Protein 2P8P (pdb70)

Nearest PDB structures (foldseek):
  3idi-assembly1_A  TM=1.000E+00  e=3.023E-41  Homo sapiens
  8cbd-assembly1_L  TM=9.917E-01  e=1.137E-38  Homo sapiens
  3hc4-assembly1_L  TM=9.472E-01  e=3.110E-38  Homo sapiens
  7u0a-assembly1_L  TM=9.717E-01  e=2.727E-37  Homo sapiens
  6b3s-assembly2_D  TM=9.433E-01  e=2.206E-37  Homo sapiens

Sequence (445 aa):
ALQLTQSPSSLSASVGDRITITCRASQGVTSALAWYRQKPGSPPQLLIYDASSLESGVPSRFSGSGSGTEFTLTISTLRPEDFATYYCQQLHFYPHTFGGGTRVDVRRTVAAPSVFIFPPSDEQLKSGTASVVCLLNNFYPREAKVQWKVDNALQSGNSQESVTEQDSKDSTYSLSSTLTLSKADYEKHKVYECEVTHQGLSSPVTKSFNRGECRITLKESGPPLVKPTQTLTLTCSFSGFSLSDFGVGVGWIRQPPGKALEWLAIIYSDDDKRYSPSLNTRLTITKDTSKNQVVLVMTRVSPVDTATYFCAHRRGPTTLFGVPIARGPVNAMDVWGQGITVTISSTSTKGPSVFPLAPTAALGCLVKDYFPEPVTVSWNSGALTSGVHTFPAVLQSSGLYSLSSVVTVPSSSQTYTCNVNHKPSNTKVDKRVEPLELDKWASLW

CATH classification: 2.60.40.10 (+1 more: 2.60.40.10)

Structure (mmCIF, N/CA/C/O backbone):
data_2P8P
#
_entry.id   2P8P
#
_cell.length_a   58.500
_cell.length_b   64.300
_cell.length_c   178.200
_cell.angle_alpha   90.00
_cell.angle_beta   90.00
_cell.angle_gamma   90.00
#
_symmetry.space_group_name_H-M   'P 21 21 21'
#
loop_
_entity.id
_entity.type
_entity.pdbx_description
1 polymer 'nmAb 2F5, light chain'
2 polymer 'nmAb 2F5, heavy chain'
3 polymer 'gp41 peptide'
4 water water
#
loop_
_atom_site.group_PDB
_atom_site.id
_atom_site.type_symbol
_atom_site.label_atom_id
_atom_site.label_alt_id
_atom_site.label_comp_id
_atom_site.label_asym_id
_atom_site.label_entity_id
_atom_site.label_seq_id
_atom_site.pdbx_PDB_ins_code
_atom_site.Cartn_x
_atom_site.Cartn_y
_atom_site.Cartn_z
_atom_site.occupancy
_atom_site.B_iso_or_equiv
_atom_site.auth_seq_id
_atom_site.auth_comp_id
_atom_site.auth_asym_id
_atom_site.auth_atom_id
_atom_site.pdbx_PDB_model_num
ATOM 1 N N . ALA A 1 1 ? 3.070 56.455 65.491 1.00 68.54 1 ALA A N 1
ATOM 2 C CA . ALA A 1 1 ? 3.365 56.643 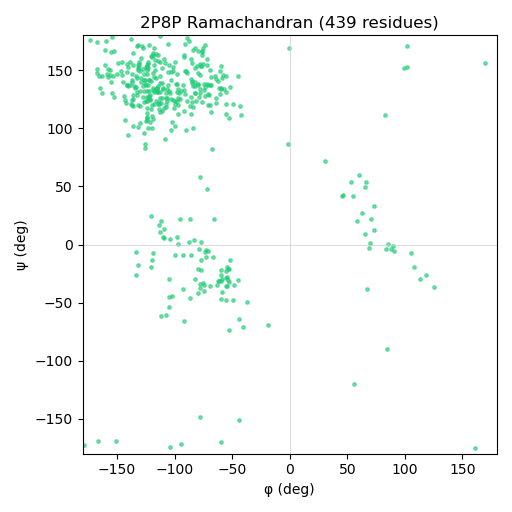66.947 1.00 69.14 1 ALA A CA 1
ATOM 3 C C . ALA A 1 1 ? 4.869 56.582 67.271 1.00 68.68 1 ALA A C 1
ATOM 4 O O . ALA A 1 1 ? 5.687 57.122 66.512 1.00 69.34 1 ALA A O 1
ATOM 6 N N . LEU A 1 2 ? 5.217 55.889 68.364 1.00 67.07 2 LEU A N 1
ATOM 7 C CA . LEU A 1 2 ? 6.597 55.763 68.851 1.00 65.71 2 LEU A CA 1
ATOM 8 C C . LEU A 1 2 ? 7.689 55.283 67.894 1.00 65.45 2 LEU A C 1
ATOM 9 O O . LEU A 1 2 ? 8.476 56.096 67.444 1.00 66.85 2 LEU A O 1
ATOM 14 N N . GLN A 1 3 ? 7.697 53.989 67.564 1.00 64.21 3 GLN A N 1
ATOM 15 C CA . GLN A 1 3 ? 8.704 53.327 66.705 1.00 63.45 3 GLN A CA 1
ATOM 16 C C . GLN A 1 3 ? 9.912 52.990 67.568 1.00 60.99 3 GLN A C 1
ATOM 17 O O . GLN A 1 3 ? 10.598 53.884 68.068 1.00 61.92 3 GLN A O 1
ATOM 23 N N . LEU A 1 4 ? 10.115 51.696 67.772 1.00 58.27 4 LEU A N 1
ATOM 24 C CA . LEU A 1 4 ? 11.202 51.176 68.568 1.00 55.13 4 LEU A CA 1
ATOM 25 C C . LEU A 1 4 ? 11.871 50.099 67.703 1.00 54.67 4 LEU A C 1
ATOM 26 O O . LEU A 1 4 ? 11.364 48.989 67.554 1.00 55.37 4 LEU A O 1
ATOM 31 N N . THR A 1 5 ? 13.027 50.466 67.158 1.00 54.03 5 THR A N 1
ATOM 32 C CA . THR A 1 5 ? 13.794 49.657 66.220 1.00 53.53 5 THR A CA 1
ATOM 33 C C . THR A 1 5 ? 14.961 48.804 66.720 1.00 52.49 5 THR A C 1
ATOM 34 O O . THR A 1 5 ? 15.920 49.322 67.294 1.00 52.14 5 THR A O 1
ATOM 38 N N . GLN A 1 6 ? 14.919 47.510 66.387 1.00 52.22 6 GLN A N 1
ATOM 39 C CA . GLN A 1 6 ? 15.984 46.574 66.734 1.00 52.43 6 GLN A CA 1
ATOM 40 C C . GLN A 1 6 ? 16.950 46.328 65.598 1.00 53.67 6 GLN A C 1
ATOM 41 O O . GLN A 1 6 ? 16.561 46.232 64.429 1.00 55.06 6 GLN A O 1
ATOM 47 N N . SER A 1 7 ? 18.228 46.291 65.955 1.00 54.03 7 SER A N 1
ATOM 48 C CA . SER A 1 7 ? 19.323 46.016 65.014 1.00 54.12 7 SER A CA 1
ATOM 49 C C . SER A 1 7 ? 20.297 45.158 65.805 1.00 54.88 7 SER A C 1
ATOM 50 O O . SER A 1 7 ? 20.630 45.514 66.945 1.00 54.73 7 SER A O 1
ATOM 53 N N . PRO A 1 8 ? 20.866 44.083 65.205 1.00 55.64 8 PRO A N 1
ATOM 54 C CA . PRO A 1 8 ? 20.751 43.449 63.885 1.00 55.75 8 PRO A CA 1
ATOM 55 C C . PRO A 1 8 ? 19.421 43.270 63.158 1.00 57.19 8 PRO A C 1
ATOM 56 O O . PRO A 1 8 ? 19.144 44.052 62.259 1.00 60.56 8 PRO A O 1
ATOM 60 N N . SER A 1 9 ? 18.571 42.366 63.664 1.00 56.56 9 SER A N 1
ATOM 61 C CA . SER A 1 9 ? 17.243 41.949 63.127 1.00 56.57 9 SER A CA 1
ATOM 62 C C . SER A 1 9 ? 17.439 40.433 63.027 1.00 57.47 9 SER A C 1
ATOM 63 O O . SER A 1 9 ? 16.523 39.639 63.261 1.00 57.06 9 SER A O 1
ATOM 66 N N . SER A 1 10 ? 18.669 40.067 62.669 1.00 58.37 10 SER A N 1
ATOM 67 C CA . SER A 1 10 ? 19.139 38.683 62.600 1.00 58.73 10 SER A CA 1
ATOM 68 C C . SER A 1 10 ? 20.650 38.706 62.738 1.00 58.01 10 SER A C 1
ATOM 69 O O . SER A 1 10 ? 21.324 39.624 62.262 1.00 58.00 10 SER A O 1
ATOM 72 N N . LEU A 1 11 ? 21.168 37.668 63.376 1.00 56.86 11 LEU A N 1
ATOM 73 C CA . LEU A 1 11 ? 22.588 37.554 63.623 1.00 56.70 11 LEU A CA 1
ATOM 74 C C . LEU A 1 11 ? 22.992 36.094 63.749 1.00 56.96 11 LEU A C 1
ATOM 75 O O . LEU A 1 11 ? 22.245 35.264 64.284 1.00 57.21 11 LEU A O 1
ATOM 80 N N . SER A 1 12 ? 24.191 35.806 63.255 1.00 56.49 12 SER A N 1
ATOM 81 C CA . SER A 1 12 ? 24.762 34.472 63.288 1.00 55.75 12 SER A CA 1
ATOM 82 C C . SER A 1 12 ? 25.840 34.466 64.358 1.00 55.80 12 SER A C 1
ATOM 83 O O . SER A 1 12 ? 26.587 35.445 64.487 1.00 57.17 12 SER A O 1
ATOM 86 N N . ALA A 1 13 ? 25.884 33.406 65.166 1.00 54.56 13 ALA A N 1
ATOM 87 C CA . ALA A 1 13 ? 26.880 33.303 66.232 1.00 54.03 13 ALA A CA 1
ATOM 88 C C . ALA A 1 13 ? 27.065 31.885 66.715 1.00 53.88 13 ALA A C 1
ATOM 89 O O . ALA A 1 13 ? 26.167 31.055 66.588 1.00 53.31 13 ALA A O 1
ATOM 91 N N . SER A 1 14 ? 28.252 31.621 67.257 1.00 54.44 14 SER A N 1
ATOM 92 C CA . SER A 1 14 ? 28.613 30.302 67.774 1.00 55.18 14 SER A CA 1
ATOM 93 C C . SER A 1 14 ? 28.682 30.327 69.291 1.00 54.43 14 SER A C 1
ATOM 94 O O . SER A 1 14 ? 28.827 31.400 69.889 1.00 53.15 14 SER A O 1
ATOM 97 N N . VAL A 1 15 ? 28.584 29.140 69.891 1.00 53.66 15 VAL A N 1
ATOM 98 C CA . VAL A 1 15 ? 28.643 28.970 71.335 1.00 53.36 15 VAL A CA 1
ATOM 99 C C . VAL A 1 15 ? 29.914 29.584 71.910 1.00 54.13 15 VAL A C 1
ATOM 100 O O . VAL A 1 15 ? 31.026 29.329 71.440 1.00 53.67 15 VAL A O 1
ATOM 104 N N . GLY A 1 16 ? 29.708 30.537 72.805 1.00 55.56 16 GLY A N 1
ATOM 105 C CA . GLY A 1 16 ? 30.808 31.236 73.421 1.00 55.53 16 GLY A CA 1
ATOM 106 C C . GLY A 1 16 ? 30.944 32.676 73.090 1.00 55.75 16 GLY A C 1
ATOM 107 O O . GLY A 1 16 ? 31.438 33.413 73.858 1.00 56.24 16 GLY A O 1
ATOM 108 N N . ASP A 1 17 ? 30.527 33.072 71.912 1.00 57.49 17 ASP A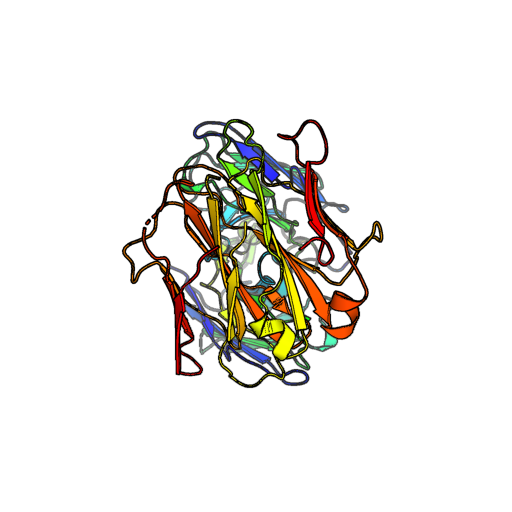 N 1
ATOM 109 C CA . ASP A 1 17 ? 30.725 34.432 71.451 1.00 58.92 17 ASP A CA 1
ATOM 110 C C . ASP A 1 17 ? 30.060 35.419 72.371 1.00 58.85 17 ASP A C 1
ATOM 111 O O . ASP A 1 17 ? 29.573 35.127 73.422 1.00 59.49 17 ASP A O 1
ATOM 116 N N . ARG A 1 18 ? 30.027 36.622 71.907 1.00 59.61 18 ARG A N 1
ATOM 117 C CA . ARG A 1 18 ? 29.557 37.686 72.679 1.00 61.04 18 ARG A CA 1
ATOM 118 C C . ARG A 1 18 ? 28.807 38.451 71.680 1.00 60.73 18 ARG A C 1
ATOM 119 O O . ARG A 1 18 ? 29.246 38.629 70.575 1.00 60.85 18 ARG A O 1
ATOM 127 N N . ILE A 1 19 ? 27.634 38.904 72.062 1.00 59.64 19 ILE A N 1
ATOM 128 C CA . ILE A 1 19 ? 26.836 39.625 71.123 1.00 57.67 19 ILE A CA 1
ATOM 129 C C . ILE A 1 19 ? 26.125 40.764 71.772 1.00 56.02 19 ILE A C 1
ATOM 130 O O . ILE A 1 19 ? 25.850 40.756 72.930 1.00 55.53 19 ILE A O 1
ATOM 135 N N . THR A 1 20 ? 25.813 41.741 70.957 1.00 53.97 20 THR A N 1
ATOM 136 C CA . THR A 1 20 ? 25.095 42.870 71.399 1.00 53.04 20 THR A CA 1
ATOM 137 C C . THR A 1 20 ? 24.019 43.302 70.449 1.00 52.92 20 THR A C 1
ATOM 138 O O . THR A 1 20 ? 24.282 43.647 69.314 1.00 53.36 20 THR A O 1
ATOM 142 N N . ILE A 1 21 ? 22.798 43.284 70.968 1.00 51.67 21 ILE A N 1
ATOM 143 C CA . ILE A 1 21 ? 21.606 43.680 70.239 1.00 49.75 21 ILE A CA 1
ATOM 144 C C . ILE A 1 21 ? 21.279 45.126 70.627 1.00 50.29 21 ILE A C 1
ATOM 145 O O . ILE A 1 21 ? 21.502 45.539 71.759 1.00 51.42 21 ILE A O 1
ATOM 150 N N . THR A 1 22 ? 20.739 45.876 69.676 1.00 50.49 22 THR A N 1
ATOM 151 C CA . THR A 1 22 ? 20.403 47.276 69.871 1.00 51.02 22 THR A CA 1
ATOM 152 C C . THR A 1 22 ? 18.929 47.587 69.635 1.00 52.22 22 THR A C 1
ATOM 153 O O . THR A 1 22 ? 18.370 47.248 68.600 1.00 52.96 22 THR A O 1
ATOM 157 N N . CYS A 1 23 ? 18.325 48.262 70.605 1.00 52.93 23 CYS A N 1
ATOM 158 C CA . CYS A 1 23 ? 16.936 48.700 70.526 1.00 53.17 23 CYS A CA 1
ATOM 159 C C . CYS A 1 23 ? 17.046 50.229 70.518 1.00 53.67 23 CYS A C 1
ATOM 160 O O . CYS A 1 23 ? 17.766 50.802 71.329 1.00 54.68 23 CYS A O 1
ATOM 163 N N . ARG A 1 24 ? 16.366 50.882 69.582 1.00 55.41 24 ARG A N 1
ATOM 164 C CA . ARG A 1 24 ? 16.426 52.340 69.452 1.00 57.49 24 ARG A CA 1
ATOM 165 C C . ARG A 1 24 ? 15.047 52.987 69.366 1.00 57.25 24 ARG A C 1
ATOM 166 O O . ARG A 1 24 ? 14.224 52.593 68.541 1.00 58.34 24 ARG A O 1
ATOM 174 N N . ALA A 1 25 ? 14.841 54.038 70.155 1.00 56.16 25 ALA A N 1
ATOM 175 C CA . ALA A 1 25 ? 13.564 54.746 70.178 1.00 56.42 25 ALA A CA 1
ATOM 176 C C . ALA A 1 25 ? 13.600 56.086 69.459 1.00 56.35 25 ALA A C 1
ATOM 177 O O . ALA A 1 25 ? 14.662 56.699 69.343 1.00 57.19 25 ALA A O 1
ATOM 179 N N . SER A 1 26 ? 12.437 56.533 68.977 1.00 56.38 26 SER A N 1
ATOM 180 C CA . SER A 1 26 ? 12.328 57.819 68.281 1.00 57.48 26 SER A CA 1
ATOM 181 C C . SER A 1 26 ? 12.203 58.968 69.298 1.00 57.63 26 SER A C 1
ATOM 182 O O . SER A 1 26 ? 12.586 60.107 69.019 1.00 58.32 26 SER A O 1
ATOM 185 N N . GLN A 1 27 ? 11.616 58.651 70.452 1.00 57.21 27 GLN A N 1
ATOM 186 C CA . GLN A 1 27 ? 11.457 59.583 71.567 1.00 56.74 27 GLN A CA 1
ATOM 187 C C . GLN A 1 27 ? 12.267 58.998 72.706 1.00 56.19 27 GLN A C 1
ATOM 188 O O . GLN A 1 27 ? 12.613 57.813 72.687 1.00 56.88 27 GLN A O 1
ATOM 194 N N . GLY A 1 28 ? 12.542 59.830 73.709 1.00 55.37 28 GLY A N 1
ATOM 195 C CA . GLY A 1 28 ? 13.285 59.396 74.881 1.00 53.34 28 GLY A CA 1
ATOM 196 C C . GLY A 1 28 ? 12.348 58.642 75.799 1.00 50.95 28 GLY A C 1
ATOM 197 O O . GLY A 1 28 ? 11.255 59.126 76.092 1.00 51.54 28 GLY A O 1
ATOM 198 N N . VAL A 1 29 ? 12.727 57.426 76.178 1.00 48.06 29 VAL A N 1
ATOM 199 C CA . VAL A 1 29 ? 11.885 56.625 77.048 1.00 45.74 29 VAL A CA 1
ATOM 200 C C . VAL A 1 29 ? 12.473 56.425 78.427 1.00 45.18 29 VAL A C 1
ATOM 201 O O . VAL A 1 29 ? 12.037 55.541 79.174 1.00 46.52 29 VAL A O 1
ATOM 205 N N . THR A 1 30 ? 13.403 57.313 78.779 1.00 43.49 30 THR A N 1
ATOM 206 C CA . THR A 1 30 ? 14.129 57.293 80.046 1.00 42.10 30 THR A CA 1
ATOM 207 C C . THR A 1 30 ? 14.812 55.935 80.228 1.00 41.15 30 THR A C 1
ATOM 208 O O . THR A 1 30 ? 15.555 55.513 79.349 1.00 42.48 30 THR A O 1
ATOM 212 N N . SER A 1 31 ? 14.469 55.214 81.288 1.00 39.38 31 SER A N 1
ATOM 213 C CA . SER A 1 31 ? 15.057 53.914 81.578 1.00 38.14 31 SER A CA 1
ATOM 214 C C . SER A 1 31 ? 14.039 52.795 81.384 1.00 37.40 31 SER A C 1
ATOM 215 O O . SER A 1 31 ? 14.327 51.632 81.637 1.00 36.71 31 SER A O 1
ATOM 218 N N . ALA A 1 32 ? 12.871 53.151 80.870 1.00 36.53 32 ALA A N 1
ATOM 219 C CA . ALA A 1 32 ? 11.778 52.210 80.682 1.00 36.40 32 ALA A CA 1
ATOM 220 C C . ALA A 1 32 ? 11.849 51.138 79.582 1.00 36.48 32 ALA A C 1
ATOM 221 O O . ALA A 1 32 ? 10.867 50.893 78.876 1.00 37.18 32 ALA A O 1
ATOM 223 N N . LEU A 1 33 ? 12.977 50.436 79.502 1.00 36.06 33 LEU A N 1
ATOM 224 C CA . LEU A 1 33 ? 13.139 49.392 78.503 1.00 34.85 33 LEU A CA 1
ATOM 225 C C . LEU A 1 33 ? 13.310 48.005 79.112 1.00 34.78 33 LEU A C 1
ATOM 226 O O . LEU A 1 33 ? 13.947 47.852 80.156 1.00 35.72 33 LEU A O 1
ATOM 231 N N . ALA A 1 34 ? 12.735 47.003 78.445 1.00 33.42 34 ALA A N 1
ATOM 232 C CA . ALA A 1 34 ? 12.793 45.622 78.898 1.00 31.95 34 ALA A CA 1
ATOM 233 C C . ALA A 1 34 ? 13.353 44.726 77.827 1.00 33.33 34 ALA A C 1
ATOM 234 O O . ALA A 1 34 ? 13.234 45.041 76.657 1.00 35.88 34 ALA A O 1
ATOM 236 N N . TRP A 1 35 ? 13.968 43.612 78.225 1.00 33.64 35 TRP A N 1
ATOM 237 C CA . TRP A 1 35 ? 14.540 42.660 77.270 1.00 33.13 35 TRP A CA 1
ATOM 238 C C . TRP A 1 35 ? 14.040 41.261 77.506 1.00 32.70 35 TRP A C 1
ATOM 239 O O . TRP A 1 35 ? 14.068 40.757 78.634 1.00 29.93 35 TRP A O 1
ATOM 250 N N . TYR A 1 36 ? 13.620 40.629 76.413 1.00 33.23 36 TYR A N 1
ATOM 251 C CA . TYR A 1 36 ? 13.072 39.285 76.455 1.00 33.37 36 TYR A CA 1
ATOM 252 C C . TYR A 1 36 ? 13.774 38.312 75.558 1.00 35.13 36 TYR A C 1
ATOM 253 O O . TYR A 1 36 ? 14.331 38.699 74.543 1.00 36.14 36 TYR A O 1
ATOM 262 N N . ARG A 1 37 ? 13.719 37.039 75.940 1.00 38.14 37 ARG A N 1
ATOM 263 C CA . ARG A 1 37 ? 14.295 35.950 75.155 1.00 40.63 37 ARG A CA 1
ATOM 264 C C . ARG A 1 37 ? 13.149 35.019 74.859 1.00 41.20 37 ARG A C 1
ATOM 265 O O . ARG A 1 37 ? 12.500 34.531 75.786 1.00 42.10 37 ARG A O 1
ATOM 273 N N . GLN A 1 38 ? 12.925 34.744 73.577 1.00 42.60 38 GLN A N 1
ATOM 274 C CA . GLN A 1 38 ? 11.841 33.855 73.178 1.00 43.56 38 GLN A CA 1
ATOM 275 C C . GLN A 1 38 ? 12.232 32.595 72.415 1.00 44.77 38 GLN A C 1
ATOM 276 O O . GLN A 1 38 ? 12.657 32.648 71.256 1.00 45.20 38 GLN A O 1
ATOM 282 N N . LYS A 1 39 ? 12.066 31.462 73.089 1.00 47.15 39 LYS A N 1
ATOM 283 C CA . LYS A 1 39 ? 12.328 30.136 72.523 1.00 50.35 39 LYS A CA 1
ATOM 284 C C . LYS A 1 39 ? 11.038 29.778 71.784 1.00 51.57 39 LYS A C 1
ATOM 285 O O . LYS A 1 39 ? 9.953 30.056 72.299 1.00 51.76 39 LYS A O 1
ATOM 291 N N . PRO A 1 40 ? 11.128 29.175 70.573 1.00 53.03 40 PRO A N 1
ATOM 292 C CA . PRO A 1 40 ? 9.934 28.802 69.794 1.00 52.39 40 PRO A CA 1
ATOM 293 C C . PRO A 1 40 ? 8.914 27.979 70.584 1.00 52.06 40 PRO A C 1
ATOM 294 O O . PRO A 1 40 ? 9.294 27.128 71.395 1.00 51.78 40 PRO A O 1
ATOM 298 N N . GLY A 1 41 ? 7.638 28.342 70.432 1.00 52.15 41 GLY A N 1
ATOM 299 C CA . GLY A 1 41 ? 6.549 27.653 71.114 1.00 51.88 41 GLY A CA 1
ATOM 300 C C . GLY A 1 41 ? 6.450 27.925 72.605 1.00 51.66 41 GLY A C 1
ATOM 301 O O . GLY A 1 41 ? 5.742 27.221 73.325 1.00 53.03 41 GLY A O 1
ATOM 302 N N . SER A 1 42 ? 7.187 28.936 73.060 1.00 50.70 42 SER A N 1
ATOM 303 C CA . SER A 1 42 ? 7.229 29.343 74.461 1.00 48.38 42 SER A CA 1
ATOM 304 C C . SER A 1 42 ? 7.041 30.861 74.540 1.00 46.40 42 SER A C 1
ATOM 305 O O . SER A 1 42 ? 7.297 31.573 73.557 1.00 45.24 42 SER A O 1
ATOM 308 N N . PRO A 1 43 ? 6.526 31.371 75.683 1.00 44.93 43 PRO A N 1
ATOM 309 C CA . PRO A 1 43 ? 6.321 32.814 75.850 1.00 43.65 43 PRO A CA 1
ATOM 310 C C . PRO A 1 43 ? 7.631 33.558 76.118 1.00 43.13 43 PRO A C 1
ATOM 311 O O . PRO A 1 43 ? 8.647 32.927 76.424 1.00 44.38 43 PRO A O 1
ATOM 315 N N . PRO A 1 44 ? 7.643 34.895 75.949 1.00 41.70 44 PRO A N 1
ATOM 316 C CA . PRO A 1 44 ? 8.856 35.677 76.207 1.00 41.87 44 PRO A CA 1
ATOM 317 C C . PRO A 1 44 ? 9.254 35.603 77.686 1.00 43.17 44 PRO A C 1
ATOM 318 O O . PRO A 1 44 ? 8.386 35.505 78.568 1.00 43.15 44 PRO A O 1
ATOM 322 N N . GLN A 1 45 ? 10.559 35.552 77.937 1.00 44.08 45 GLN A N 1
ATOM 323 C CA . GLN A 1 45 ? 11.093 35.494 79.297 1.00 44.72 45 GLN A CA 1
ATOM 324 C C . GLN A 1 45 ? 11.790 36.793 79.607 1.00 43.35 45 GLN A C 1
ATOM 325 O O . GLN A 1 45 ? 12.507 37.320 78.756 1.00 43.50 45 GLN A O 1
ATOM 331 N N . LEU A 1 46 ? 11.609 37.302 80.823 1.00 41.15 46 LEU A N 1
ATOM 332 C CA . LEU A 1 46 ? 12.263 38.550 81.193 1.00 38.28 46 LEU A CA 1
ATOM 333 C C . LEU A 1 46 ? 13.744 38.366 81.529 1.00 38.17 46 LEU A C 1
ATOM 334 O O . LEU A 1 46 ? 14.115 37.444 82.259 1.00 38.31 46 LEU A O 1
ATOM 339 N N . LEU A 1 47 ? 14.572 39.210 80.915 1.00 37.09 47 LEU A N 1
ATOM 340 C CA . LEU A 1 47 ? 16.009 39.210 81.136 1.00 36.08 47 LEU A CA 1
ATOM 341 C C . LEU A 1 47 ? 16.412 40.475 81.860 1.00 36.09 47 LEU A C 1
ATOM 342 O O . LEU A 1 47 ? 16.949 40.429 82.959 1.00 37.04 47 LEU A O 1
ATOM 347 N N . ILE A 1 48 ? 16.156 41.609 81.222 1.00 36.71 48 ILE A N 1
ATOM 348 C CA . ILE A 1 48 ? 16.507 42.905 81.768 1.00 37.99 48 ILE A CA 1
ATOM 349 C C . ILE A 1 48 ? 15.286 43.820 81.856 1.00 38.88 48 ILE A C 1
ATOM 350 O O . ILE A 1 48 ? 14.515 43.915 80.905 1.00 39.95 48 ILE A O 1
ATOM 355 N N . TYR A 1 49 ? 15.109 44.454 83.014 1.00 38.79 49 TYR A N 1
ATOM 356 C CA . TYR A 1 49 ? 14.045 45.431 83.218 1.00 38.98 49 TYR A CA 1
ATOM 357 C C . TYR A 1 49 ? 14.740 46.741 83.546 1.00 40.02 49 TYR A C 1
ATOM 358 O O . TYR A 1 49 ? 15.919 46.739 83.899 1.00 40.48 49 TYR A O 1
ATOM 367 N N . ASP A 1 50 ? 14.006 47.847 83.462 1.00 41.12 50 ASP A N 1
ATOM 368 C CA . ASP A 1 50 ? 14.533 49.195 83.714 1.00 42.31 50 ASP A CA 1
ATOM 369 C C . ASP A 1 50 ? 15.881 49.487 83.032 1.00 42.59 50 ASP A C 1
ATOM 370 O O . ASP A 1 50 ? 16.791 50.082 83.621 1.00 44.57 50 ASP A O 1
ATOM 375 N N . ALA A 1 51 ? 15.976 49.041 81.778 1.00 42.77 51 ALA A N 1
ATOM 376 C CA . ALA A 1 51 ? 17.143 49.194 80.895 1.00 42.99 51 ALA A CA 1
ATOM 377 C C . ALA A 1 51 ? 18.422 48.452 81.258 1.00 43.56 51 ALA A C 1
ATOM 378 O O . ALA A 1 51 ? 19.085 47.911 80.370 1.00 43.70 51 ALA A O 1
ATOM 380 N N . SER A 1 52 ? 18.740 48.377 82.550 1.00 44.57 52 SER A N 1
ATOM 381 C CA . SER A 1 52 ? 19.969 47.732 83.010 1.00 45.34 52 SER A CA 1
ATOM 382 C C . SER A 1 52 ? 19.874 46.768 84.173 1.00 43.28 52 SER A C 1
ATOM 383 O O . SER A 1 52 ? 20.843 46.068 84.474 1.00 44.42 52 SER A O 1
ATOM 386 N N . SER A 1 53 ? 18.702 46.669 84.780 1.00 41.58 53 SER A N 1
ATOM 387 C CA . SER A 1 53 ? 18.523 45.784 85.920 1.00 41.47 53 SER A CA 1
ATOM 388 C C . SER A 1 53 ? 18.297 44.334 85.546 1.00 40.57 53 SER A C 1
ATOM 389 O O . SER A 1 53 ? 17.393 44.024 84.782 1.00 40.96 53 SER A O 1
ATOM 392 N N . LEU A 1 54 ? 19.144 43.455 86.074 1.00 40.26 54 LEU A N 1
ATOM 393 C CA . LEU A 1 54 ? 19.042 42.019 85.813 1.00 41.17 54 LEU A CA 1
ATOM 394 C C . LEU A 1 54 ? 17.858 41.461 86.586 1.00 41.29 54 LEU A C 1
ATOM 395 O O . LEU A 1 54 ? 17.655 41.833 87.742 1.00 43.63 54 LEU A O 1
ATOM 400 N N . GLU A 1 55 ? 17.051 40.624 85.934 1.00 40.87 55 GLU A N 1
ATOM 401 C CA . GLU A 1 55 ? 15.891 40.003 86.580 1.00 41.03 55 GLU A CA 1
ATOM 402 C C . GLU A 1 55 ? 16.353 38.787 87.372 1.00 41.43 55 GLU A C 1
ATOM 403 O O . GLU A 1 55 ? 17.189 38.027 86.905 1.00 41.80 55 GLU A O 1
ATOM 409 N N . SER A 1 56 ? 15.829 38.646 88.587 1.00 43.30 56 SER A N 1
ATOM 410 C CA . SER A 1 56 ? 16.166 37.543 89.489 1.00 45.96 56 SER A CA 1
ATOM 411 C C . SER A 1 56 ? 15.936 36.165 88.842 1.00 46.26 56 SER A C 1
ATOM 412 O O . SER A 1 56 ? 14.805 35.807 88.501 1.00 47.05 56 SER A O 1
ATOM 415 N N . GLY A 1 57 ? 17.037 35.453 88.604 1.00 46.56 57 GLY A N 1
ATOM 416 C CA . GLY A 1 57 ? 16.980 34.135 87.993 1.00 47.41 57 GLY A CA 1
ATOM 417 C C . GLY A 1 57 ? 17.722 34.101 86.675 1.00 48.27 57 GLY A C 1
ATOM 418 O O . GLY A 1 57 ? 18.235 33.058 86.266 1.00 49.04 57 GLY A O 1
ATOM 419 N N . VAL A 1 58 ? 17.806 35.264 86.032 1.00 48.88 58 VAL A N 1
ATOM 420 C CA . VAL A 1 58 ? 18.479 35.418 84.744 1.00 50.35 58 VAL A CA 1
ATOM 421 C C . VAL A 1 58 ? 20.000 35.357 84.932 1.00 51.66 58 VAL A C 1
ATOM 422 O O . VAL A 1 58 ? 20.546 36.048 85.798 1.00 51.93 58 VAL A O 1
ATOM 426 N N . PRO A 1 59 ? 20.690 34.476 84.164 1.00 52.89 59 PRO A N 1
ATOM 427 C CA . PRO A 1 59 ? 22.147 34.312 84.240 1.00 51.77 59 PRO A CA 1
ATOM 428 C C . PRO A 1 59 ? 22.960 35.584 84.026 1.00 50.09 59 PRO A C 1
ATOM 429 O O . PRO A 1 59 ? 22.604 36.435 83.203 1.00 49.10 59 PRO A O 1
ATOM 433 N N . SER A 1 60 ? 24.077 35.659 84.753 1.00 49.34 60 SER A N 1
ATOM 434 C CA . SER A 1 60 ? 25.017 36.793 84.746 1.00 48.92 60 SER A CA 1
ATOM 435 C C . SER A 1 60 ? 25.544 37.185 83.377 1.00 47.36 60 SER A C 1
ATOM 436 O O . SER A 1 60 ? 25.857 38.357 83.156 1.00 47.96 60 SER A O 1
ATOM 439 N N . ARG A 1 61 ? 25.602 36.217 82.457 1.00 46.16 61 ARG A N 1
ATOM 440 C CA . ARG A 1 61 ? 26.088 36.441 81.090 1.00 45.29 61 ARG A CA 1
ATOM 441 C C . ARG A 1 61 ? 25.358 37.601 80.386 1.00 45.00 61 ARG A C 1
ATOM 442 O O . ARG A 1 61 ? 25.952 38.321 79.574 1.00 45.54 61 ARG A O 1
ATOM 450 N N . PHE A 1 62 ? 24.087 37.795 80.761 1.00 44.26 62 PHE A N 1
ATOM 451 C CA . PHE A 1 62 ? 23.233 38.858 80.225 1.00 42.89 62 PHE A CA 1
ATOM 452 C C . PHE A 1 62 ? 23.532 40.167 80.922 1.00 42.50 62 PHE A C 1
ATOM 453 O O . PHE A 1 62 ? 23.953 40.180 82.077 1.00 43.94 62 PHE A O 1
ATOM 461 N N . SER A 1 63 ? 23.272 41.261 80.220 1.00 42.07 63 SER A N 1
ATOM 462 C CA . SER A 1 63 ? 23.535 42.608 80.710 1.00 43.01 63 SER A CA 1
ATOM 463 C C . SER A 1 63 ? 22.750 43.587 79.843 1.00 44.58 63 SER A C 1
ATOM 464 O O . SER A 1 63 ? 22.583 43.362 78.646 1.00 46.96 63 SER A O 1
ATOM 467 N N . GLY A 1 64 ? 22.265 44.661 80.456 1.00 44.38 64 GLY A N 1
ATOM 468 C CA . GLY A 1 64 ? 21.528 45.670 79.724 1.00 44.50 64 GLY A CA 1
ATOM 469 C C . GLY A 1 64 ? 22.220 46.996 79.928 1.00 45.54 64 GLY A C 1
ATOM 470 O O . GLY A 1 64 ? 22.884 47.188 80.948 1.00 45.86 64 GLY A O 1
ATOM 471 N N . SER A 1 65 ? 22.039 47.921 78.987 1.00 46.79 65 SER A N 1
ATOM 472 C CA . SER A 1 65 ? 22.667 49.241 79.062 1.00 47.90 65 SER A CA 1
ATOM 473 C C . SER A 1 65 ? 21.903 50.300 78.284 1.00 47.81 65 SER A C 1
ATOM 474 O O . SER A 1 65 ? 21.041 49.985 77.463 1.00 49.31 65 SER A O 1
ATOM 477 N N . GLY A 1 66 ? 22.254 51.556 78.552 1.00 47.55 66 GLY A N 1
ATOM 478 C CA . GLY A 1 66 ? 21.644 52.680 77.875 1.00 48.26 66 GLY A CA 1
ATOM 479 C C . GLY A 1 66 ? 20.587 53.417 78.664 1.00 49.56 66 GLY A C 1
ATOM 480 O O . GLY A 1 66 ? 20.186 52.987 79.752 1.00 50.60 66 GLY A O 1
ATOM 481 N N . SER A 1 67 ? 20.177 54.559 78.115 1.00 49.99 67 SER A N 1
ATOM 482 C CA . SER A 1 67 ? 19.159 55.421 78.698 1.00 50.78 67 SER A CA 1
ATOM 483 C C . SER A 1 67 ? 18.693 56.418 77.654 1.00 51.85 67 SER A C 1
ATOM 484 O O . SER A 1 67 ? 19.470 56.864 76.801 1.00 51.80 67 SER A O 1
ATOM 487 N N . GLY A 1 68 ? 17.407 56.742 77.727 1.00 52.74 68 GLY A N 1
ATOM 488 C CA . GLY A 1 68 ? 16.810 57.694 76.815 1.00 55.32 68 GLY A CA 1
ATOM 489 C C . GLY A 1 68 ? 16.349 57.137 75.486 1.00 56.74 68 GLY A C 1
ATOM 490 O O . GLY A 1 68 ? 15.208 56.678 75.357 1.00 57.87 68 GLY A O 1
ATOM 491 N N . THR A 1 69 ? 17.251 57.144 74.505 1.00 57.06 69 THR A N 1
ATOM 492 C CA . THR A 1 69 ? 16.945 56.684 73.146 1.00 56.95 69 THR A CA 1
ATOM 493 C C . THR A 1 69 ? 17.787 55.514 72.630 1.00 56.54 69 THR A C 1
ATOM 494 O O . THR A 1 69 ? 17.386 54.830 71.688 1.00 57.39 69 THR A O 1
ATOM 498 N N . GLU A 1 70 ? 18.941 55.288 73.252 1.00 55.65 70 GLU A N 1
ATOM 499 C CA . GLU A 1 70 ? 19.877 54.246 72.825 1.00 55.28 70 GLU A CA 1
ATOM 500 C C . GLU A 1 70 ? 19.998 53.114 73.839 1.00 53.28 70 GLU A C 1
ATOM 501 O O . GLU A 1 70 ? 20.496 53.318 74.943 1.00 54.63 70 GLU A O 1
ATOM 507 N N . PHE A 1 71 ? 19.565 51.914 73.466 1.00 50.06 71 PHE A N 1
ATOM 508 C CA . PHE A 1 71 ? 19.611 50.770 74.384 1.00 47.20 71 PHE A CA 1
ATOM 509 C C . PHE A 1 71 ? 20.267 49.542 73.795 1.00 45.94 71 PHE A C 1
ATOM 510 O O . PHE A 1 71 ? 20.107 49.265 72.608 1.00 45.63 71 PHE A O 1
ATOM 518 N N . THR A 1 72 ? 21.010 48.809 74.627 1.00 44.88 72 THR A N 1
ATOM 519 C CA . THR A 1 72 ? 21.691 47.590 74.185 1.00 45.75 72 THR A CA 1
ATOM 520 C C . THR A 1 72 ? 21.574 46.444 75.188 1.00 44.90 72 THR A C 1
ATOM 521 O O . THR A 1 72 ? 21.525 46.683 76.395 1.00 44.58 72 THR A O 1
ATOM 525 N N . LEU A 1 73 ? 21.524 45.213 74.674 1.00 44.55 73 LEU A N 1
ATOM 526 C CA . LEU A 1 73 ? 21.509 43.996 75.499 1.00 45.28 73 LEU A CA 1
ATOM 527 C C . LEU A 1 73 ? 22.831 43.330 75.162 1.00 45.78 73 LEU A C 1
ATOM 528 O O . LEU A 1 73 ? 23.145 43.163 73.992 1.00 46.48 73 LEU A O 1
ATOM 533 N N . THR A 1 74 ? 23.586 42.922 76.175 1.00 46.48 74 THR A N 1
ATOM 534 C CA . THR A 1 74 ? 24.869 42.288 75.928 1.00 47.64 74 THR A CA 1
ATOM 535 C C . THR A 1 74 ? 25.013 40.920 76.562 1.00 47.72 74 THR A C 1
ATOM 536 O O . THR A 1 74 ? 25.125 40.793 77.784 1.00 48.72 74 THR A O 1
ATOM 540 N N . ILE A 1 75 ? 24.963 39.894 75.715 1.00 48.23 75 ILE A N 1
ATOM 541 C CA . ILE A 1 75 ? 25.185 38.524 76.164 1.00 49.85 75 ILE A CA 1
ATOM 542 C C . ILE A 1 75 ? 26.691 38.399 75.965 1.00 53.22 75 ILE A C 1
ATOM 543 O O . ILE A 1 75 ? 27.206 38.734 74.886 1.00 54.72 75 ILE A O 1
ATOM 548 N N . SER A 1 76 ? 27.380 37.943 77.009 1.00 54.55 76 SER A N 1
ATOM 549 C CA . SER A 1 76 ? 28.835 37.816 77.021 1.00 54.78 76 SER A CA 1
ATOM 550 C C . SER A 1 76 ? 29.423 36.523 76.477 1.00 56.15 76 SER A C 1
ATOM 551 O O . SER A 1 76 ? 30.439 36.527 75.773 1.00 55.97 76 SER A O 1
ATOM 554 N N . THR A 1 77 ? 28.822 35.421 76.908 1.00 57.26 77 THR A N 1
ATOM 555 C CA . THR A 1 77 ? 29.242 34.087 76.535 1.00 57.85 77 THR A CA 1
ATOM 556 C C . THR A 1 77 ? 27.988 33.358 76.106 1.00 58.49 77 THR A C 1
ATOM 557 O O . THR A 1 77 ? 27.195 32.934 76.951 1.00 58.86 77 THR A O 1
ATOM 561 N N . LEU A 1 78 ? 27.804 33.245 74.787 1.00 58.96 78 LEU A N 1
ATOM 562 C CA . LEU A 1 78 ? 26.644 32.557 74.214 1.00 58.77 78 LEU A CA 1
ATOM 563 C C . LEU A 1 78 ? 26.540 31.101 74.623 1.00 58.95 78 LEU A C 1
ATOM 564 O O . LEU A 1 78 ? 27.536 30.371 74.682 1.00 58.15 78 LEU A O 1
ATOM 569 N N . ARG A 1 79 ? 25.325 30.728 75.003 1.00 59.83 79 ARG A N 1
ATOM 570 C CA . ARG A 1 79 ? 25.017 29.383 75.453 1.00 61.22 79 ARG A CA 1
ATOM 571 C C . ARG A 1 79 ? 23.940 28.775 74.550 1.00 61.43 79 ARG A C 1
ATOM 572 O O . ARG A 1 79 ? 23.338 29.512 73.763 1.00 61.23 79 ARG A O 1
ATOM 580 N N . PRO A 1 80 ? 23.772 27.421 74.551 1.00 62.08 80 PRO A N 1
ATOM 581 C CA . PRO A 1 80 ? 22.762 26.730 73.725 1.00 62.81 80 PRO A CA 1
ATOM 582 C C . PRO A 1 80 ? 21.374 27.394 73.711 1.00 62.96 80 PRO A C 1
ATOM 583 O O . PRO A 1 80 ? 20.962 27.955 72.693 1.00 63.79 80 PRO A O 1
ATOM 587 N N . GLU A 1 81 ? 20.733 27.427 74.881 1.00 62.00 81 GLU A N 1
ATOM 588 C CA . GLU A 1 81 ? 19.403 28.017 75.089 1.00 61.28 81 GLU A CA 1
ATOM 589 C C . GLU A 1 81 ? 19.237 29.475 74.627 1.00 58.13 81 GLU A C 1
ATOM 590 O O . GLU A 1 81 ? 18.124 29.915 74.347 1.00 58.15 81 GLU A O 1
ATOM 596 N N . ASP A 1 82 ? 20.356 30.187 74.501 1.00 55.18 82 ASP A N 1
ATOM 597 C CA . ASP A 1 82 ? 20.370 31.584 74.072 1.00 53.81 82 ASP A CA 1
ATOM 598 C C . ASP A 1 82 ? 20.080 31.788 72.586 1.00 52.99 82 ASP A C 1
ATOM 599 O O . ASP A 1 82 ? 20.017 32.926 72.110 1.00 52.89 82 ASP A O 1
ATOM 604 N N . PHE A 1 83 ? 19.954 30.685 71.846 1.00 51.88 83 PHE A N 1
ATOM 605 C CA . PHE A 1 83 ? 19.631 30.738 70.417 1.00 49.90 83 PHE A CA 1
ATOM 606 C C . PHE A 1 83 ? 18.126 30.859 70.343 1.00 47.56 83 PHE A C 1
ATOM 607 O O . PHE A 1 83 ? 17.394 29.883 70.556 1.00 46.90 83 PHE A O 1
ATOM 615 N N . ALA A 1 84 ? 17.681 32.095 70.129 1.00 44.31 84 ALA A N 1
ATOM 616 C CA . ALA A 1 84 ? 16.265 32.406 70.112 1.00 41.29 84 ALA A CA 1
ATOM 617 C C . ALA A 1 84 ? 16.022 33.784 69.532 1.00 39.73 84 ALA A C 1
ATOM 618 O O . ALA A 1 84 ? 16.917 34.383 68.935 1.00 39.20 84 ALA A O 1
ATOM 620 N N . THR A 1 85 ? 14.789 34.265 69.676 1.00 38.41 85 THR A N 1
ATOM 621 C CA . THR A 1 85 ? 14.437 35.597 69.214 1.00 38.03 85 THR A CA 1
ATOM 622 C C . THR A 1 85 ? 14.386 36.477 70.462 1.00 38.05 85 THR A C 1
ATOM 623 O O . THR A 1 85 ? 14.044 36.015 71.555 1.00 36.65 85 THR A O 1
ATOM 627 N N . TYR A 1 86 ? 14.873 37.706 70.300 1.00 38.15 86 TYR A N 1
ATOM 628 C CA . TYR A 1 86 ? 14.944 38.692 71.371 1.00 35.94 86 TYR A CA 1
ATOM 629 C C . TYR A 1 86 ? 14.124 39.920 71.071 1.00 35.92 86 TYR A C 1
ATOM 630 O O . TYR A 1 86 ? 14.206 40.487 69.977 1.00 35.69 86 TYR A O 1
ATOM 639 N N . TYR A 1 87 ? 13.340 40.337 72.058 1.00 35.84 87 TYR A N 1
ATOM 640 C CA . TYR A 1 87 ? 12.510 41.518 71.911 1.00 36.12 87 TYR A CA 1
ATOM 641 C C . TYR A 1 87 ? 12.802 42.531 72.987 1.00 36.65 87 TYR A C 1
ATOM 642 O O . TYR A 1 87 ? 13.266 42.188 74.077 1.00 36.76 87 TYR A O 1
ATOM 651 N N . CYS A 1 88 ? 12.569 43.788 72.646 1.00 38.08 88 CYS A N 1
ATOM 652 C CA . CYS A 1 88 ? 12.730 44.873 73.588 1.00 40.20 88 CYS A CA 1
ATOM 653 C C . CYS A 1 88 ? 11.413 45.600 73.665 1.00 39.98 88 CYS A C 1
ATOM 654 O O . CYS A 1 88 ? 10.755 45.813 72.648 1.00 40.74 88 CYS A O 1
ATOM 657 N N . GLN A 1 89 ? 11.023 45.953 74.881 1.00 38.96 89 GLN A N 1
ATOM 658 C CA . GLN A 1 89 ? 9.768 46.641 75.101 1.00 37.28 89 GLN A CA 1
ATOM 659 C C . GLN A 1 89 ? 9.977 47.980 75.759 1.00 37.61 89 GLN A C 1
ATOM 660 O O . GLN A 1 89 ? 10.779 48.115 76.675 1.00 37.23 89 GLN A O 1
ATOM 666 N N . GLN A 1 90 ? 9.197 48.946 75.297 1.00 38.12 90 GLN A N 1
ATOM 667 C CA . GLN A 1 90 ? 9.214 50.306 75.796 1.00 39.08 90 GLN A CA 1
ATOM 668 C C . GLN A 1 90 ? 7.987 50.441 76.683 1.00 39.40 90 GLN A C 1
ATOM 669 O O . GLN A 1 90 ? 6.875 50.199 76.227 1.00 39.32 90 GLN A O 1
ATOM 675 N N . LEU A 1 91 ? 8.185 50.858 77.931 1.00 39.95 91 LEU A N 1
ATOM 676 C CA . LEU A 1 91 ? 7.079 51.011 78.870 1.00 39.64 91 LEU A CA 1
ATOM 677 C C . LEU A 1 91 ? 6.917 52.419 79.415 1.00 40.23 91 LEU A C 1
ATOM 678 O O . LEU A 1 91 ? 6.344 52.598 80.478 1.00 41.42 91 LEU A O 1
ATOM 683 N N . HIS A 1 92 ? 7.398 53.418 78.679 1.00 40.31 92 HIS A N 1
ATOM 684 C CA . HIS A 1 92 ? 7.315 54.814 79.113 1.00 40.72 92 HIS A CA 1
ATOM 685 C C . HIS A 1 92 ? 6.074 55.535 78.600 1.00 42.08 92 HIS A C 1
ATOM 686 O O . HIS A 1 92 ? 5.526 56.404 79.285 1.00 42.76 92 HIS A O 1
ATOM 693 N N . PHE A 1 93 ? 5.702 55.239 77.363 1.00 41.75 93 PHE A N 1
ATOM 694 C CA . PHE A 1 93 ? 4.537 55.835 76.736 1.00 41.12 93 PHE A CA 1
ATOM 695 C C . PHE A 1 93 ? 3.544 54.742 76.401 1.00 39.92 93 PHE A C 1
ATOM 696 O O . PHE A 1 93 ? 3.914 53.578 76.249 1.00 39.22 93 PHE A O 1
ATOM 704 N N . TYR A 1 94 ? 2.275 55.126 76.324 1.00 39.48 94 TYR A N 1
ATOM 705 C CA . TYR A 1 94 ? 1.215 54.207 75.921 1.00 38.11 94 TYR A CA 1
ATOM 706 C C . TYR A 1 94 ? 1.075 54.445 74.409 1.00 38.35 94 TYR A C 1
ATOM 707 O O . TYR A 1 94 ? 1.083 55.597 73.969 1.00 38.88 94 TYR A O 1
ATOM 716 N N . PRO A 1 95 ? 1.034 53.374 73.591 1.00 38.72 95 PRO A N 1
ATOM 717 C CA . PRO A 1 95 ? 1.105 51.942 73.891 1.00 39.27 95 PRO A CA 1
ATOM 718 C C . PRO A 1 95 ? 2.517 51.429 74.148 1.00 38.80 95 PRO A C 1
ATOM 719 O O . PRO A 1 95 ? 3.490 51.967 73.612 1.00 40.07 95 PRO A O 1
ATOM 723 N N . HIS A 1 96 ? 2.612 50.429 75.017 1.00 37.37 96 HIS A N 1
ATOM 724 C CA . HIS A 1 96 ? 3.882 49.828 75.381 1.00 36.54 96 HIS A CA 1
ATOM 725 C C . HIS A 1 96 ? 4.491 49.079 74.183 1.00 37.68 96 HIS A C 1
ATOM 726 O O . HIS A 1 96 ? 4.376 47.861 74.061 1.00 40.60 96 HIS A O 1
ATOM 733 N N . THR A 1 97 ? 5.160 49.835 73.315 1.00 38.27 97 THR A N 1
ATOM 734 C CA . THR A 1 97 ? 5.780 49.329 72.086 1.00 38.10 97 THR A CA 1
ATOM 735 C C . THR A 1 97 ? 6.829 48.236 72.239 1.00 37.99 97 THR A C 1
ATOM 736 O O . THR A 1 97 ? 7.591 48.220 73.198 1.00 38.81 97 THR A O 1
ATOM 740 N N . PHE A 1 98 ? 6.809 47.310 71.284 1.00 37.92 98 PHE A N 1
ATOM 741 C CA . PHE A 1 98 ? 7.757 46.209 71.213 1.00 38.51 98 PHE A CA 1
ATOM 742 C C . PHE A 1 98 ? 8.647 46.377 69.989 1.00 40.04 98 PHE A C 1
ATOM 743 O O . PHE A 1 98 ? 8.276 47.056 69.024 1.00 40.29 98 PHE A O 1
ATOM 751 N N . GLY A 1 99 ? 9.821 45.749 70.045 1.00 41.09 99 GLY A N 1
ATOM 752 C CA . GLY A 1 99 ? 10.758 45.774 68.934 1.00 41.10 99 GLY A CA 1
ATOM 753 C C . GLY A 1 99 ? 10.366 44.651 67.987 1.00 41.46 99 GLY A C 1
ATOM 754 O O . GLY A 1 99 ? 9.671 43.712 68.399 1.00 40.45 99 GLY A O 1
ATOM 755 N N . GLY A 1 100 ? 10.798 44.749 66.729 1.00 42.09 100 GLY A N 1
ATOM 756 C CA . GLY A 1 100 ? 10.474 43.746 65.719 1.00 41.66 100 GLY A CA 1
ATOM 757 C C . GLY A 1 100 ? 11.154 42.389 65.862 1.00 41.46 100 GLY A C 1
ATOM 758 O O . GLY A 1 100 ? 10.848 41.460 65.108 1.00 40.58 100 GLY A O 1
ATOM 759 N N . GLY A 1 101 ? 12.072 42.280 66.823 1.00 40.89 101 GLY A N 1
ATOM 760 C CA . GLY A 1 101 ? 12.774 41.033 67.058 1.00 41.85 101 GLY A CA 1
ATOM 761 C C . GLY A 1 101 ? 14.154 40.942 66.455 1.00 42.90 101 GLY A C 1
ATOM 762 O O . GLY A 1 101 ? 14.472 41.623 65.476 1.00 42.79 101 GLY A O 1
ATOM 763 N N . THR A 1 102 ? 14.994 40.135 67.095 1.00 43.37 102 THR A N 1
ATOM 764 C CA . THR A 1 102 ? 16.350 39.904 66.638 1.00 44.85 102 THR A CA 1
ATOM 765 C C . THR A 1 102 ? 16.662 38.440 66.847 1.00 46.80 102 THR A C 1
ATOM 766 O O . THR A 1 102 ? 17.051 38.017 67.937 1.00 47.46 102 THR A O 1
ATOM 770 N N . ARG A 1 103 ? 16.433 37.674 65.780 1.00 49.10 103 ARG A N 1
ATOM 771 C CA . ARG A 1 103 ? 16.662 36.233 65.747 1.00 50.09 103 ARG A CA 1
ATOM 772 C C . ARG A 1 103 ? 18.150 35.919 65.820 1.00 49.73 103 ARG A C 1
ATOM 773 O O . ARG A 1 103 ? 18.971 36.581 65.191 1.00 49.22 103 ARG A O 1
ATOM 781 N N . VAL A 1 104 ? 18.476 34.912 66.621 1.00 50.14 104 VAL A N 1
ATOM 782 C CA . VAL A 1 104 ? 19.848 34.476 66.834 1.00 51.30 104 VAL A CA 1
ATOM 783 C C . VAL A 1 104 ? 19.952 32.984 66.488 1.00 52.90 104 VAL A C 1
ATOM 784 O O . VAL A 1 104 ? 19.425 32.121 67.208 1.00 52.78 104 VAL A O 1
ATOM 788 N N . ASP A 1 105 ? 20.633 32.699 65.376 1.00 53.85 105 ASP A N 1
ATOM 789 C CA . ASP A 1 105 ? 20.829 31.331 64.899 1.00 54.87 105 ASP A CA 1
ATOM 790 C C . ASP A 1 105 ? 22.255 30.818 65.126 1.00 55.24 105 ASP A C 1
ATOM 791 O O . ASP A 1 105 ? 23.136 31.595 65.511 1.00 54.45 105 ASP A O 1
ATOM 796 N N . VAL A 1 106 ? 22.477 29.527 64.863 1.00 55.89 106 VAL A N 1
ATOM 797 C CA . VAL A 1 106 ? 23.807 28.910 64.985 1.00 56.40 106 VAL A CA 1
ATOM 798 C C . VAL A 1 106 ? 24.571 29.225 63.694 1.00 57.75 106 VAL A C 1
ATOM 799 O O . VAL A 1 106 ? 24.038 29.041 62.595 1.00 57.97 106 VAL A O 1
ATOM 803 N N . ARG A 1 107 ? 25.803 29.717 63.837 1.00 59.22 107 ARG A N 1
ATOM 804 C CA . ARG A 1 107 ? 26.642 30.040 62.684 1.00 59.48 107 ARG A CA 1
ATOM 805 C C . ARG A 1 107 ? 27.371 28.799 62.197 1.00 59.29 107 ARG A C 1
ATOM 806 O O . ARG A 1 107 ? 27.793 27.951 62.995 1.00 58.40 107 ARG A O 1
ATOM 814 N N . ARG A 1 108 ? 27.449 28.692 60.872 1.00 58.89 108 ARG A N 1
ATOM 815 C CA . ARG A 1 108 ? 28.153 27.620 60.180 1.00 58.84 108 ARG A CA 1
ATOM 816 C C . ARG A 1 108 ? 28.581 28.136 58.810 1.00 59.39 108 ARG A C 1
ATOM 817 O O . ARG A 1 108 ? 28.293 29.288 58.449 1.00 59.88 108 ARG A O 1
ATOM 825 N N . THR A 1 109 ? 29.275 27.278 58.064 1.00 59.93 109 THR A N 1
ATOM 826 C CA . THR A 1 109 ? 29.763 27.591 56.718 1.00 60.37 109 THR A CA 1
ATOM 827 C C . THR A 1 109 ? 28.586 27.810 55.759 1.00 58.93 109 THR A C 1
ATOM 828 O O . THR A 1 109 ? 27.530 27.183 55.915 1.00 58.63 109 THR A O 1
ATOM 832 N N . VAL A 1 110 ? 28.758 28.734 54.813 1.00 56.85 110 VAL A N 1
ATOM 833 C CA . VAL A 1 110 ? 27.733 29.046 53.813 1.00 55.12 110 VAL A CA 1
ATOM 834 C C . VAL A 1 110 ? 27.321 27.771 53.061 1.00 55.08 110 VAL A C 1
ATOM 835 O O . VAL A 1 110 ? 28.170 26.955 52.673 1.00 54.74 110 VAL A O 1
ATOM 839 N N . ALA A 1 111 ? 26.012 27.567 52.964 1.00 54.18 111 ALA A N 1
ATOM 840 C CA . ALA A 1 111 ? 25.465 26.415 52.276 1.00 51.87 111 ALA A CA 1
ATOM 841 C C . ALA A 1 111 ? 24.509 26.876 51.198 1.00 51.26 111 ALA A C 1
ATOM 842 O O . ALA A 1 111 ? 23.485 27.510 51.465 1.00 51.65 111 ALA A O 1
ATOM 844 N N . ALA A 1 112 ? 24.922 26.626 49.962 1.00 50.64 112 ALA A N 1
ATOM 845 C CA . ALA A 1 112 ? 24.151 26.952 48.774 1.00 48.56 112 ALA A CA 1
ATOM 846 C C . ALA A 1 112 ? 22.937 26.016 48.731 1.00 46.53 112 ALA A C 1
ATOM 847 O O . ALA A 1 112 ? 23.053 24.830 49.071 1.00 46.66 112 ALA A O 1
ATOM 849 N N . PRO A 1 113 ? 21.744 26.547 48.397 1.00 44.25 113 PRO A N 1
ATOM 850 C CA . PRO A 1 113 ? 20.560 25.688 48.341 1.00 43.82 113 PRO A CA 1
ATOM 851 C C . PRO A 1 113 ? 20.495 24.774 47.122 1.00 43.81 113 PRO A C 1
ATOM 852 O O . PRO A 1 113 ? 20.801 25.203 46.002 1.00 44.59 113 PRO A O 1
ATOM 856 N N . SER A 1 114 ? 20.182 23.499 47.354 1.00 42.63 114 SER A N 1
ATOM 857 C CA . SER A 1 114 ? 20.026 22.563 46.242 1.00 43.35 114 SER A CA 1
ATOM 858 C C . SER A 1 114 ? 18.568 22.767 45.836 1.00 41.81 114 SER A C 1
ATOM 859 O O . SER A 1 114 ? 17.654 22.536 46.627 1.00 40.93 114 SER A O 1
ATOM 862 N N . VAL A 1 115 ? 18.382 23.321 44.641 1.00 40.56 115 VAL A N 1
ATOM 863 C CA . VAL A 1 115 ? 17.057 23.661 44.126 1.00 40.73 115 VAL A CA 1
ATOM 864 C C . VAL A 1 115 ? 16.336 22.604 43.282 1.00 42.05 115 VAL A C 1
ATOM 865 O O . VAL A 1 115 ? 16.920 21.991 42.386 1.00 44.87 115 VAL A O 1
ATOM 869 N N . PHE A 1 116 ? 15.060 22.388 43.603 1.00 40.42 116 PHE A N 1
ATOM 870 C CA . PHE A 1 116 ? 14.221 21.422 42.905 1.00 40.04 116 PHE A CA 1
ATOM 871 C C . PHE A 1 116 ? 12.859 22.041 42.601 1.00 41.80 116 PHE A C 1
ATOM 872 O O . PHE A 1 116 ? 12.261 22.691 43.464 1.00 43.35 116 PHE A O 1
ATOM 880 N N . ILE A 1 117 ? 12.372 21.847 41.377 1.00 41.70 117 ILE A N 1
ATOM 881 C CA . ILE A 1 117 ? 11.049 22.339 40.997 1.00 40.56 117 ILE A CA 1
ATOM 882 C C . ILE A 1 117 ? 10.167 21.123 40.717 1.00 40.89 117 ILE A C 1
ATOM 883 O O . ILE A 1 117 ? 10.619 20.136 40.122 1.00 41.94 117 ILE A O 1
ATOM 888 N N . PHE A 1 118 ? 8.941 21.171 41.223 1.00 40.02 118 PHE A N 1
ATOM 889 C CA . PHE A 1 118 ? 7.990 20.090 41.041 1.00 39.33 118 PHE A CA 1
ATOM 890 C C . PHE A 1 118 ? 6.740 20.594 40.351 1.00 39.69 118 PHE A C 1
ATOM 891 O O . PHE A 1 118 ? 6.156 21.588 40.787 1.00 41.79 118 PHE A O 1
ATOM 899 N N . PRO A 1 119 ? 6.348 19.963 39.226 1.00 39.61 119 PRO A N 1
ATOM 900 C CA . PRO A 1 119 ? 5.138 20.352 38.494 1.00 39.92 119 PRO A CA 1
ATOM 901 C C . PRO A 1 119 ? 3.889 19.827 39.230 1.00 41.22 119 PRO A C 1
ATOM 902 O O . PRO A 1 119 ? 4.014 19.046 40.187 1.00 42.55 119 PRO A O 1
ATOM 906 N N . PRO A 1 120 ? 2.685 20.313 38.867 1.00 41.33 120 PRO A N 1
ATOM 907 C CA . PRO A 1 120 ? 1.504 19.800 39.565 1.00 42.29 120 PRO A CA 1
ATOM 908 C C . PRO A 1 120 ? 1.089 18.446 39.026 1.00 43.53 120 PRO A C 1
ATOM 909 O O . PRO A 1 120 ? 1.107 18.213 37.817 1.00 45.69 120 PRO A O 1
ATOM 913 N N . SER A 1 121 ? 0.738 17.555 39.942 1.00 45.51 121 SER A N 1
ATOM 914 C CA . SER A 1 121 ? 0.303 16.206 39.611 1.00 46.72 121 SER A CA 1
ATOM 915 C C . SER A 1 121 ? -0.914 16.235 38.692 1.00 48.63 121 SER A C 1
ATOM 916 O O . SER A 1 121 ? -1.762 17.129 38.808 1.00 47.81 121 SER A O 1
ATOM 919 N N . ASP A 1 122 ? -0.990 15.258 37.788 1.00 51.54 122 ASP A N 1
ATOM 920 C CA . ASP A 1 122 ? -2.091 15.161 36.829 1.00 54.51 122 ASP A CA 1
ATOM 921 C C . ASP A 1 122 ? -3.441 14.863 37.462 1.00 55.13 122 ASP A C 1
ATOM 922 O O . ASP A 1 122 ? -4.473 15.018 36.823 1.00 55.27 122 ASP A O 1
ATOM 927 N N . GLU A 1 123 ? -3.411 14.513 38.745 1.00 57.14 123 GLU A N 1
ATOM 928 C CA . GLU A 1 123 ? -4.601 14.174 39.523 1.00 59.97 123 GLU A CA 1
ATOM 929 C C . GLU A 1 123 ? -5.091 15.361 40.336 1.00 60.11 123 GLU A C 1
ATOM 930 O O . GLU A 1 123 ? -6.046 15.244 41.112 1.00 60.97 123 GLU A O 1
ATOM 936 N N . GLN A 1 124 ? -4.384 16.480 40.197 1.00 60.41 124 GLN A N 1
ATOM 937 C CA . GLN A 1 124 ? -4.740 17.716 40.871 1.00 59.30 124 GLN A CA 1
ATOM 938 C C . GLN A 1 124 ? -5.402 18.581 39.836 1.00 59.40 124 GLN A C 1
ATOM 939 O O . GLN A 1 124 ? -6.438 19.183 40.099 1.00 58.68 124 GLN A O 1
ATOM 945 N N . LEU A 1 125 ? -4.797 18.607 38.647 1.00 59.97 125 LEU A N 1
ATOM 946 C CA . LEU A 1 125 ? -5.293 19.370 37.501 1.00 61.58 125 LEU A CA 1
ATOM 947 C C . LEU A 1 125 ? -6.740 18.994 37.217 1.00 63.54 125 LEU A C 1
ATOM 948 O O . LEU A 1 125 ? -7.570 19.869 36.978 1.00 65.01 125 LEU A O 1
ATOM 953 N N . LYS A 1 126 ? -7.048 17.710 37.434 1.00 64.70 126 LYS A N 1
ATOM 954 C CA . LYS A 1 126 ? -8.395 17.155 37.260 1.00 66.39 126 LYS A CA 1
ATOM 955 C C . LYS A 1 126 ? -9.433 17.835 38.166 1.00 65.87 126 LYS A C 1
ATOM 956 O O . LYS A 1 126 ? -10.628 17.821 37.861 1.00 66.36 126 LYS A O 1
ATOM 962 N N . SER A 1 127 ? -8.954 18.449 39.253 1.00 64.36 127 SER A N 1
ATOM 963 C CA . SER A 1 127 ? -9.802 19.158 40.213 1.00 62.64 127 SER A CA 1
ATOM 964 C C . SER A 1 127 ? -9.842 20.680 39.969 1.00 61.55 127 SER A C 1
ATOM 965 O O . SER A 1 127 ? -10.396 21.425 40.787 1.00 61.86 127 SER A O 1
ATOM 968 N N . GLY A 1 128 ? -9.228 21.130 38.869 1.00 59.21 128 GLY A N 1
ATOM 969 C CA . GLY A 1 128 ? -9.229 22.544 38.506 1.00 56.53 128 GLY A CA 1
ATOM 970 C C . GLY A 1 128 ? -8.129 23.481 38.989 1.00 54.72 128 GLY A C 1
ATOM 971 O O . GLY A 1 128 ? -8.075 24.633 38.542 1.00 55.04 128 GLY A O 1
ATOM 972 N N . THR A 1 129 ? -7.234 22.998 39.848 1.00 52.42 129 THR A N 1
ATOM 973 C CA . THR A 1 129 ? -6.157 23.831 40.384 1.00 50.19 129 THR A CA 1
ATOM 974 C C . THR A 1 129 ? -4.771 23.237 40.132 1.00 48.71 129 THR A C 1
ATOM 975 O O . THR A 1 129 ? -4.616 22.023 40.047 1.00 50.19 129 THR A O 1
ATOM 979 N N . ALA A 1 130 ? -3.769 24.103 39.997 1.00 46.19 130 ALA A N 1
ATOM 980 C CA . ALA A 1 130 ? -2.398 23.667 39.758 1.00 44.05 130 ALA A CA 1
ATOM 981 C C . ALA A 1 130 ? -1.432 24.332 40.718 1.00 43.24 130 ALA A C 1
ATOM 982 O O . ALA A 1 130 ? -1.320 25.559 40.739 1.00 45.42 130 ALA A O 1
ATOM 984 N N . SER A 1 131 ? -0.750 23.518 41.521 1.00 41.07 131 SER A N 1
ATOM 985 C CA . SER A 1 131 ? 0.223 24.014 42.486 1.00 38.96 131 SER A CA 1
ATOM 986 C C . SER A 1 131 ? 1.600 23.594 42.022 1.00 37.35 131 SER A C 1
ATOM 987 O O . SER A 1 131 ? 1.881 22.401 41.917 1.00 39.10 131 SER A O 1
ATOM 990 N N . VAL A 1 132 ? 2.430 24.572 41.678 1.00 35.08 132 VAL A N 1
ATOM 991 C CA . VAL A 1 132 ? 3.801 24.320 41.233 1.00 32.97 132 VAL A CA 1
ATOM 992 C C . VAL A 1 132 ? 4.653 24.555 42.480 1.00 33.83 132 VAL A C 1
ATOM 993 O O . VAL A 1 132 ? 4.562 25.612 43.104 1.00 35.63 132 VAL A O 1
ATOM 997 N N . VAL A 1 133 ? 5.438 23.555 42.869 1.00 32.74 133 VAL A N 1
ATOM 998 C CA . VAL A 1 133 ? 6.255 23.647 44.079 1.00 32.01 133 VAL A CA 1
ATOM 999 C C . VAL A 1 133 ? 7.757 23.739 43.842 1.00 32.92 133 VAL A C 1
ATOM 1000 O O . VAL A 1 133 ? 8.320 22.989 43.053 1.00 33.66 133 VAL A O 1
ATOM 1004 N N . CYS A 1 134 ? 8.393 24.672 44.541 1.00 34.03 134 CYS A N 1
ATOM 1005 C CA . CYS A 1 134 ? 9.836 24.829 44.455 1.00 36.26 134 CYS A CA 1
ATOM 1006 C C . CYS A 1 134 ? 10.463 24.586 45.809 1.00 35.88 134 CYS A C 1
ATOM 1007 O O . CYS A 1 134 ? 10.049 25.176 46.805 1.00 35.01 134 CYS A O 1
ATOM 1010 N N . LEU A 1 135 ? 11.499 23.756 45.817 1.00 35.50 135 LEU A N 1
ATOM 1011 C CA . LEU A 1 135 ? 12.206 23.405 47.039 1.00 36.31 135 LEU A CA 1
ATOM 1012 C C . LEU A 1 135 ? 13.664 23.873 47.033 1.00 37.61 135 LEU A C 1
ATOM 1013 O O . LEU A 1 135 ? 14.436 23.544 46.132 1.00 36.89 135 LEU A O 1
ATOM 1018 N N . LEU A 1 136 ? 14.003 24.658 48.049 1.00 38.12 136 LEU A N 1
ATOM 1019 C CA . LEU A 1 136 ? 15.332 25.185 48.232 1.00 39.09 136 LEU A CA 1
ATOM 1020 C C . LEU A 1 136 ? 15.858 24.415 49.416 1.00 40.14 136 LEU A C 1
ATOM 1021 O O . LEU A 1 136 ? 15.658 24.814 50.565 1.00 42.30 136 LEU A O 1
ATOM 1026 N N . ASN A 1 137 ? 16.499 23.291 49.137 1.00 41.43 137 ASN A N 1
ATOM 1027 C CA . ASN A 1 137 ? 17.003 22.429 50.186 1.00 41.58 137 ASN A CA 1
ATOM 1028 C C . ASN A 1 137 ? 18.211 22.877 50.991 1.00 42.46 137 ASN A C 1
ATOM 1029 O O . ASN A 1 137 ? 18.974 23.736 50.554 1.00 43.38 137 ASN A O 1
ATOM 1034 N N . ASN A 1 138 ? 18.332 22.263 52.174 1.00 43.22 138 ASN A N 1
ATOM 1035 C CA . ASN A 1 138 ? 19.343 22.499 53.215 1.00 43.67 138 ASN A CA 1
ATOM 1036 C C . ASN A 1 138 ? 20.433 23.533 52.959 1.00 44.92 138 ASN A C 1
ATOM 1037 O O . ASN A 1 138 ? 21.535 23.215 52.504 1.00 44.72 138 ASN A O 1
ATOM 1042 N N . PHE A 1 139 ? 20.081 24.774 53.297 1.00 46.10 139 PHE A N 1
ATOM 1043 C CA . PHE A 1 139 ? 20.922 25.947 53.104 1.00 46.76 139 PHE A CA 1
ATOM 1044 C C . PHE A 1 139 ? 21.271 26.786 54.338 1.00 48.67 139 PHE A C 1
ATOM 1045 O O . PHE A 1 139 ? 20.632 26.665 55.379 1.00 48.53 139 PHE A O 1
ATOM 1053 N N . TYR A 1 140 ? 22.178 27.748 54.133 1.00 50.53 140 TYR A N 1
ATOM 1054 C CA . TYR A 1 140 ? 22.648 28.676 55.163 1.00 52.37 140 TYR A CA 1
ATOM 1055 C C . TYR A 1 140 ? 23.382 29.881 54.509 1.00 53.92 140 TYR A C 1
ATOM 1056 O O . TYR A 1 140 ? 24.152 29.674 53.572 1.00 55.43 140 TYR A O 1
ATOM 1065 N N . PRO A 1 141 ? 23.107 31.149 54.937 1.00 55.07 141 PRO A N 1
ATOM 1066 C CA . PRO A 1 141 ? 22.176 31.631 55.967 1.00 55.98 141 PRO A CA 1
ATOM 1067 C C . PRO A 1 141 ? 20.733 31.697 55.509 1.00 57.09 141 PRO A C 1
ATOM 1068 O O . PRO A 1 141 ? 20.449 31.564 54.318 1.00 58.4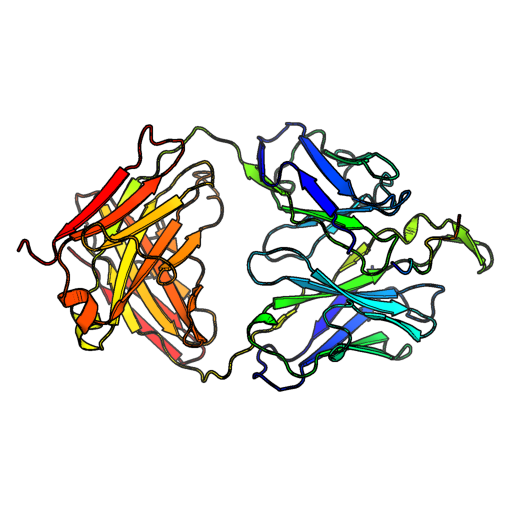8 141 PRO A O 1
ATOM 1072 N N . ARG A 1 142 ? 19.842 31.850 56.485 1.00 57.24 142 ARG A N 1
ATOM 1073 C CA . ARG A 1 142 ? 18.396 31.893 56.295 1.00 57.51 142 ARG A CA 1
ATOM 1074 C C . ARG A 1 142 ? 17.800 32.726 55.166 1.00 58.54 142 ARG A C 1
ATOM 1075 O O . ARG A 1 142 ? 16.745 32.378 54.625 1.00 58.46 142 ARG A O 1
ATOM 1083 N N . GLU A 1 143 ? 18.478 33.810 54.810 1.00 59.77 143 GLU A N 1
ATOM 1084 C CA . GLU A 1 143 ? 17.997 34.700 53.766 1.00 61.78 143 GLU A CA 1
ATOM 1085 C C . GLU A 1 143 ? 18.076 34.118 52.376 1.00 59.72 143 GLU A C 1
ATOM 1086 O O . GLU A 1 143 ? 19.154 33.769 51.899 1.00 61.01 143 GLU A O 1
ATOM 1092 N N . ALA A 1 144 ? 16.917 34.011 51.742 1.00 57.16 144 ALA A N 1
ATOM 1093 C CA . ALA A 1 144 ? 16.793 33.488 50.396 1.00 54.73 144 ALA A CA 1
ATOM 1094 C C . ALA A 1 144 ? 15.619 34.188 49.762 1.00 54.65 144 ALA A C 1
ATOM 1095 O O . ALA A 1 144 ? 14.716 34.663 50.454 1.00 56.19 144 ALA A O 1
ATOM 1097 N N . LYS A 1 145 ? 15.631 34.237 48.438 1.00 54.53 145 LYS A N 1
ATOM 1098 C CA . LYS A 1 145 ? 14.573 34.878 47.680 1.00 54.07 145 LYS A CA 1
ATOM 1099 C C . LYS A 1 145 ? 14.216 34.010 46.476 1.00 52.28 145 LYS A C 1
ATOM 1100 O O . LYS A 1 145 ? 15.083 33.656 45.674 1.00 52.62 145 LYS A O 1
ATOM 1106 N N . VAL A 1 146 ? 12.936 33.655 46.382 1.00 49.56 146 VAL A N 1
ATOM 1107 C CA . VAL A 1 146 ? 12.412 32.851 45.282 1.00 46.71 146 VAL A CA 1
ATOM 1108 C C . VAL A 1 146 ? 11.599 33.753 44.384 1.00 46.72 146 VAL A C 1
ATOM 1109 O O . VAL A 1 146 ? 10.758 34.515 44.852 1.00 47.12 146 VAL A O 1
ATOM 1113 N N . GLN A 1 147 ? 11.832 33.625 43.086 1.00 47.06 147 GLN A N 1
ATOM 1114 C CA . GLN A 1 147 ? 11.104 34.392 42.104 1.00 46.29 147 GLN A CA 1
ATOM 1115 C C . GLN A 1 147 ? 10.453 33.418 41.136 1.00 44.59 147 GLN A C 1
ATOM 1116 O O . GLN A 1 147 ? 11.101 32.504 40.626 1.00 44.46 147 GLN A O 1
ATOM 1122 N N . TRP A 1 148 ? 9.150 33.568 40.958 1.00 43.17 148 TRP A N 1
ATOM 1123 C CA . TRP A 1 148 ? 8.410 32.714 40.051 1.00 43.10 148 TRP A CA 1
ATOM 1124 C C . TRP A 1 148 ? 8.096 33.449 38.792 1.00 44.20 148 TRP A C 1
ATOM 1125 O O . TRP A 1 148 ? 7.672 34.599 38.843 1.00 45.91 148 TRP A O 1
ATOM 1136 N N . LYS A 1 149 ? 8.387 32.827 37.660 1.00 45.25 149 LYS A N 1
ATOM 1137 C CA . LYS A 1 149 ? 8.047 33.432 36.387 1.00 46.21 149 LYS A CA 1
ATOM 1138 C C . LYS A 1 149 ? 7.465 32.329 35.495 1.00 44.97 149 LYS A C 1
ATOM 1139 O O . LYS A 1 149 ? 7.814 31.157 35.636 1.00 43.68 149 LYS A O 1
ATOM 1145 N N . VAL A 1 150 ? 6.440 32.702 34.729 1.00 45.55 150 VAL A N 1
ATOM 1146 C CA . VAL A 1 150 ? 5.702 31.805 33.833 1.00 46.65 150 VAL A CA 1
ATOM 1147 C C . VAL A 1 150 ? 5.787 32.419 32.433 1.00 49.30 150 VAL A C 1
ATOM 1148 O O . VAL A 1 150 ? 5.025 33.337 32.096 1.00 49.85 150 VAL A O 1
ATOM 1152 N N . ASP A 1 151 ? 6.702 31.882 31.619 1.00 51.69 151 ASP A N 1
ATOM 1153 C CA . ASP A 1 151 ? 6.996 32.353 30.246 1.00 54.70 151 ASP A CA 1
ATOM 1154 C C . ASP A 1 151 ? 7.570 33.765 30.336 1.00 55.98 151 ASP A C 1
ATOM 1155 O O . ASP A 1 151 ? 7.083 34.701 29.690 1.00 56.80 151 ASP A O 1
ATOM 1160 N N . ASN A 1 152 ? 8.560 33.901 31.218 1.00 57.75 152 ASN A N 1
ATOM 1161 C CA . ASN A 1 152 ? 9.263 35.156 31.509 1.00 60.22 152 ASN A CA 1
ATOM 1162 C C . ASN A 1 152 ? 8.436 36.270 32.156 1.00 60.05 152 ASN A C 1
ATOM 1163 O O . ASN A 1 152 ? 8.919 37.401 32.314 1.00 61.18 152 ASN A O 1
ATOM 1168 N N . ALA A 1 153 ? 7.210 35.926 32.558 1.00 58.67 153 ALA A N 1
ATOM 1169 C CA . ALA A 1 153 ? 6.293 36.856 33.214 1.00 57.21 153 ALA A CA 1
ATOM 1170 C C . ALA A 1 153 ? 6.377 36.685 34.726 1.00 56.63 153 ALA A C 1
ATOM 1171 O O . ALA A 1 153 ? 6.095 35.605 35.237 1.00 56.82 153 ALA A O 1
ATOM 1173 N N . LEU A 1 154 ? 6.749 37.753 35.433 1.00 55.32 154 LEU A N 1
ATOM 1174 C CA . LEU A 1 154 ? 6.883 37.730 36.891 1.00 54.07 154 LEU A CA 1
ATOM 1175 C C . LEU A 1 154 ? 5.578 37.466 37.620 1.00 52.17 154 LEU A C 1
ATOM 1176 O O . LEU A 1 154 ? 4.603 38.202 37.451 1.00 52.33 154 LEU A O 1
ATOM 1181 N N . GLN A 1 155 ? 5.561 36.397 38.412 1.00 49.90 155 GLN A N 1
ATOM 1182 C CA . GLN A 1 155 ? 4.378 36.053 39.194 1.00 46.39 155 GLN A CA 1
ATOM 1183 C C . GLN A 1 155 ? 4.479 36.747 40.532 1.00 45.17 155 GLN A C 1
ATOM 1184 O O . GLN A 1 155 ? 5.483 36.619 41.240 1.00 44.85 155 GLN A O 1
ATOM 1190 N N . SER A 1 156 ? 3.448 37.529 40.834 1.00 43.46 156 SER A N 1
ATOM 1191 C CA . SER A 1 156 ? 3.393 38.293 42.066 1.00 41.17 156 SER A CA 1
ATOM 1192 C C . SER A 1 156 ? 2.019 38.204 42.717 1.00 39.81 156 SER A C 1
ATOM 1193 O O . SER A 1 156 ? 0.997 38.415 42.066 1.00 39.50 156 SER A O 1
ATOM 1196 N N . GLY A 1 157 ? 2.011 37.849 43.998 1.00 38.89 157 GLY A N 1
ATOM 1197 C CA . GLY A 1 157 ? 0.773 37.751 44.747 1.00 38.29 157 GLY A CA 1
ATOM 1198 C C . GLY A 1 157 ? 0.078 36.407 44.686 1.00 38.25 157 GLY A C 1
ATOM 1199 O O . GLY A 1 157 ? -0.943 36.219 45.358 1.00 39.34 157 GLY A O 1
ATOM 1200 N N . ASN A 1 158 ? 0.625 35.480 43.897 1.00 36.91 158 ASN A N 1
ATOM 1201 C CA . ASN A 1 158 ? 0.047 34.145 43.740 1.00 35.83 158 ASN A CA 1
ATOM 1202 C C . ASN A 1 158 ? 0.907 32.998 44.292 1.00 36.55 158 ASN A C 1
ATOM 1203 O O . ASN A 1 158 ? 0.673 31.827 43.974 1.00 37.87 158 ASN A O 1
ATOM 1208 N N . SER A 1 159 ? 1.876 33.337 45.140 1.00 36.43 159 SER A N 1
ATOM 1209 C CA . SER A 1 159 ? 2.746 32.334 45.737 1.00 36.70 159 SER A CA 1
ATOM 1210 C C . SER A 1 159 ? 2.856 32.467 47.251 1.00 36.70 159 SER A C 1
ATOM 1211 O O . SER A 1 159 ? 2.750 33.563 47.788 1.00 36.39 159 SER A O 1
ATOM 1214 N N . GLN A 1 160 ? 3.051 31.333 47.923 1.00 38.31 160 GLN A N 1
ATOM 1215 C CA . GLN A 1 160 ? 3.208 31.269 49.377 1.00 39.92 160 GLN A CA 1
ATOM 1216 C C . GLN A 1 160 ? 4.450 30.475 49.780 1.00 41.96 160 GLN A C 1
ATOM 1217 O O . GLN A 1 160 ? 4.762 29.429 49.190 1.00 43.37 160 GLN A O 1
ATOM 1223 N N . GLU A 1 161 ? 5.143 30.978 50.800 1.00 42.91 161 GLU A N 1
ATOM 1224 C CA . GLU A 1 161 ? 6.380 30.374 51.303 1.00 44.29 161 GLU A CA 1
ATOM 1225 C C . GLU A 1 161 ? 6.316 29.802 52.714 1.00 43.73 161 GLU A C 1
ATOM 1226 O O . GLU A 1 161 ? 5.470 30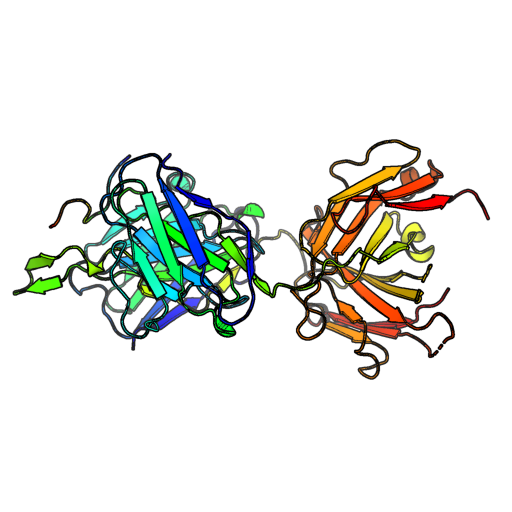.189 53.519 1.00 44.67 161 GLU A O 1
ATOM 1232 N N . SER A 1 162 ? 7.302 28.965 53.026 1.00 41.91 162 SER A N 1
ATOM 1233 C CA . SER A 1 162 ? 7.424 28.327 54.326 1.00 40.15 162 SER A CA 1
ATOM 1234 C C . SER A 1 162 ? 8.889 27.972 54.536 1.00 39.67 162 SER A C 1
ATOM 1235 O O . SER A 1 162 ? 9.565 27.588 53.584 1.00 41.05 162 SER A O 1
ATOM 1238 N N . VAL A 1 163 ? 9.392 28.157 55.760 1.00 37.68 163 VAL A N 1
ATOM 1239 C CA . VAL A 1 163 ? 10.783 27.826 56.093 1.00 35.88 163 VAL A CA 1
ATOM 1240 C C . VAL A 1 163 ? 10.787 26.895 57.295 1.00 36.58 163 VAL A C 1
ATOM 1241 O O . VAL A 1 163 ? 10.016 27.086 58.227 1.00 36.16 163 VAL A O 1
ATOM 1245 N N . THR A 1 164 ? 11.648 25.877 57.253 1.00 39.05 164 THR A N 1
ATOM 1246 C CA . THR A 1 164 ? 11.812 24.926 58.358 1.00 42.25 164 THR A CA 1
ATOM 1247 C C . THR A 1 164 ? 12.604 25.647 59.442 1.00 45.05 164 THR A C 1
ATOM 1248 O O . THR A 1 164 ? 13.131 26.742 59.213 1.00 45.72 164 THR A O 1
ATOM 1252 N N . GLU A 1 165 ? 12.687 25.049 60.623 1.00 47.82 165 GLU A N 1
ATOM 1253 C CA . GLU A 1 165 ? 13.484 25.658 61.676 1.00 51.41 165 GLU A CA 1
ATOM 1254 C C . GLU A 1 165 ? 14.894 25.099 61.544 1.00 51.96 165 GLU A C 1
ATOM 1255 O O . GLU A 1 165 ? 15.059 23.974 61.042 1.00 52.71 165 GLU A O 1
ATOM 1261 N N . GLN A 1 166 ? 15.895 25.906 61.922 1.00 51.91 166 GLN A N 1
ATOM 1262 C CA . GLN A 1 166 ? 17.316 25.536 61.850 1.00 51.84 166 GLN A CA 1
ATOM 1263 C C . GLN A 1 166 ? 17.538 24.118 62.330 1.00 53.47 166 GLN A C 1
ATOM 1264 O O . GLN A 1 166 ? 17.163 23.777 63.453 1.00 54.44 166 GLN A O 1
ATOM 1270 N N . ASP A 1 167 ? 18.059 23.283 61.434 1.00 55.18 167 ASP A N 1
ATOM 1271 C CA . ASP A 1 167 ? 18.284 21.875 61.728 1.00 56.93 167 ASP A CA 1
ATOM 1272 C C . ASP A 1 167 ? 19.251 21.607 62.874 1.00 57.87 167 ASP A C 1
ATOM 1273 O O . ASP A 1 167 ? 20.317 22.217 62.970 1.00 57.36 167 ASP A O 1
ATOM 1278 N N . SER A 1 168 ? 18.831 20.688 63.741 1.00 59.34 168 SER A N 1
ATOM 1279 C CA . SER A 1 168 ? 19.567 20.260 64.927 1.00 61.55 168 SER A CA 1
ATOM 1280 C C . SER A 1 168 ? 20.981 19.759 64.628 1.00 63.26 168 SER A C 1
ATOM 1281 O O . SER A 1 168 ? 21.916 20.011 65.394 1.00 63.93 168 SER A O 1
ATOM 1284 N N . LYS A 1 169 ? 21.130 19.095 63.484 1.00 64.84 169 LYS A N 1
ATOM 1285 C CA . LYS A 1 169 ? 22.409 18.528 63.066 1.00 66.84 169 LYS A CA 1
ATOM 1286 C C . LYS A 1 169 ? 23.132 19.284 61.956 1.00 66.71 169 LYS A C 1
ATOM 1287 O O . LYS A 1 169 ? 24.342 19.505 62.038 1.00 66.70 169 LYS A O 1
ATOM 1293 N N . ASP A 1 170 ? 22.386 19.669 60.922 1.00 66.64 170 ASP A N 1
ATOM 1294 C CA . ASP A 1 170 ? 22.922 20.385 59.761 1.00 65.37 170 ASP A CA 1
ATOM 1295 C C . ASP A 1 170 ? 23.245 21.850 60.029 1.00 63.70 170 ASP A C 1
ATOM 1296 O O . ASP A 1 170 ? 24.268 22.354 59.564 1.00 64.07 170 ASP A O 1
ATOM 1301 N N . SER A 1 171 ? 22.359 22.503 60.792 1.00 60.79 171 SER A N 1
ATOM 1302 C CA . SER A 1 171 ? 22.387 23.936 61.139 1.00 57.90 171 SER A CA 1
ATOM 1303 C C . SER A 1 171 ? 21.979 24.710 59.893 1.00 55.90 171 SER A C 1
ATOM 1304 O O . SER A 1 171 ? 22.404 25.841 59.649 1.00 55.72 171 SER A O 1
ATOM 1307 N N . THR A 1 172 ? 21.093 24.064 59.140 1.00 54.54 172 THR A N 1
ATOM 1308 C CA . THR A 1 172 ? 20.565 24.584 57.895 1.00 52.24 172 THR A CA 1
ATOM 1309 C C . THR A 1 172 ? 19.062 24.818 57.916 1.00 50.69 172 THR A C 1
ATOM 1310 O O . THR A 1 172 ? 18.351 24.364 58.817 1.00 48.56 172 THR A O 1
ATOM 1314 N N . TYR A 1 173 ? 18.603 25.500 56.870 1.00 49.82 173 TYR A N 1
ATOM 1315 C CA . TYR A 1 173 ? 17.201 25.833 56.662 1.00 49.37 173 TYR A CA 1
ATOM 1316 C C . TYR A 1 173 ? 16.780 25.301 55.300 1.00 48.44 173 TYR A C 1
ATOM 1317 O O . TYR A 1 173 ? 17.613 25.109 54.421 1.00 48.95 173 TYR A O 1
ATOM 1326 N N . SER A 1 174 ? 15.494 25.034 55.135 1.00 47.03 174 SER A N 1
ATOM 1327 C CA . SER A 1 174 ? 14.970 24.567 53.859 1.00 45.64 174 SER A CA 1
ATOM 1328 C C . SER A 1 174 ? 13.684 25.329 53.627 1.00 45.37 174 SER A C 1
ATOM 1329 O O . SER A 1 174 ? 12.934 25.575 54.570 1.00 45.83 174 SER A O 1
ATOM 1332 N N . LEU A 1 175 ? 13.456 25.746 52.386 1.00 44.36 175 LEU A N 1
ATOM 1333 C CA . LEU A 1 175 ? 12.262 26.505 52.037 1.00 43.65 175 LEU A CA 1
ATOM 1334 C C . LEU A 1 175 ? 11.477 25.886 50.882 1.00 44.44 175 LEU A C 1
ATOM 1335 O O . LEU A 1 175 ? 12.070 25.388 49.924 1.00 44.62 175 LEU A O 1
ATOM 1340 N N . SER A 1 176 ? 10.146 25.943 50.980 1.00 44.43 176 SER A N 1
ATOM 1341 C CA . SER A 1 176 ? 9.257 25.469 49.919 1.00 44.19 176 SER A CA 1
ATOM 1342 C C . SER A 1 176 ? 8.362 26.626 49.488 1.00 43.20 176 SER A C 1
ATOM 1343 O O . SER A 1 176 ? 7.741 27.282 50.331 1.00 43.93 176 SER A O 1
ATOM 1346 N N . SER A 1 177 ? 8.331 26.892 48.185 1.00 41.46 177 SER A N 1
ATOM 1347 C CA . SER A 1 177 ? 7.508 27.960 47.628 1.00 39.76 177 SER A CA 1
ATOM 1348 C C . SER A 1 177 ? 6.465 27.341 46.726 1.00 39.26 177 SER A C 1
ATOM 1349 O O . SER A 1 177 ? 6.793 26.533 45.857 1.00 40.05 177 SER A O 1
ATOM 1352 N N . THR A 1 178 ? 5.219 27.762 46.898 1.00 38.26 178 THR A N 1
ATOM 1353 C CA . THR A 1 178 ? 4.130 27.215 46.109 1.00 37.88 178 THR A CA 1
ATOM 1354 C C . THR A 1 178 ? 3.377 28.206 45.226 1.00 38.73 178 THR A C 1
ATOM 1355 O O . THR A 1 178 ? 2.578 29.012 45.727 1.00 40.16 178 THR A O 1
ATOM 1359 N N . LEU A 1 179 ? 3.597 28.103 43.912 1.00 37.83 179 LEU A N 1
ATOM 1360 C CA . LEU A 1 179 ? 2.896 28.935 42.931 1.00 37.81 179 LEU A CA 1
ATOM 1361 C C . LEU A 1 179 ? 1.565 28.247 42.640 1.00 38.57 179 LEU A C 1
ATOM 1362 O O . LEU A 1 179 ? 1.541 27.094 42.215 1.00 39.24 179 LEU A O 1
ATOM 1367 N N . THR A 1 180 ? 0.471 28.967 42.860 1.00 38.68 180 THR A N 1
ATOM 1368 C CA . THR A 1 180 ? -0.855 28.422 42.642 1.00 39.08 180 THR A CA 1
ATOM 1369 C C . THR A 1 180 ? -1.564 29.117 41.492 1.00 41.78 180 THR A C 1
ATOM 1370 O O . THR A 1 180 ? -1.747 30.339 41.501 1.00 44.01 180 THR A O 1
ATOM 1374 N N . LEU A 1 181 ? -1.921 28.320 40.487 1.00 42.17 181 LEU A N 1
ATOM 1375 C CA . LEU A 1 181 ? -2.623 28.786 39.302 1.00 43.21 181 LEU A CA 1
ATOM 1376 C C . LEU A 1 181 ? -3.860 27.929 39.074 1.00 44.42 181 LEU A C 1
ATOM 1377 O O . LEU A 1 181 ? -4.057 26.923 39.746 1.00 43.90 181 LEU A O 1
ATOM 1382 N N . SER A 1 182 ? -4.699 28.351 38.133 1.00 46.61 182 SER A N 1
ATOM 1383 C CA . SER A 1 182 ? -5.896 27.601 37.763 1.00 49.33 182 SER A CA 1
ATOM 1384 C C . SER A 1 182 ? -5.476 26.674 36.621 1.00 50.49 182 SER A C 1
ATOM 1385 O O . SER A 1 182 ? -4.581 27.026 35.851 1.00 50.89 182 SER A O 1
ATOM 1388 N N . LYS A 1 183 ? -6.118 25.507 36.516 1.00 51.49 183 LYS A N 1
ATOM 1389 C CA . LYS A 1 183 ? -5.846 24.505 35.465 1.00 52.66 183 LYS A CA 1
ATOM 1390 C C . LYS A 1 183 ? -5.839 25.179 34.105 1.00 52.46 183 LYS A C 1
ATOM 1391 O O . LYS A 1 183 ? -4.884 25.044 33.337 1.00 52.09 183 LYS A O 1
ATOM 1397 N N . ALA A 1 184 ? -6.883 25.980 33.889 1.00 52.69 184 ALA A N 1
ATOM 1398 C CA . ALA A 1 184 ? -7.097 26.738 32.663 1.00 53.55 184 ALA A CA 1
ATOM 1399 C C . ALA A 1 184 ? -5.896 27.632 32.334 1.00 53.72 184 ALA A C 1
ATOM 1400 O O . ALA A 1 184 ? -5.354 27.552 31.224 1.00 53.93 184 ALA A O 1
ATOM 1402 N N . ASP A 1 185 ? -5.414 28.371 33.339 1.00 53.82 185 ASP A N 1
ATOM 1403 C CA . ASP A 1 185 ? -4.262 29.261 33.178 1.00 53.16 185 ASP A CA 1
ATOM 1404 C C . ASP A 1 185 ? -2.955 28.517 33.129 1.00 52.73 185 ASP A C 1
ATOM 1405 O O . ASP A 1 185 ? -2.042 28.915 32.405 1.00 53.44 185 ASP A O 1
ATOM 1410 N N . TYR A 1 186 ? -2.884 27.414 33.872 1.00 51.71 186 TYR A N 1
ATOM 1411 C CA . TYR A 1 186 ? -1.688 26.590 33.914 1.00 51.29 186 TYR A CA 1
ATOM 1412 C C . TYR A 1 186 ? -1.385 26.085 32.510 1.00 53.00 186 TYR A C 1
ATOM 1413 O O . TYR A 1 186 ? -0.266 26.231 32.015 1.00 53.11 186 TYR A O 1
ATOM 1422 N N . GLU A 1 187 ? -2.431 25.587 31.858 1.00 55.17 187 GLU A N 1
ATOM 1423 C CA . GLU A 1 187 ? -2.333 25.046 30.511 1.00 56.59 187 GLU A CA 1
ATOM 1424 C C . GLU A 1 187 ? -2.253 26.063 29.372 1.00 56.88 187 GLU A C 1
ATOM 1425 O O . GLU A 1 187 ? -2.210 25.681 28.198 1.00 57.22 187 GLU A O 1
ATOM 1431 N N . LYS A 1 188 ? -2.234 27.350 29.713 1.00 56.83 188 LYS A N 1
ATOM 1432 C CA . LYS A 1 188 ? -2.115 28.407 28.710 1.00 57.55 188 LYS A CA 1
ATOM 1433 C C . LYS A 1 188 ? -0.646 28.766 28.525 1.00 57.42 188 LYS A C 1
ATOM 1434 O O . LYS A 1 188 ? -0.301 29.547 27.634 1.00 57.83 188 LYS A O 1
ATOM 1440 N N . HIS A 1 189 ? 0.213 28.230 29.395 1.00 56.81 189 HIS A N 1
ATOM 1441 C CA . HIS A 1 189 ? 1.643 28.537 29.352 1.00 56.73 189 HIS A CA 1
ATOM 1442 C C . HIS A 1 189 ? 2.569 27.328 29.355 1.00 55.59 189 HIS A C 1
ATOM 1443 O O . HIS A 1 189 ? 2.174 26.240 29.769 1.00 55.94 189 HIS A O 1
ATOM 1450 N N . LYS A 1 190 ? 3.815 27.539 28.923 1.00 54.87 190 LYS A N 1
ATOM 1451 C CA . LYS A 1 190 ? 4.798 26.462 28.820 1.00 54.64 190 LYS A CA 1
ATOM 1452 C C . LYS A 1 190 ? 5.938 26.401 29.832 1.00 52.95 190 LYS A C 1
ATOM 1453 O O . LYS A 1 190 ? 6.062 25.412 30.552 1.00 53.63 190 LYS A O 1
ATOM 1459 N N . VAL A 1 191 ? 6.772 27.438 29.881 1.00 50.60 191 VAL A N 1
ATOM 1460 C CA . VAL A 1 191 ? 7.927 27.476 30.794 1.00 47.86 191 VAL A CA 1
ATOM 1461 C C . VAL A 1 191 ? 7.604 28.011 32.196 1.00 46.10 191 VAL A C 1
ATOM 1462 O O . VAL A 1 191 ? 7.181 29.159 32.349 1.00 45.21 191 VAL A O 1
ATOM 1466 N N . TYR A 1 192 ? 7.817 27.168 33.206 1.00 43.81 192 TYR A N 1
ATOM 1467 C CA . TYR A 1 192 ? 7.594 27.531 34.604 1.00 42.50 192 TYR A CA 1
ATOM 1468 C C . TYR A 1 192 ? 8.930 27.507 35.270 1.00 44.01 192 TYR A C 1
ATOM 1469 O O . TYR A 1 192 ? 9.573 26.463 35.306 1.00 42.54 192 TYR A O 1
ATOM 1478 N N . GLU A 1 193 ? 9.326 28.644 35.830 1.00 47.34 193 GLU A N 1
ATOM 1479 C CA . GLU A 1 193 ? 10.625 28.755 36.469 1.00 51.38 193 GLU A CA 1
ATOM 1480 C C . GLU A 1 193 ? 10.650 29.199 37.909 1.00 49.64 193 GLU A C 1
ATOM 1481 O O . GLU A 1 193 ? 9.839 30.013 38.345 1.00 50.49 193 GLU A O 1
ATOM 1487 N N . CYS A 1 194 ? 11.618 28.663 38.632 1.00 47.91 194 CYS A N 1
ATOM 1488 C CA . CYS A 1 194 ? 11.818 28.997 40.020 1.00 47.43 194 CYS A CA 1
ATOM 1489 C C . CYS A 1 194 ? 13.218 29.581 40.093 1.00 48.16 194 CYS A C 1
ATOM 1490 O O . CYS A 1 194 ? 14.205 28.849 40.032 1.00 49.32 194 CYS A O 1
ATOM 1493 N N . GLU A 1 195 ? 13.297 30.908 40.137 1.00 49.61 195 GLU A N 1
ATOM 1494 C CA . GLU A 1 195 ? 14.578 31.604 40.220 1.00 50.26 195 GLU A CA 1
ATOM 1495 C C . GLU A 1 195 ? 14.948 31.852 41.680 1.00 49.15 195 GLU A C 1
ATOM 1496 O O . GLU A 1 195 ? 14.281 32.595 42.403 1.00 47.91 195 GLU A O 1
ATOM 1502 N N . VAL A 1 196 ? 16.033 31.211 42.093 1.00 48.83 196 VAL A N 1
ATOM 1503 C CA . VAL A 1 196 ? 16.527 31.274 43.462 1.00 49.71 196 VAL A CA 1
ATOM 1504 C C . VAL A 1 196 ? 17.793 32.098 43.637 1.00 51.50 196 VAL A C 1
ATOM 1505 O O . VAL A 1 196 ? 18.843 31.757 43.091 1.00 53.35 196 VAL A O 1
ATOM 1509 N N . THR A 1 197 ? 17.692 33.130 44.471 1.00 52.25 197 THR A N 1
ATOM 1510 C CA . THR A 1 197 ? 18.813 34.007 44.777 1.00 52.67 197 THR A CA 1
ATOM 1511 C C . THR A 1 197 ? 19.208 33.740 46.216 1.00 52.63 197 THR A C 1
ATOM 1512 O O . THR A 1 197 ? 18.355 33.636 47.094 1.00 53.94 197 THR A O 1
ATOM 1516 N N . HIS A 1 198 ? 20.511 33.616 46.434 1.00 52.52 198 HIS A N 1
ATOM 1517 C CA . HIS A 1 198 ? 21.085 33.352 47.747 1.00 52.49 198 HIS A CA 1
ATOM 1518 C C . HIS A 1 198 ? 22.560 33.757 47.672 1.00 54.78 198 HIS A C 1
ATOM 1519 O O . HIS A 1 198 ? 23.097 34.020 46.586 1.00 56.50 198 HIS A O 1
ATOM 1526 N N . GLN A 1 199 ? 23.186 33.826 48.843 1.00 56.40 199 GLN A N 1
ATOM 1527 C CA . GLN A 1 199 ? 24.587 34.200 49.026 1.00 57.80 199 GLN A CA 1
ATOM 1528 C C . GLN A 1 199 ? 25.579 33.091 48.622 1.00 57.43 199 GLN A C 1
ATOM 1529 O O . GLN A 1 199 ? 26.658 33.382 48.093 1.00 57.41 199 GLN A O 1
ATOM 1535 N N . GLY A 1 200 ? 25.190 31.833 48.856 1.00 57.21 200 GLY A N 1
ATOM 1536 C CA . GLY A 1 200 ? 26.010 30.677 48.510 1.00 56.66 200 GLY A CA 1
ATOM 1537 C C . GLY A 1 200 ? 26.040 30.397 47.028 1.00 56.87 200 GLY A C 1
ATOM 1538 O O . GLY A 1 200 ? 26.736 29.496 46.550 1.00 57.40 200 GLY A O 1
ATOM 1539 N N . LEU A 1 201 ? 25.216 31.160 46.319 1.00 56.65 201 LEU A N 1
ATOM 1540 C CA . LEU A 1 201 ? 25.100 31.094 44.880 1.00 57.00 201 LEU A CA 1
ATOM 1541 C C . LEU A 1 201 ? 25.673 32.398 44.378 1.00 57.87 201 LEU A C 1
ATOM 1542 O O . LEU A 1 201 ? 25.201 33.477 44.759 1.00 57.65 201 LEU A O 1
ATOM 1547 N N . SER A 1 202 ? 26.698 32.282 43.533 1.00 58.98 202 SER A N 1
ATOM 1548 C CA . SER A 1 202 ? 27.381 33.417 42.917 1.00 59.35 202 SER A CA 1
ATOM 1549 C C . SER A 1 202 ? 26.404 34.214 42.040 1.00 60.65 202 SER A C 1
ATOM 1550 O O . SER A 1 202 ? 26.511 35.441 41.928 1.00 61.03 202 SER A O 1
ATOM 1553 N N . SER A 1 203 ? 25.438 33.493 41.461 1.00 61.22 203 SER A N 1
ATOM 1554 C CA . SER A 1 203 ? 24.408 34.047 40.577 1.00 61.37 203 SER A CA 1
ATOM 1555 C C . SER A 1 203 ? 23.078 33.287 40.731 1.00 60.59 203 SER A C 1
ATOM 1556 O O . SER A 1 203 ? 23.091 32.079 41.012 1.00 60.33 203 SER A O 1
ATOM 1559 N N . PRO A 1 204 ? 21.918 33.973 40.530 1.00 59.64 204 PRO A N 1
ATOM 1560 C CA . PRO A 1 204 ? 20.594 33.344 40.650 1.00 58.62 204 PRO A CA 1
ATOM 1561 C C . PRO A 1 204 ? 20.357 32.059 39.831 1.00 57.52 204 PRO A C 1
ATOM 1562 O O . PRO A 1 204 ? 20.279 32.099 38.595 1.00 57.29 204 PRO A O 1
ATOM 1566 N N . VAL A 1 205 ? 20.277 30.926 40.537 1.00 56.23 205 VAL A N 1
ATOM 1567 C CA . VAL A 1 205 ? 20.028 29.609 39.934 1.00 55.30 205 VAL A CA 1
ATOM 1568 C C . VAL A 1 205 ? 18.558 29.525 39.524 1.00 55.14 205 VAL A C 1
ATOM 1569 O O . VAL A 1 205 ? 17.678 29.993 40.251 1.00 56.39 205 VAL A O 1
ATOM 1573 N N . THR A 1 206 ? 18.307 28.960 38.346 1.00 53.55 206 THR A N 1
ATOM 1574 C CA . THR A 1 206 ? 16.948 28.833 37.844 1.00 51.92 206 THR A CA 1
ATOM 1575 C C . THR A 1 206 ? 16.623 27.399 37.451 1.00 50.75 206 THR A C 1
ATOM 1576 O O . THR A 1 206 ? 17.342 26.782 36.664 1.00 51.78 206 THR A O 1
ATOM 1580 N N . LYS A 1 207 ? 15.576 26.862 38.077 1.00 48.86 207 LYS A N 1
ATOM 1581 C CA . LYS A 1 207 ? 15.083 25.519 37.791 1.00 47.63 207 LYS A CA 1
ATOM 1582 C C . LYS A 1 207 ? 13.735 25.686 37.120 1.00 48.20 207 LYS A C 1
ATOM 1583 O O . LYS A 1 207 ? 12.846 26.379 37.629 1.00 47.38 207 LYS A O 1
ATOM 1589 N N . SER A 1 208 ? 13.615 25.072 35.951 1.00 48.28 208 SER A N 1
ATOM 1590 C CA . SER A 1 208 ? 12.412 25.166 35.157 1.00 48.03 208 SER A CA 1
ATOM 1591 C C . SER A 1 208 ? 11.992 23.862 34.530 1.00 48.46 208 SER A C 1
ATOM 1592 O O . SER A 1 208 ? 12.644 22.832 34.713 1.00 49.63 208 SER A O 1
ATOM 1595 N N . PHE A 1 209 ? 10.849 23.914 33.854 1.00 48.15 209 PHE A N 1
ATOM 1596 C CA . PHE A 1 209 ? 10.304 22.789 33.113 1.00 47.83 209 PHE A CA 1
ATOM 1597 C C . PHE A 1 209 ? 9.343 23.317 32.070 1.00 49.76 209 PHE A C 1
ATOM 1598 O O . PHE A 1 209 ? 8.715 24.372 32.251 1.00 50.13 209 PHE A O 1
ATOM 1606 N N . ASN A 1 210 ? 9.232 22.567 30.986 1.00 51.70 210 ASN A N 1
ATOM 1607 C CA . ASN A 1 210 ? 8.311 22.912 29.937 1.00 53.94 210 ASN A CA 1
ATOM 1608 C C . ASN A 1 210 ? 7.169 21.945 30.014 1.00 55.60 210 ASN A C 1
ATOM 1609 O O . ASN A 1 210 ? 7.349 20.719 29.971 1.00 56.36 210 ASN A O 1
ATOM 1614 N N . ARG A 1 211 ? 5.983 22.521 30.143 1.00 56.92 211 ARG A N 1
ATOM 1615 C CA . ARG A 1 211 ? 4.734 21.790 30.177 1.00 58.77 211 ARG A CA 1
ATOM 1616 C C . ARG A 1 211 ? 4.517 21.333 28.725 1.00 61.22 211 ARG A C 1
ATOM 1617 O O . ARG A 1 211 ? 3.687 20.460 28.450 1.00 61.71 211 ARG A O 1
ATOM 1625 N N . GLY A 1 212 ? 5.350 21.906 27.840 1.00 63.91 212 GLY A N 1
ATOM 1626 C CA . GLY A 1 212 ? 5.342 21.657 26.408 1.00 66.69 212 GLY A CA 1
ATOM 1627 C C . GLY A 1 212 ? 6.473 20.864 25.757 1.00 68.61 212 GLY A C 1
ATOM 1628 O O . GLY A 1 212 ? 6.646 20.987 24.544 1.00 68.35 212 GLY A O 1
ATOM 1629 N N . GLU A 1 213 ? 7.311 20.182 26.549 1.00 70.65 213 GLU A N 1
ATOM 1630 C CA . GLU A 1 213 ? 8.378 19.293 26.039 1.00 72.30 213 GLU A CA 1
ATOM 1631 C C . GLU A 1 213 ? 7.952 17.966 26.655 1.00 72.81 213 GLU A C 1
ATOM 1632 O O . GLU A 1 213 ? 7.791 17.878 27.879 1.00 73.14 213 GLU A O 1
ATOM 1638 N N . CYS A 1 214 ? 7.684 16.962 25.821 1.00 73.34 214 CYS A N 1
ATOM 1639 C CA . CYS A 1 214 ? 7.204 15.672 26.333 1.00 74.43 214 CYS A CA 1
ATOM 1640 C C . CYS A 1 214 ? 7.846 14.433 25.686 1.00 74.08 214 CYS A C 1
ATOM 1641 O O . CYS A 1 214 ? 8.881 14.614 25.002 1.00 73.72 214 CYS A O 1
ATOM 1645 N N . ARG B 2 1 ? 5.514 31.618 93.632 1.00 55.08 1 ARG B N 1
ATOM 1646 C CA . ARG B 2 1 ? 5.763 31.521 92.164 1.00 55.00 1 ARG B CA 1
ATOM 1647 C C . ARG B 2 1 ? 4.522 32.026 91.428 1.00 52.57 1 ARG B C 1
ATOM 1648 O O . ARG B 2 1 ? 3.433 31.451 91.567 1.00 52.56 1 ARG B O 1
ATOM 1656 N N . ILE B 2 2 ? 4.687 33.115 90.673 1.00 49.11 2 ILE B N 1
ATOM 1657 C CA . ILE B 2 2 ? 3.588 33.687 89.890 1.00 46.17 2 ILE B CA 1
ATOM 1658 C C . ILE B 2 2 ? 3.358 32.867 88.618 1.00 45.04 2 ILE B C 1
ATOM 1659 O O . ILE B 2 2 ? 4.309 32.476 87.938 1.00 45.24 2 ILE B O 1
ATOM 1664 N N . THR B 2 3 ? 2.090 32.566 88.346 1.00 43.63 3 THR B N 1
ATOM 1665 C CA . THR B 2 3 ? 1.689 31.828 87.148 1.00 43.47 3 THR B CA 1
ATOM 1666 C C . THR B 2 3 ? 0.397 32.398 86.617 1.00 41.69 3 THR B C 1
ATOM 1667 O O . THR B 2 3 ? -0.484 32.767 87.389 1.00 40.96 3 THR B O 1
ATOM 1671 N N . LEU B 2 4 ? 0.338 32.541 85.294 1.00 39.89 4 LEU B N 1
ATOM 1672 C CA . LEU B 2 4 ? -0.841 33.036 84.589 1.00 37.43 4 LEU B CA 1
ATOM 1673 C C . LEU B 2 4 ? -1.186 32.007 83.516 1.00 36.24 4 LEU B C 1
ATOM 1674 O O . LEU B 2 4 ? -0.296 31.318 83.010 1.00 35.22 4 LEU B O 1
ATOM 1679 N N . LYS B 2 5 ? -2.476 31.847 83.229 1.00 35.32 5 LYS B N 1
ATOM 1680 C CA . LYS B 2 5 ? -2.918 30.912 82.200 1.00 35.19 5 LYS B CA 1
ATOM 1681 C C . LYS B 2 5 ? -4.114 31.451 81.428 1.00 34.47 5 LYS B C 1
ATOM 1682 O O . LYS B 2 5 ? -5.172 31.764 81.994 1.00 34.99 5 LYS B O 1
ATOM 1688 N N . GLU B 2 6 ? -3.940 31.506 80.115 1.00 33.56 6 GLU B N 1
ATOM 1689 C CA . GLU B 2 6 ? -4.962 32.000 79.212 1.00 33.05 6 GLU B CA 1
ATOM 1690 C C . GLU B 2 6 ? -5.919 30.883 78.839 1.00 33.51 6 GLU B C 1
ATOM 1691 O O . GLU B 2 6 ? -5.498 29.729 78.669 1.00 33.82 6 GLU B O 1
ATOM 1697 N N . SER B 2 7 ? -7.197 31.244 78.723 1.00 33.58 7 SER B N 1
ATOM 1698 C CA . SER B 2 7 ? -8.261 30.317 78.357 1.00 34.62 7 SER B CA 1
ATOM 1699 C C . SER B 2 7 ? -9.329 31.011 77.522 1.00 35.22 7 SER B C 1
ATOM 1700 O O . SER B 2 7 ? -9.589 32.200 77.686 1.00 36.73 7 SER B O 1
ATOM 1703 N N . GLY B 2 8 ? -9.908 30.256 76.596 1.00 36.88 8 GLY B N 1
ATOM 1704 C CA . GLY B 2 8 ? -10.940 30.768 75.712 1.00 36.42 8 GLY B CA 1
ATOM 1705 C C . GLY B 2 8 ? -11.100 29.898 74.468 1.00 38.16 8 GLY B C 1
ATOM 1706 O O . GLY B 2 8 ? -10.451 28.844 74.350 1.00 38.47 8 GLY B O 1
ATOM 1707 N N . PRO B 2 9 ? -11.947 30.312 73.509 1.00 37.70 9 PRO B N 1
ATOM 1708 C CA . PRO B 2 9 ? -12.177 29.557 72.279 1.00 37.45 9 PRO B CA 1
ATOM 1709 C C . PRO B 2 9 ? -10.997 29.543 71.308 1.00 38.63 9 PRO B C 1
ATOM 1710 O O . PRO B 2 9 ? -10.420 30.591 71.006 1.00 40.68 9 PRO B O 1
ATOM 1714 N N . PRO B 2 10 ? -10.581 28.344 70.857 1.00 39.59 10 PRO B N 1
ATOM 1715 C CA . PRO B 2 10 ? -9.459 28.239 69.912 1.00 39.98 10 PRO B CA 1
ATOM 1716 C C . PRO B 2 10 ? -9.882 28.605 68.490 1.00 39.47 10 PRO B C 1
ATOM 1717 O O . PRO B 2 10 ? -9.044 28.847 67.619 1.00 39.14 10 PRO B O 1
ATOM 1721 N N . LEU B 2 11 ? -11.197 28.669 68.292 1.00 39.83 11 LEU B N 1
ATOM 1722 C CA . LEU B 2 11 ? -11.785 28.990 67.004 1.00 40.22 11 LEU B CA 1
ATOM 1723 C C . LEU B 2 11 ? -12.974 29.956 67.130 1.00 39.22 11 LEU B C 1
ATOM 1724 O O . LEU B 2 11 ? -13.932 29.705 67.860 1.00 38.90 11 LEU B O 1
ATOM 1729 N N . VAL B 2 12 ? -12.843 31.104 66.474 1.00 37.82 12 VAL B N 1
ATOM 1730 C CA . VAL B 2 12 ? -13.869 32.136 66.453 1.00 38.25 12 VAL B CA 1
ATOM 1731 C C . VAL B 2 12 ? -14.102 32.454 64.982 1.00 39.46 12 VAL B C 1
ATOM 1732 O O . VAL B 2 12 ? -13.206 32.276 64.153 1.00 39.52 12 VAL B O 1
ATOM 1736 N N . LYS B 2 13 ? -15.320 32.882 64.662 1.00 39.24 13 LYS B N 1
ATOM 1737 C CA . LYS B 2 13 ? -15.686 33.250 63.296 1.00 39.98 13 LYS B CA 1
ATOM 1738 C C . LYS B 2 13 ? -15.632 34.762 63.144 1.00 40.11 13 LYS B C 1
ATOM 1739 O O . LYS B 2 13 ? -15.663 35.471 64.157 1.00 41.79 13 LYS B O 1
ATOM 1745 N N . PRO B 2 14 ? -15.461 35.285 61.902 1.00 39.39 14 PRO B N 1
ATOM 1746 C CA . PRO B 2 14 ? -15.422 36.742 61.725 1.00 39.88 14 PRO B CA 1
ATOM 1747 C C . PRO B 2 14 ? -16.712 37.423 62.197 1.00 41.40 14 PRO B C 1
ATOM 1748 O O . PRO B 2 14 ? -17.777 36.791 62.241 1.00 41.58 14 PRO B O 1
ATOM 1752 N N . THR B 2 15 ? -16.587 38.696 62.587 1.00 42.30 15 THR B N 1
ATOM 1753 C CA . THR B 2 15 ? -17.668 39.550 63.113 1.00 43.44 15 THR B CA 1
ATOM 1754 C C . THR B 2 15 ? -18.166 39.120 64.490 1.00 45.26 15 THR B C 1
ATOM 1755 O O . THR B 2 15 ? -19.018 39.792 65.091 1.00 47.51 15 THR B O 1
ATOM 1759 N N . GLN B 2 16 ? -17.614 38.020 65.000 1.00 45.27 16 GLN B N 1
ATOM 1760 C CA . GLN B 2 16 ? -17.991 37.527 66.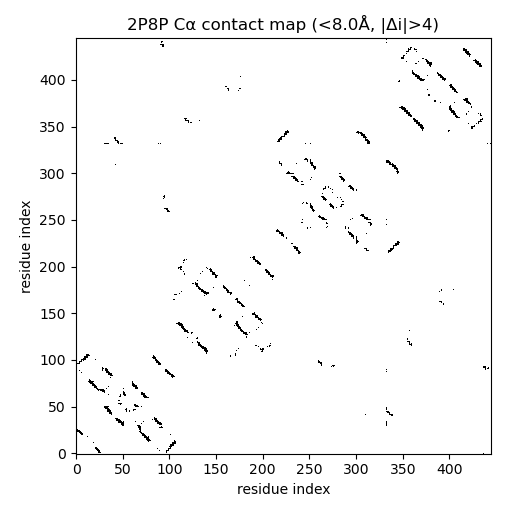315 1.00 46.36 16 GLN B CA 1
ATOM 1761 C C . GLN B 2 16 ? -17.149 38.167 67.404 1.00 45.93 16 GLN B C 1
ATOM 1762 O O . GLN B 2 16 ? -16.195 38.901 67.130 1.00 46.34 16 GLN B O 1
ATOM 1768 N N . THR B 2 17 ? -17.497 37.847 68.642 1.00 44.33 17 THR B N 1
ATOM 1769 C CA . THR B 2 17 ? -16.814 38.390 69.790 1.00 42.55 17 THR B CA 1
ATOM 1770 C C . THR B 2 17 ? -15.933 37.334 70.464 1.00 41.12 17 THR B C 1
ATOM 1771 O O . THR B 2 17 ? -16.381 36.222 70.763 1.00 41.18 17 THR B O 1
ATOM 1775 N N . LEU B 2 18 ? -14.662 37.690 70.631 1.00 38.47 18 LEU B N 1
ATOM 1776 C CA . LEU B 2 18 ? -13.669 36.838 71.264 1.00 36.27 18 LEU B CA 1
ATOM 1777 C C . LEU B 2 18 ? -13.492 37.285 72.712 1.00 36.18 18 LEU B C 1
ATOM 1778 O O . LEU B 2 18 ? -13.201 38.455 72.975 1.00 36.68 18 LEU B O 1
ATOM 1783 N N . THR B 2 19 ? -13.688 36.347 73.638 1.00 34.41 19 THR B N 1
ATOM 1784 C CA . THR B 2 19 ? -13.530 36.604 75.066 1.00 31.61 19 THR B CA 1
ATOM 1785 C C . THR B 2 19 ? -12.456 35.680 75.626 1.00 30.80 19 THR B C 1
ATOM 1786 O O . THR B 2 19 ? -12.596 34.457 75.610 1.00 30.84 19 THR B O 1
ATOM 1790 N N . LEU B 2 20 ? -11.379 36.290 76.108 1.00 28.88 20 LEU B N 1
ATOM 1791 C CA . LEU B 2 20 ? -10.267 35.562 76.686 1.00 28.16 20 LEU B CA 1
ATOM 1792 C C . LEU B 2 20 ? -10.187 35.851 78.174 1.00 29.62 20 LEU B C 1
ATOM 1793 O O . LEU B 2 20 ? -10.511 36.950 78.611 1.00 30.88 20 LEU B O 1
ATOM 1798 N N . THR B 2 21 ? -9.784 34.842 78.942 1.00 30.02 21 THR B N 1
ATOM 1799 C CA . THR B 2 21 ? -9.655 34.940 80.391 1.00 29.66 21 THR B CA 1
ATOM 1800 C C . THR B 2 21 ? -8.222 34.608 80.802 1.00 30.45 21 THR B C 1
ATOM 1801 O O . THR B 2 21 ? -7.595 33.722 80.226 1.00 29.60 21 THR B O 1
ATOM 1805 N N . CYS B 2 22 ? -7.727 35.339 81.798 1.00 31.77 22 CYS B N 1
ATOM 1806 C CA . CYS B 2 22 ? -6.384 35.164 82.332 1.00 32.67 22 CYS B CA 1
ATOM 1807 C C . CYS B 2 22 ? -6.533 34.850 83.792 1.00 32.96 22 CYS B C 1
ATOM 1808 O O . CYS B 2 22 ? -6.865 3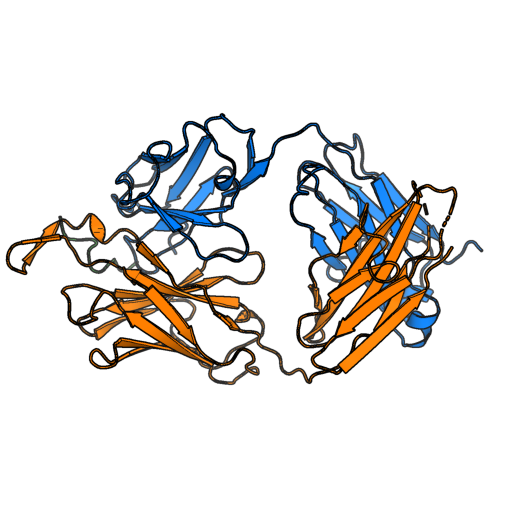5.730 84.573 1.00 34.84 22 CYS B O 1
ATOM 1811 N N . SER B 2 23 ? -6.328 33.586 84.149 1.00 33.77 23 SER B N 1
ATOM 1812 C CA . SER B 2 23 ? -6.407 33.150 85.539 1.00 33.48 23 SER B CA 1
ATOM 1813 C C . SER B 2 23 ? -4.993 33.112 86.104 1.00 35.33 23 SER B C 1
ATOM 1814 O O . SER B 2 23 ? -4.071 32.592 85.463 1.00 34.07 23 SER B O 1
ATOM 1817 N N . PHE B 2 24 ? -4.831 33.667 87.303 1.00 37.16 24 PHE B N 1
ATOM 1818 C CA . PHE B 2 24 ? -3.529 33.721 87.951 1.00 37.71 24 PHE B CA 1
ATOM 1819 C C . PHE B 2 24 ? -3.456 33.303 89.417 1.00 38.93 24 PHE B C 1
ATOM 1820 O O . PHE B 2 24 ? -4.483 33.128 90.079 1.00 39.46 24 PHE B O 1
ATOM 1828 N N . SER B 2 25 ? -2.217 33.186 89.903 1.00 40.01 25 SER B N 1
ATOM 1829 C CA . SER B 2 25 ? -1.884 32.835 91.289 1.00 41.00 25 SER B CA 1
ATOM 1830 C C . SER B 2 25 ? -0.483 33.378 91.585 1.00 41.84 25 SER B C 1
ATOM 1831 O O . SER B 2 25 ? 0.340 33.491 90.679 1.00 42.74 25 SER B O 1
ATOM 1834 N N . GLY B 2 26 ? -0.217 33.721 92.842 1.00 42.78 26 GLY B N 1
ATOM 1835 C CA . GLY B 2 26 ? 1.094 34.245 93.206 1.00 44.16 26 GLY B CA 1
ATOM 1836 C C . GLY B 2 26 ? 1.121 35.741 93.463 1.00 44.67 26 GLY B C 1
ATOM 1837 O O . GLY B 2 26 ? 2.156 36.300 93.839 1.00 45.08 26 GLY B O 1
ATOM 1838 N N . PHE B 2 27 ? 0.000 36.391 93.179 1.00 44.20 27 PHE B N 1
ATOM 1839 C CA . PHE B 2 27 ? -0.177 37.818 93.396 1.00 45.19 27 PHE B CA 1
ATOM 1840 C C . PHE B 2 27 ? -1.672 38.094 93.442 1.00 46.12 27 PHE B C 1
ATOM 1841 O O . PHE B 2 27 ? -2.490 37.204 93.185 1.00 45.87 27 PHE B O 1
ATOM 1849 N N . SER B 2 28 ? -2.015 39.338 93.742 1.00 47.14 28 SER B N 1
ATOM 1850 C CA . SER B 2 28 ? -3.403 39.747 93.789 1.00 49.01 28 SER B CA 1
ATOM 1851 C C . SER B 2 28 ? -3.525 41.019 92.998 1.00 49.06 28 SER B C 1
ATOM 1852 O O . SER B 2 28 ? -2.561 41.783 92.879 1.00 49.47 28 SER B O 1
ATOM 1855 N N . LEU B 2 29 ? -4.709 41.237 92.440 1.00 49.05 29 LEU B N 1
ATOM 1856 C CA . LEU B 2 29 ? -4.954 42.451 91.695 1.00 49.53 29 LEU B CA 1
ATOM 1857 C C . LEU B 2 29 ? -5.400 43.567 92.632 1.00 51.31 29 LEU B C 1
ATOM 1858 O O . LEU B 2 29 ? -6.085 44.494 92.216 1.00 54.02 29 LEU B O 1
ATOM 1863 N N . SER B 2 30 ? -5.067 43.433 93.911 1.00 52.48 30 SER B N 1
ATOM 1864 C CA . SER B 2 30 ? -5.383 44.451 94.901 1.00 53.15 30 SER B CA 1
ATOM 1865 C C . SER B 2 30 ? -4.075 44.975 95.489 1.00 52.76 30 SER B C 1
ATOM 1866 O O . SER B 2 30 ? -4.077 45.971 96.221 1.00 54.13 30 SER B O 1
ATOM 1869 N N . ASP B 2 31 ? -2.965 44.324 95.124 1.00 51.75 31 ASP B N 1
ATOM 1870 C CA . ASP B 2 31 ? -1.630 44.738 95.543 1.00 52.13 31 ASP B CA 1
ATOM 1871 C C . ASP B 2 31 ? -1.359 46.026 94.781 1.00 50.81 31 ASP B C 1
ATOM 1872 O O . ASP B 2 31 ? -1.673 46.130 93.595 1.00 51.16 31 ASP B O 1
ATOM 1877 N N . PHE B 2 32 ? -0.790 47.003 95.476 1.00 48.03 32 PHE B N 1
ATOM 1878 C CA . PHE B 2 32 ? -0.526 48.311 94.905 1.00 45.54 32 PHE B CA 1
ATOM 1879 C C . PHE B 2 32 ? 0.175 48.348 93.548 1.00 44.55 32 PHE B C 1
ATOM 1880 O O . PHE B 2 32 ? 1.305 47.880 93.396 1.00 46.52 32 PHE B O 1
ATOM 1888 N N . GLY B 2 33 ? -0.518 48.960 92.592 1.00 43.23 33 GLY B N 1
ATOM 1889 C CA . GLY B 2 33 ? 0.003 49.159 91.253 1.00 40.73 33 GLY B CA 1
ATOM 1890 C C . GLY B 2 33 ? 0.197 48.015 90.285 1.00 39.21 33 GLY B C 1
ATOM 1891 O O . GLY B 2 33 ? 0.673 48.239 89.165 1.00 39.78 33 GLY B O 1
ATOM 1892 N N . VAL B 2 34 ? -0.156 46.800 90.700 1.00 36.69 34 VAL B N 1
ATOM 1893 C CA . VAL B 2 34 ? -0.041 45.618 89.852 1.00 35.88 34 VAL B CA 1
ATOM 1894 C C . VAL B 2 34 ? -0.901 45.770 88.600 1.00 35.63 34 VAL B C 1
ATOM 1895 O O . VAL B 2 34 ? -1.910 46.471 88.621 1.00 37.91 34 VAL B O 1
ATOM 1899 N N . GLY B 2 35 ? -0.449 45.161 87.511 1.00 33.59 35 GLY B N 1
ATOM 1900 C CA . GLY B 2 35 ? -1.186 45.216 86.272 1.00 31.51 35 GLY B CA 1
ATOM 1901 C C . GLY B 2 35 ? -1.140 43.886 85.570 1.00 30.42 35 GLY B C 1
ATOM 1902 O O . GLY B 2 35 ? -0.261 43.074 85.840 1.00 30.53 35 GLY B O 1
ATOM 1903 N N . VAL B 2 36 A -2.170 43.612 84.776 1.00 29.52 35 VAL B N 1
ATOM 1904 C CA . VAL B 2 36 A -2.237 42.396 83.982 1.00 28.04 35 VAL B CA 1
ATOM 1905 C C . VAL B 2 36 A -2.436 42.922 82.569 1.00 27.82 35 VAL B C 1
ATOM 1906 O O . VAL B 2 36 A -3.391 43.648 82.303 1.00 28.66 35 VAL B O 1
ATOM 1910 N N . GLY B 2 37 B -1.465 42.634 81.707 1.00 26.90 35 GLY B N 1
ATOM 1911 C CA . GLY B 2 37 B -1.519 43.088 80.336 1.00 24.73 35 GLY B CA 1
ATOM 1912 C C . GLY B 2 37 B -1.651 41.974 79.327 1.00 25.50 35 GLY B C 1
ATOM 1913 O O . GLY B 2 37 B -1.342 40.818 79.613 1.00 24.79 35 GLY B O 1
ATOM 1914 N N . TRP B 2 38 ? -2.160 42.326 78.152 1.00 24.62 36 TRP B N 1
ATOM 1915 C CA . TRP B 2 38 ? -2.336 41.375 77.072 1.00 25.08 36 TRP B CA 1
ATOM 1916 C C . TRP B 2 38 ? -1.461 41.742 75.906 1.00 26.19 36 TRP B C 1
ATOM 1917 O O . TRP B 2 38 ? -1.299 42.919 75.565 1.00 26.12 36 TRP B O 1
ATOM 1928 N N . ILE B 2 39 ? -0.781 40.724 75.391 1.00 25.68 37 ILE B N 1
ATOM 1929 C CA . ILE B 2 39 ? 0.120 40.868 74.262 1.00 25.57 37 ILE B CA 1
ATOM 1930 C C . ILE B 2 39 ? -0.191 39.689 73.352 1.00 25.78 37 ILE B C 1
ATOM 1931 O O . ILE B 2 39 ? -0.387 38.580 73.844 1.00 27.46 37 ILE B O 1
ATOM 1936 N N . ARG B 2 40 ? -0.271 39.931 72.045 1.00 25.67 38 ARG B N 1
ATOM 1937 C CA . ARG B 2 40 ? -0.527 38.856 71.089 1.00 26.04 38 ARG B CA 1
ATOM 1938 C C . ARG B 2 40 ? 0.613 38.713 70.110 1.00 26.70 38 ARG B C 1
ATOM 1939 O O . ARG B 2 40 ? 1.397 39.648 69.911 1.00 26.22 38 ARG B O 1
ATOM 1947 N N . GLN B 2 41 ? 0.648 37.567 69.442 1.00 27.21 39 GLN B N 1
ATOM 1948 C CA . GLN B 2 41 ? 1.688 37.314 68.467 1.00 30.19 39 GLN B CA 1
ATOM 1949 C C . GLN B 2 41 ? 1.183 36.532 67.250 1.00 32.40 39 GLN B C 1
ATOM 1950 O O . GLN B 2 41 ? 0.864 35.343 67.368 1.00 30.88 39 GLN B O 1
ATOM 1956 N N . PRO B 2 42 ? 1.039 37.211 66.075 1.00 35.79 40 PRO B N 1
ATOM 1957 C CA . PRO B 2 42 ? 0.574 36.562 64.838 1.00 39.00 40 PRO B CA 1
ATOM 1958 C C . PRO B 2 42 ? 1.597 35.478 64.464 1.00 42.81 40 PRO B C 1
ATOM 1959 O O . PRO B 2 42 ? 2.793 35.689 64.672 1.00 45.13 40 PRO B O 1
ATOM 1963 N N . PRO B 2 43 ? 1.148 34.294 63.978 1.00 45.23 41 PRO B N 1
ATOM 1964 C CA . PRO B 2 43 ? 2.039 33.181 63.599 1.00 47.51 41 PRO B CA 1
ATOM 1965 C C . PRO B 2 43 ? 3.304 33.560 62.818 1.00 49.34 41 PRO B C 1
ATOM 1966 O O . PRO B 2 43 ? 3.222 34.075 61.691 1.00 48.73 41 PRO B O 1
ATOM 1970 N N . GLY B 2 44 ? 4.451 33.391 63.492 1.00 50.07 42 GLY B N 1
ATOM 1971 C CA . GLY B 2 44 ? 5.751 33.713 62.924 1.00 50.74 42 GLY B CA 1
ATOM 1972 C C . GLY B 2 44 ? 5.906 35.206 62.679 1.00 50.93 42 GLY B C 1
ATOM 1973 O O . GLY B 2 44 ? 6.148 35.640 61.550 1.00 51.50 42 GLY B O 1
ATOM 1974 N N . LYS B 2 45 ? 5.676 35.992 63.726 1.00 50.35 43 LYS B N 1
ATOM 1975 C CA . LYS B 2 45 ? 5.769 37.450 63.667 1.00 48.80 43 LYS B CA 1
ATOM 1976 C C . LYS B 2 45 ? 6.167 37.999 65.028 1.00 46.56 43 LYS B C 1
ATOM 1977 O O . LYS B 2 45 ? 6.488 37.234 65.947 1.00 46.45 43 LYS B O 1
ATOM 1983 N N . ALA B 2 46 ? 6.067 39.323 65.161 1.00 43.27 44 ALA B N 1
ATOM 1984 C CA . ALA B 2 46 ? 6.414 40.034 66.388 1.00 40.92 44 ALA B CA 1
ATOM 1985 C C . ALA B 2 46 ? 5.316 40.080 67.429 1.00 39.19 44 ALA B C 1
ATOM 1986 O O . ALA B 2 46 ? 4.146 39.770 67.162 1.00 39.21 44 ALA B O 1
ATOM 1988 N N . LEU B 2 47 ? 5.728 40.492 68.623 1.00 35.76 45 LEU B N 1
ATOM 1989 C CA . LEU B 2 47 ? 4.837 40.651 69.748 1.00 33.08 45 LEU B CA 1
ATOM 1990 C C . LEU B 2 47 ? 4.126 41.961 69.491 1.00 31.51 45 LEU B C 1
ATOM 1991 O O . LEU B 2 47 ? 4.675 42.852 68.841 1.00 30.08 45 LEU B O 1
ATOM 1996 N N . GLU B 2 48 ? 2.870 42.023 69.902 1.00 31.52 46 GLU B N 1
ATOM 1997 C CA . GLU B 2 48 ? 2.062 43.210 69.710 1.00 31.84 46 GLU B CA 1
ATOM 1998 C C . GLU B 2 48 ? 1.293 43.482 70.990 1.00 31.68 46 GLU B C 1
ATOM 1999 O O . GLU B 2 48 ? 0.497 42.644 71.432 1.00 30.90 46 GLU B O 1
ATOM 2005 N N . TRP B 2 49 ? 1.543 44.651 71.581 1.00 30.86 47 TRP B N 1
ATOM 2006 C CA . TRP B 2 49 ? 0.889 45.060 72.823 1.00 30.55 47 TRP B CA 1
ATOM 2007 C C . TRP B 2 49 ? -0.584 45.385 72.578 1.00 31.13 47 TRP B C 1
ATOM 2008 O O . TRP B 2 49 ? -0.912 46.189 71.703 1.00 31.03 47 TRP B O 1
ATOM 2019 N N . LEU B 2 50 ? -1.452 44.794 73.397 1.00 31.94 48 LEU B N 1
ATOM 2020 C CA . LEU B 2 50 ? -2.895 44.983 73.253 1.00 33.18 48 LEU B CA 1
ATOM 2021 C C . LEU B 2 50 ? -3.593 45.883 74.245 1.00 33.39 48 LEU B C 1
ATOM 2022 O O . LEU B 2 50 ? -4.353 46.771 73.844 1.00 34.10 48 LEU B O 1
ATOM 2027 N N . ALA B 2 51 ? -3.401 45.591 75.530 1.00 32.64 49 ALA B N 1
ATOM 2028 C CA . ALA B 2 51 ? -4.033 46.336 76.609 1.00 32.17 49 ALA B CA 1
ATOM 2029 C C . ALA B 2 51 ? -3.416 46.007 77.954 1.00 32.34 49 ALA B C 1
ATOM 2030 O O . ALA B 2 51 ? -2.569 45.125 78.052 1.00 33.47 49 ALA B O 1
ATOM 2032 N N . ILE B 2 52 ? -3.852 46.740 78.979 1.00 32.44 50 ILE B N 1
ATOM 2033 C CA . ILE B 2 52 ? -3.407 46.561 80.359 1.00 31.32 50 ILE B CA 1
ATOM 2034 C C . ILE B 2 52 ? -4.450 47.130 81.316 1.00 32.49 50 ILE B C 1
ATOM 2035 O O . ILE B 2 52 ? -5.118 48.124 80.997 1.00 33.18 50 ILE B O 1
ATOM 2040 N N . ILE B 2 53 ? -4.615 46.459 82.454 1.00 32.57 51 ILE B N 1
ATOM 2041 C CA . ILE B 2 53 ? -5.527 46.896 83.501 1.00 33.51 51 ILE B CA 1
ATOM 2042 C C . ILE B 2 53 ? -4.769 46.819 84.816 1.00 34.87 51 ILE B C 1
ATOM 2043 O O . ILE B 2 53 ? -3.945 45.925 85.003 1.00 36.20 51 ILE B O 1
ATOM 2048 N N . TYR B 2 54 ? -5.022 47.770 85.709 1.00 35.16 52 TYR B N 1
ATOM 2049 C CA . TYR B 2 54 ? -4.338 47.773 86.995 1.00 35.52 52 TYR B CA 1
ATOM 2050 C C . TYR B 2 54 ? -5.247 47.504 88.187 1.00 36.35 52 TYR B C 1
ATOM 2051 O O . TYR B 2 54 ? -6.463 47.332 88.035 1.00 37.22 52 TYR B O 1
ATOM 2060 N N . SER B 2 55 ? -4.637 47.482 89.372 1.00 36.48 53 SER B N 1
ATOM 2061 C CA . SER B 2 55 ? -5.325 47.256 90.636 1.00 37.69 53 SER B CA 1
ATOM 2062 C C . SER B 2 55 ? -6.412 48.262 90.915 1.00 37.59 53 SER B C 1
ATOM 2063 O O . SER B 2 55 ? -7.403 47.944 91.574 1.00 37.39 53 SER B O 1
ATOM 2066 N N . ASP B 2 56 ? -6.215 49.467 90.384 1.00 37.88 54 ASP B N 1
ATOM 2067 C CA . ASP B 2 56 ? -7.140 50.576 90.557 1.00 39.27 54 ASP B CA 1
ATOM 2068 C C . ASP B 2 56 ? -8.163 50.752 89.428 1.00 41.34 54 ASP B C 1
ATOM 2069 O O . ASP B 2 56 ? -8.723 51.842 89.263 1.00 43.27 54 ASP B O 1
ATOM 2074 N N . ASP B 2 57 ? -8.409 49.670 88.675 1.00 42.08 55 ASP B N 1
ATOM 2075 C CA . ASP B 2 57 ? -9.349 49.622 87.539 1.00 41.98 55 ASP B CA 1
ATOM 2076 C C . ASP B 2 57 ? -9.016 50.625 86.431 1.00 41.62 55 ASP B C 1
ATOM 2077 O O . ASP B 2 57 ? -9.879 51.006 85.637 1.00 42.24 55 ASP B O 1
ATOM 2082 N N . ASP B 2 58 ? -7.762 51.077 86.425 1.00 40.83 56 ASP B N 1
ATOM 2083 C CA . ASP B 2 58 ? -7.240 52.004 85.420 1.00 39.27 56 ASP B CA 1
ATOM 2084 C C . ASP B 2 58 ? -6.893 51.079 84.255 1.00 38.14 56 ASP B C 1
ATOM 2085 O O . ASP B 2 58 ? -6.317 50.007 84.463 1.00 38.00 56 ASP B O 1
ATOM 2090 N N . LYS B 2 59 ? -7.353 51.454 83.061 1.00 36.64 57 LYS B N 1
ATOM 2091 C CA . LYS B 2 59 ? -7.165 50.656 81.847 1.00 34.11 57 LYS B CA 1
ATOM 2092 C C . LYS B 2 59 ? -6.661 51.454 80.669 1.00 34.33 57 LYS B C 1
ATOM 2093 O O . LYS B 2 59 ? -6.992 52.632 80.515 1.00 33.22 57 LYS B O 1
ATOM 2099 N N . ARG B 2 60 ? -5.907 50.781 79.801 1.00 34.38 58 ARG B N 1
ATOM 2100 C CA . ARG B 2 60 ? -5.388 51.375 78.569 1.00 35.75 58 ARG B CA 1
ATOM 2101 C C . ARG B 2 60 ? -5.456 50.326 77.479 1.00 36.24 58 ARG B C 1
ATOM 2102 O O . ARG B 2 60 ? -5.378 49.132 77.760 1.00 36.71 58 ARG B O 1
ATOM 2110 N N . TYR B 2 61 ? -5.659 50.779 76.243 1.00 36.31 59 TYR B N 1
ATOM 2111 C CA . TYR B 2 61 ? -5.770 49.901 75.078 1.00 36.70 59 TYR B CA 1
ATOM 2112 C C . TYR B 2 61 ? -4.878 50.379 73.949 1.00 37.67 59 TYR B C 1
ATOM 2113 O O . TYR B 2 61 ? -4.549 51.569 73.875 1.00 39.10 59 TYR B O 1
ATOM 2122 N N . SER B 2 62 ? -4.518 49.455 73.054 1.00 37.86 60 SER B N 1
ATOM 2123 C CA . SER B 2 62 ? -3.725 49.778 71.864 1.00 39.79 60 SER B CA 1
ATOM 2124 C C . SER B 2 62 ? -4.640 50.724 71.057 1.00 40.44 60 SER B C 1
ATOM 2125 O O . SER B 2 62 ? -5.800 50.393 70.827 1.00 41.68 60 SER B O 1
ATOM 2128 N N . PRO B 2 63 ? -4.153 51.929 70.681 1.00 41.29 61 PRO B N 1
ATOM 2129 C CA . PRO B 2 63 ? -4.902 52.944 69.925 1.00 42.39 61 PRO B CA 1
ATOM 2130 C C . PRO B 2 63 ? -5.496 52.502 68.600 1.00 43.41 61 PRO B C 1
ATOM 2131 O O . PRO B 2 63 ? -6.458 53.104 68.123 1.00 45.10 61 PRO B O 1
ATOM 2135 N N . SER B 2 64 ? -4.922 51.449 68.023 1.00 43.50 62 SER B N 1
ATOM 2136 C CA . SER B 2 64 ? -5.397 50.895 66.764 1.00 44.56 62 SER B CA 1
ATOM 2137 C C . SER B 2 64 ? -6.645 50.038 67.002 1.00 45.90 62 SER B C 1
ATOM 2138 O O . SER B 2 64 ? -7.566 50.009 66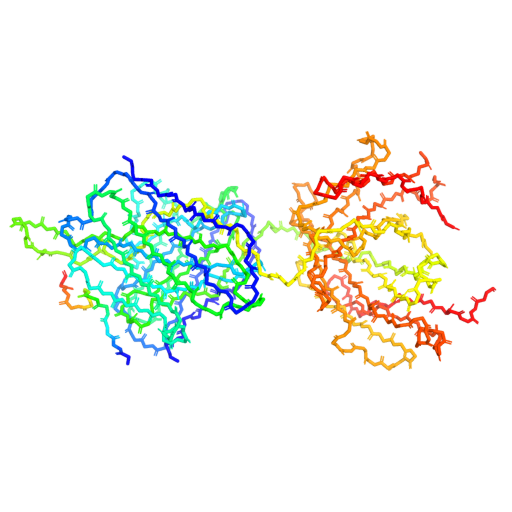.184 1.00 47.25 62 SER B O 1
ATOM 2141 N N . LEU B 2 65 ? -6.638 49.330 68.130 1.00 47.23 63 LEU B N 1
ATOM 2142 C CA . LEU B 2 65 ? -7.692 48.394 68.498 1.00 47.74 63 LEU B CA 1
ATOM 2143 C C . LEU B 2 65 ? -8.688 48.853 69.560 1.00 49.21 63 LEU B C 1
ATOM 2144 O O . LEU B 2 65 ? -9.586 48.116 69.966 1.00 49.05 63 LEU B O 1
ATOM 2149 N N . ASN B 2 66 ? -8.513 50.113 69.950 1.00 51.48 64 ASN B N 1
ATOM 2150 C CA . ASN B 2 66 ? -9.290 50.894 70.911 1.00 52.82 64 ASN B CA 1
ATOM 2151 C C . ASN B 2 66 ? -10.815 50.623 70.875 1.00 52.49 64 ASN B C 1
ATOM 2152 O O . ASN B 2 66 ? -11.460 50.356 71.900 1.00 52.40 64 ASN B O 1
ATOM 2157 N N . THR B 2 67 ? -11.342 50.678 69.656 1.00 52.05 65 THR B N 1
ATOM 2158 C CA . THR B 2 67 ? -12.756 50.509 69.289 1.00 51.68 65 THR B CA 1
ATOM 2159 C C . THR B 2 67 ? -13.377 49.139 69.627 1.00 50.67 65 THR B C 1
ATOM 2160 O O . THR B 2 67 ? -14.574 49.035 69.926 1.00 51.10 65 THR B O 1
ATOM 2164 N N . ARG B 2 68 ? -12.539 48.103 69.580 1.00 47.97 66 ARG B N 1
ATOM 2165 C CA . ARG B 2 68 ? -12.953 46.720 69.794 1.00 45.12 66 ARG B CA 1
ATOM 2166 C C . ARG B 2 68 ? -12.590 46.089 71.136 1.00 44.55 66 ARG B C 1
ATOM 2167 O O . ARG B 2 68 ? -13.309 45.210 71.630 1.00 45.34 66 ARG B O 1
ATOM 2175 N N . LEU B 2 69 ? -11.484 46.537 71.726 1.00 42.67 67 LEU B N 1
ATOM 2176 C CA . LEU B 2 69 ? -11.014 45.988 72.994 1.00 40.92 67 LEU B CA 1
ATOM 2177 C C . LEU B 2 69 ? -11.673 46.531 74.245 1.00 40.60 67 LEU B C 1
ATOM 2178 O O . LEU B 2 69 ? -11.954 47.726 74.343 1.00 42.56 67 LEU B O 1
ATOM 2183 N N . THR B 2 70 ? -11.927 45.624 75.187 1.00 38.86 68 THR B N 1
ATOM 2184 C CA . THR B 2 70 ? -12.534 45.945 76.477 1.00 37.22 68 THR B CA 1
ATOM 2185 C C . THR B 2 70 ? -11.817 45.047 77.490 1.00 36.23 68 THR B C 1
ATOM 2186 O O . THR B 2 70 ? -11.770 43.838 77.305 1.00 35.73 68 THR B O 1
ATOM 2190 N N . ILE B 2 71 ? -11.185 45.641 78.501 1.00 36.41 69 ILE B N 1
ATOM 2191 C CA . ILE B 2 71 ? -10.479 44.857 79.518 1.00 37.82 69 ILE B CA 1
ATOM 2192 C C . ILE B 2 71 ? -11.126 45.047 80.885 1.00 38.88 69 ILE B C 1
ATOM 2193 O O . ILE B 2 71 ? -11.498 46.156 81.262 1.00 39.85 69 ILE B O 1
ATOM 2198 N N . THR B 2 72 ? -11.326 43.934 81.585 1.00 40.09 70 THR B N 1
ATOM 2199 C CA . THR B 2 72 ? -11.965 43.931 82.901 1.00 39.50 70 THR B CA 1
ATOM 2200 C C . THR B 2 72 ? -11.168 43.098 83.902 1.00 40.30 70 THR B C 1
ATOM 2201 O O . THR B 2 72 ? -10.234 42.391 83.524 1.00 40.74 70 THR B O 1
AT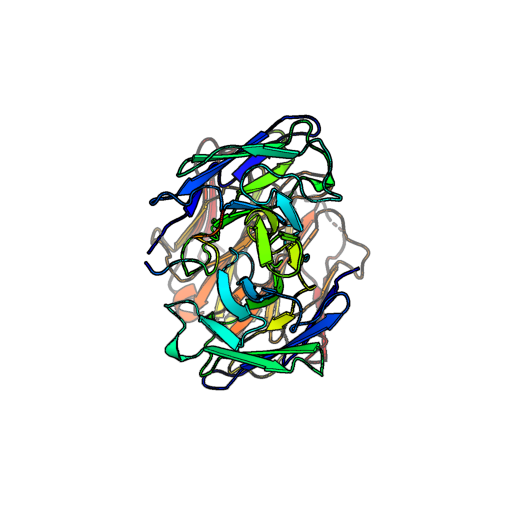OM 2205 N N . LYS B 2 73 ? -11.566 43.172 85.171 1.00 40.50 71 LYS B N 1
ATOM 2206 C CA . LYS B 2 73 ? -10.925 42.413 86.237 1.00 41.47 71 LYS B CA 1
ATOM 2207 C C . LYS B 2 73 ? -11.896 42.062 87.355 1.00 42.72 71 LYS B C 1
ATOM 2208 O O . LYS B 2 73 ? -12.850 42.800 87.607 1.00 43.65 71 LYS B O 1
ATOM 2214 N N . ASP B 2 74 ? -11.685 40.895 87.960 1.00 44.23 72 ASP B N 1
ATOM 2215 C CA . ASP B 2 74 ? -12.463 40.442 89.111 1.00 46.34 72 ASP B CA 1
ATOM 2216 C C . ASP B 2 74 ? -11.356 40.113 90.109 1.00 47.47 72 ASP B C 1
ATOM 2217 O O . ASP B 2 74 ? -10.784 39.015 90.082 1.00 46.95 72 ASP B O 1
ATOM 2222 N N . THR B 2 75 ? -11.076 41.084 90.981 1.00 48.71 73 THR B N 1
ATOM 2223 C CA . THR B 2 75 ? -10.034 41.016 92.016 1.00 49.63 73 THR B CA 1
ATOM 2224 C C . THR B 2 75 ? -10.160 39.817 92.960 1.00 48.84 73 THR B C 1
ATOM 2225 O O . THR B 2 75 ? -9.163 39.305 93.473 1.00 48.44 73 THR B O 1
ATOM 2229 N N . SER B 2 76 ? -11.396 39.373 93.145 1.00 49.04 74 SER B N 1
ATOM 2230 C CA . SER B 2 76 ? -11.726 38.258 94.018 1.00 48.75 74 SER B CA 1
ATOM 2231 C C . SER B 2 76 ? -11.459 36.894 93.392 1.00 48.01 74 SER B C 1
ATOM 2232 O O . SER B 2 76 ? -10.965 35.987 94.063 1.00 46.98 74 SER B O 1
ATOM 2235 N N . LYS B 2 77 ? -11.806 36.752 92.115 1.00 47.75 75 LYS B N 1
ATOM 2236 C CA . LYS B 2 77 ? -11.621 35.489 91.405 1.00 48.17 75 LYS B CA 1
ATOM 2237 C C . LYS B 2 77 ? -10.249 35.340 90.757 1.00 46.94 75 LYS B C 1
ATOM 2238 O O . LYS B 2 77 ? -9.961 34.313 90.132 1.00 48.10 75 LYS B O 1
ATOM 2244 N N . ASN B 2 78 ? -9.394 36.347 90.956 1.00 45.34 76 ASN B N 1
ATOM 2245 C CA . ASN B 2 78 ? -8.032 36.398 90.404 1.00 43.33 76 ASN B CA 1
ATOM 2246 C C . ASN B 2 78 ? -8.000 36.236 88.890 1.00 41.06 76 ASN B C 1
ATOM 2247 O O . ASN B 2 78 ? -7.159 35.517 88.345 1.00 40.76 76 ASN B O 1
ATOM 2252 N N . GLN B 2 79 ? -8.951 36.888 88.222 1.00 38.49 77 GLN B N 1
ATOM 2253 C CA . GLN B 2 79 ? -9.075 36.812 86.775 1.00 35.05 77 GLN B CA 1
ATOM 2254 C C . GLN B 2 79 ? -9.200 38.164 86.095 1.00 33.63 77 GLN B C 1
ATOM 2255 O O . GLN B 2 79 ? -9.653 39.142 86.690 1.00 33.58 77 GLN B O 1
ATOM 2261 N N . VAL B 2 80 ? -8.748 38.202 84.844 1.00 32.09 78 VAL B N 1
ATOM 2262 C CA . VAL B 2 80 ? -8.800 39.379 83.984 1.00 29.97 78 VAL B CA 1
ATOM 2263 C C . VAL B 2 80 ? -9.336 38.884 82.656 1.00 28.92 78 VAL B C 1
ATOM 2264 O O . VAL B 2 80 ? -8.935 37.827 82.183 1.00 29.57 78 VAL B O 1
ATOM 2268 N N . VAL B 2 81 ? -10.269 39.635 82.083 1.00 27.88 79 VAL B N 1
ATOM 2269 C CA . VAL B 2 81 ? -10.874 39.265 80.809 1.00 26.83 79 VAL B CA 1
ATOM 2270 C C . VAL B 2 81 ? -10.576 40.317 79.755 1.00 25.96 79 VAL B C 1
ATOM 2271 O O . VAL B 2 81 ? -10.475 41.503 80.060 1.00 26.59 79 VAL B O 1
ATOM 2275 N N . LEU B 2 82 ? -10.386 39.848 78.527 1.00 24.90 80 LEU B N 1
ATOM 2276 C CA . LEU B 2 82 ? -10.143 40.706 77.382 1.00 26.73 80 LEU B CA 1
ATOM 2277 C C . LEU B 2 82 ? -11.200 40.331 76.359 1.00 28.66 80 LEU B C 1
ATOM 2278 O O . LEU B 2 82 ? -11.337 39.165 75.986 1.00 31.21 80 LEU B O 1
ATOM 2283 N N . VAL B 2 83 ? -11.973 41.324 75.946 1.00 29.49 81 VAL B N 1
ATOM 2284 C CA . VAL B 2 83 ? -13.020 41.121 74.972 1.00 30.30 81 VAL B CA 1
ATOM 2285 C C . VAL B 2 83 ? -12.667 41.877 73.704 1.00 32.35 81 VAL B C 1
ATOM 2286 O O . VAL B 2 83 ? -12.519 43.104 73.711 1.00 32.92 81 VAL B O 1
ATOM 2290 N N . MET B 2 84 ? -12.486 41.115 72.632 1.00 33.80 82 MET B N 1
ATOM 2291 C CA . MET B 2 84 ? -12.190 41.662 71.324 1.00 34.77 82 MET B CA 1
ATOM 2292 C C . MET B 2 84 ? -13.455 41.435 70.520 1.00 36.48 82 MET B C 1
ATOM 2293 O O . MET B 2 84 ? -13.894 40.297 70.357 1.00 36.79 82 MET B O 1
ATOM 2298 N N . THR B 2 85 A -14.073 42.530 70.087 1.00 38.36 82 THR B N 1
ATOM 2299 C CA . THR B 2 85 A -15.298 42.467 69.294 1.00 38.84 82 THR B CA 1
ATOM 2300 C C . THR B 2 85 A -14.920 42.460 67.824 1.00 40.18 82 THR B C 1
ATOM 2301 O O . THR B 2 85 A -13.804 42.863 67.467 1.00 40.46 82 THR B O 1
ATOM 2305 N N . ARG B 2 86 B -15.880 42.054 66.987 1.00 40.39 82 ARG B N 1
ATOM 2306 C CA . ARG B 2 86 B -15.741 41.949 65.531 1.00 40.36 82 ARG B CA 1
ATOM 2307 C C . ARG B 2 86 B -14.350 41.627 64.956 1.00 39.51 82 ARG B C 1
ATOM 2308 O O . ARG B 2 86 B -13.640 42.466 64.396 1.00 38.39 82 ARG B O 1
ATOM 2316 N N . VAL B 2 87 C -13.974 40.377 65.180 1.00 39.39 82 VAL B N 1
ATOM 2317 C CA . VAL B 2 87 C -12.704 39.817 64.759 1.00 39.30 82 VAL B CA 1
ATOM 2318 C C . VAL B 2 87 C -12.672 39.477 63.270 1.00 39.78 82 VAL B C 1
ATOM 2319 O O . VAL B 2 87 C -13.710 39.252 62.664 1.00 41.27 82 VAL B O 1
ATOM 2323 N N . SER B 2 88 ? -11.480 39.480 62.689 1.00 40.04 83 SER B N 1
ATOM 2324 C CA . SER B 2 88 ? -11.293 39.172 61.276 1.00 40.85 83 SER B CA 1
ATOM 2325 C C . SER B 2 88 ? -10.072 38.246 61.222 1.00 41.17 83 SER B C 1
ATOM 2326 O O . SER B 2 88 ? -9.357 38.147 62.220 1.00 41.79 83 SER B O 1
ATOM 2329 N N . PRO B 2 89 ? -9.827 37.534 60.090 1.00 40.73 84 PRO B N 1
ATOM 2330 C CA . PRO B 2 89 ? -8.664 36.641 59.999 1.00 41.04 84 PRO B CA 1
ATOM 2331 C C . PRO B 2 89 ? -7.289 37.234 60.357 1.00 42.42 84 PRO B C 1
ATOM 2332 O O . PRO B 2 89 ? -6.326 36.488 60.575 1.00 43.32 84 PRO B O 1
ATOM 2336 N N . VAL B 2 90 ? -7.211 38.564 60.450 1.00 42.29 85 VAL B N 1
ATOM 2337 C CA . VAL B 2 90 ? -5.965 39.241 60.815 1.00 42.75 85 VAL B CA 1
ATOM 2338 C C . VAL B 2 90 ? -5.714 39.128 62.325 1.00 41.18 85 VAL B C 1
ATOM 2339 O O . VAL B 2 90 ? -4.573 39.233 62.780 1.00 42.11 85 VAL B O 1
ATOM 2343 N N . ASP B 2 91 ? -6.785 38.879 63.084 1.00 39.02 86 ASP B N 1
ATOM 2344 C CA . ASP B 2 91 ? -6.685 38.740 64.534 1.00 37.17 86 ASP B CA 1
ATOM 2345 C C . ASP B 2 91 ? -6.271 37.330 64.955 1.00 36.31 86 ASP B C 1
ATOM 2346 O O . ASP B 2 91 ? -6.224 37.032 66.149 1.00 37.53 86 ASP B O 1
ATOM 2351 N N . THR B 2 92 ? -5.979 36.463 63.978 1.00 34.46 87 THR B N 1
ATOM 2352 C CA . THR B 2 92 ? -5.524 35.089 64.246 1.00 32.98 87 THR B CA 1
ATOM 2353 C C . THR B 2 92 ? -4.129 35.249 64.838 1.00 31.71 87 THR B C 1
ATOM 2354 O O . THR B 2 92 ? -3.250 35.840 64.204 1.00 31.58 87 THR B O 1
ATOM 2358 N N . ALA B 2 93 ? -3.959 34.765 66.067 1.00 31.09 88 ALA B N 1
ATOM 2359 C CA . ALA B 2 93 ? -2.693 34.874 66.785 1.00 30.72 88 ALA B CA 1
ATOM 2360 C C . ALA B 2 93 ? -2.693 34.114 68.095 1.00 31.86 88 ALA B C 1
ATOM 2361 O O . ALA B 2 93 ? -3.713 33.562 68.515 1.00 33.03 88 ALA B O 1
ATOM 2363 N N . THR B 2 94 ? -1.531 34.116 68.744 1.00 31.87 89 THR B N 1
ATOM 2364 C CA . THR B 2 94 ? -1.367 33.517 70.056 1.00 31.67 89 THR B CA 1
ATOM 2365 C C . THR B 2 94 ? -1.441 34.689 71.033 1.00 32.71 89 THR B C 1
ATOM 2366 O O . THR B 2 94 ? -0.663 35.642 70.928 1.00 33.67 89 THR B O 1
ATOM 2370 N N . TYR B 2 95 ? -2.404 34.618 71.950 1.00 31.41 90 TYR B N 1
ATOM 2371 C CA . TYR B 2 95 ? -2.629 35.661 72.940 1.00 29.05 90 TYR B CA 1
ATOM 2372 C C . TYR B 2 95 ? -2.061 35.303 74.302 1.00 28.78 90 TYR B C 1
ATOM 2373 O O . TYR B 2 95 ? -2.372 34.245 74.853 1.00 28.43 90 TYR B O 1
ATOM 2382 N N . PHE B 2 96 ? -1.204 36.187 74.816 1.00 29.17 91 PHE B N 1
ATOM 2383 C CA . PHE B 2 96 ? -0.564 36.025 76.126 1.00 28.67 91 PHE B CA 1
ATOM 2384 C C . PHE B 2 96 ? -1.100 37.051 77.091 1.00 29.37 91 PHE B C 1
ATOM 2385 O O . PHE B 2 96 ? -1.493 38.143 76.687 1.00 30.98 91 PHE B O 1
ATOM 2393 N N . CYS B 2 97 ? -1.085 36.698 78.368 1.00 30.36 92 CYS B N 1
ATOM 2394 C CA . CYS B 2 97 ? -1.458 37.617 79.425 1.00 33.21 92 CYS B CA 1
ATOM 2395 C C . CYS B 2 97 ? -0.239 37.609 80.336 1.00 35.12 92 CYS B C 1
ATOM 2396 O O . CYS B 2 97 ? 0.396 36.560 80.529 1.00 36.22 92 CYS B O 1
ATOM 2399 N N . ALA B 2 98 ? 0.153 38.793 80.803 1.00 35.86 93 ALA B N 1
ATOM 2400 C CA . ALA B 2 98 ? 1.336 38.925 81.640 1.00 33.13 93 ALA B CA 1
ATOM 2401 C C . ALA B 2 98 ? 1.143 39.822 82.827 1.00 32.67 93 ALA B C 1
ATOM 2402 O O . ALA B 2 98 ? 0.342 40.750 82.791 1.00 32.41 93 ALA B O 1
ATOM 2404 N N . HIS B 2 99 ? 1.942 39.561 83.854 1.00 32.42 94 HIS B N 1
ATOM 2405 C CA . HIS B 2 99 ? 1.929 40.304 85.104 1.00 33.20 94 HIS B CA 1
ATOM 2406 C C . HIS B 2 99 ? 2.934 41.451 85.074 1.00 33.56 94 HIS B C 1
ATOM 2407 O O . HIS B 2 99 ? 4.056 41.293 84.608 1.00 34.21 94 HIS B O 1
ATOM 2414 N N . ARG B 2 100 ? 2.506 42.603 85.579 1.00 34.45 95 ARG B N 1
ATOM 2415 C CA . ARG B 2 100 ? 3.360 43.775 85.675 1.00 35.63 95 ARG B CA 1
ATOM 2416 C C . ARG B 2 100 ? 3.466 44.110 87.148 1.00 37.76 95 ARG B C 1
ATOM 2417 O O . ARG B 2 100 ? 2.459 44.131 87.874 1.00 37.91 95 ARG B O 1
ATOM 2425 N N . ARG B 2 101 ? 4.692 44.384 87.581 1.00 38.06 96 ARG B N 1
ATOM 2426 C CA . ARG B 2 101 ? 4.946 44.720 88.966 1.00 37.54 96 ARG B CA 1
ATOM 2427 C C . ARG B 2 101 ? 4.515 46.131 89.312 1.00 37.14 96 ARG B C 1
ATOM 2428 O O . ARG B 2 101 ? 4.383 46.987 88.439 1.00 36.65 96 ARG B O 1
ATOM 2436 N N . GLY B 2 102 ? 4.241 46.336 90.598 1.00 37.17 97 GLY B N 1
ATOM 2437 C CA . GLY B 2 102 ? 3.902 47.651 91.093 1.00 37.50 97 GLY B CA 1
ATOM 2438 C C . GLY B 2 102 ? 5.240 48.273 91.472 1.00 38.76 97 GLY B C 1
ATOM 2439 O O . GLY B 2 102 ? 6.283 47.626 91.295 1.00 39.37 97 GLY B O 1
ATOM 2440 N N . PRO B 2 103 ? 5.280 49.528 91.935 1.00 38.26 98 PRO B N 1
ATOM 2441 C CA . PRO B 2 103 ? 6.578 50.097 92.296 1.00 38.84 98 PRO B CA 1
ATOM 2442 C C . PRO B 2 103 ? 7.044 49.532 93.627 1.00 41.06 98 PRO B C 1
ATOM 2443 O O . PRO B 2 103 ? 6.259 48.900 94.349 1.00 41.10 98 PRO B O 1
ATOM 2447 N N . THR B 2 104 ? 8.327 49.722 93.930 1.00 42.99 99 THR B N 1
ATOM 2448 C CA . THR B 2 104 ? 8.885 49.278 95.205 1.00 45.55 99 THR B CA 1
ATOM 2449 C C . THR B 2 104 ? 8.212 50.207 96.210 1.00 46.93 99 THR B C 1
ATOM 2450 O O . THR B 2 104 ? 8.331 51.426 96.105 1.00 47.73 99 THR B O 1
ATOM 2454 N N . THR B 2 105 ? 7.377 49.637 97.066 1.00 49.12 100 THR B N 1
ATOM 2455 C CA . THR B 2 105 ? 6.680 50.438 98.052 1.00 50.90 100 THR B CA 1
ATOM 2456 C C . THR B 2 105 ? 7.210 50.235 99.455 1.00 53.53 100 THR B C 1
ATOM 2457 O O . THR B 2 105 ? 7.449 49.100 99.882 1.00 54.03 100 THR B O 1
ATOM 2461 N N . LEU B 2 106 A 7.481 51.349 100.125 1.00 55.76 100 LEU B N 1
ATOM 2462 C CA . LEU B 2 106 A 7.906 51.324 101.516 1.00 58.30 100 LEU B CA 1
ATOM 2463 C C . LEU B 2 106 A 6.771 52.086 102.181 1.00 59.59 100 LEU B C 1
ATOM 2464 O O . LEU B 2 106 A 6.477 53.234 101.813 1.00 59.89 100 LEU B O 1
ATOM 2469 N N . PHE B 2 107 B 6.107 51.407 103.118 1.00 60.75 100 PHE B N 1
ATOM 2470 C CA . PHE B 2 107 B 4.960 51.934 103.868 1.00 62.35 100 PHE B CA 1
ATOM 2471 C C . PHE B 2 107 B 3.709 52.080 103.001 1.00 62.54 100 PHE B C 1
ATOM 2472 O O . PHE B 2 107 B 2.806 52.848 103.325 1.00 63.07 100 PHE B O 1
ATOM 2480 N N . GLY B 2 108 C 3.664 51.332 101.901 1.00 62.55 100 GLY B N 1
ATOM 2481 C CA . GLY B 2 108 C 2.525 51.389 100.996 1.00 63.08 100 GLY B CA 1
ATOM 2482 C C . GLY B 2 108 C 2.582 52.526 99.985 1.00 62.95 100 GLY B C 1
ATOM 2483 O O . GLY B 2 108 C 1.669 52.670 99.157 1.00 62.94 100 GLY B O 1
ATOM 2484 N N . VAL B 2 109 D 3.610 53.372 100.106 1.00 61.76 100 VAL B N 1
ATOM 2485 C CA . VAL B 2 109 D 3.814 54.490 99.183 1.00 60.82 100 VAL B CA 1
ATOM 2486 C C . VAL B 2 109 D 5.085 54.195 98.373 1.00 59.32 100 VAL B C 1
ATOM 2487 O O . VAL B 2 109 D 6.114 53.791 98.936 1.00 59.62 100 VAL B O 1
ATOM 2491 N N . PRO B 2 110 E 5.010 54.328 97.034 1.00 57.08 100 PRO B N 1
ATOM 2492 C CA . PRO B 2 110 E 6.150 54.061 96.159 1.00 54.37 100 PRO B CA 1
ATOM 2493 C C . PRO B 2 110 E 7.382 54.889 96.399 1.00 52.97 100 PRO B C 1
ATOM 2494 O O . PRO B 2 110 E 7.304 56.104 96.589 1.00 52.49 100 PRO B O 1
ATOM 2498 N N . ILE B 2 111 F 8.514 54.198 96.405 1.00 52.06 100 ILE B N 1
ATOM 2499 C CA . ILE B 2 111 F 9.818 54.812 96.597 1.00 50.08 100 ILE B CA 1
ATOM 2500 C C . ILE B 2 111 F 10.722 54.574 95.390 1.00 48.03 100 ILE B C 1
ATOM 2501 O O . ILE B 2 111 F 11.764 55.220 95.263 1.00 49.17 100 ILE B O 1
ATOM 2506 N N . ALA B 2 112 G 10.312 53.650 94.515 1.00 45.30 100 ALA B N 1
ATOM 2507 C CA . ALA B 2 112 G 11.066 53.307 93.306 1.00 42.97 100 ALA B CA 1
ATOM 2508 C C . ALA B 2 112 G 10.227 52.767 92.148 1.00 41.39 100 ALA B C 1
ATOM 2509 O O . ALA B 2 112 G 9.506 51.783 92.284 1.00 41.49 100 ALA B O 1
ATOM 2511 N N . ARG B 2 113 H 10.399 53.393 90.990 1.00 39.63 100 ARG B N 1
ATOM 2512 C CA . ARG B 2 113 H 9.714 53.046 89.746 1.00 38.92 100 ARG B CA 1
ATOM 2513 C C . ARG B 2 113 H 10.333 51.832 89.089 1.00 40.00 100 ARG B C 1
ATOM 2514 O O . ARG B 2 113 H 9.629 51.044 88.473 1.00 41.66 100 ARG B O 1
ATOM 2522 N N . GLY B 2 114 I 11.652 51.703 89.230 1.00 40.42 100 GLY B N 1
ATOM 2523 C CA . GLY B 2 114 I 12.418 50.605 88.656 1.00 40.58 100 GLY B CA 1
ATOM 2524 C C . GLY B 2 114 I 11.734 49.307 88.221 1.00 40.01 100 GLY B C 1
ATOM 2525 O O . GLY B 2 114 I 11.570 49.107 87.014 1.00 40.04 100 GLY B O 1
ATOM 2526 N N . PRO B 2 115 J 11.224 48.477 89.166 1.00 39.56 100 PRO B N 1
ATOM 2527 C CA . PRO B 2 115 J 10.544 47.189 88.953 1.00 39.14 100 PRO B CA 1
ATOM 2528 C C . PRO B 2 115 J 9.359 47.066 87.993 1.00 39.54 100 PRO B C 1
ATOM 2529 O O . PRO B 2 115 J 9.053 45.956 87.535 1.00 40.67 100 PRO B O 1
ATOM 2533 N N . VAL B 2 116 K 8.700 48.187 87.693 1.00 38.73 100 VAL B N 1
ATOM 2534 C CA . VAL B 2 116 K 7.525 48.208 86.810 1.00 35.65 100 VAL B CA 1
ATOM 2535 C C . VAL B 2 116 K 7.867 48.155 85.334 1.00 35.69 100 VAL B C 1
ATOM 2536 O O . VAL B 2 116 K 7.016 47.836 84.494 1.00 34.40 100 VAL B O 1
ATOM 2540 N N . ASN B 2 117 L 9.107 48.528 85.035 1.00 35.01 100 ASN B N 1
ATOM 2541 C CA . ASN B 2 117 L 9.585 48.581 83.675 1.00 34.52 100 ASN B CA 1
ATOM 2542 C C . ASN B 2 117 L 9.964 47.265 82.991 1.00 34.96 100 ASN B C 1
ATOM 2543 O O . ASN B 2 117 L 11.077 47.097 82.480 1.00 36.63 100 ASN B O 1
ATOM 2548 N N . ALA B 2 118 M 8.956 46.382 82.939 1.00 33.94 100 ALA B N 1
ATOM 2549 C CA . ALA B 2 118 M 8.959 45.056 82.311 1.00 32.89 100 ALA B CA 1
ATOM 2550 C C . ALA B 2 118 M 7.716 44.296 82.708 1.00 33.59 100 ALA B C 1
ATOM 2551 O O . ALA B 2 118 M 7.095 44.601 83.736 1.00 35.91 100 ALA B O 1
ATOM 2553 N N . MET B 2 119 N 7.345 43.327 81.867 1.00 31.78 100 MET B N 1
ATOM 2554 C CA . MET B 2 119 N 6.224 42.431 82.131 1.00 30.86 100 MET B CA 1
ATOM 2555 C C . MET B 2 119 N 7.035 41.214 82.545 1.00 31.45 100 MET B C 1
ATOM 2556 O O . MET B 2 119 N 7.595 40.517 81.695 1.00 32.03 100 MET B O 1
ATOM 2561 N N . ASP B 2 120 ? 7.162 41.021 83.857 1.00 31.74 101 ASP B N 1
ATOM 2562 C CA . ASP B 2 120 ? 7.986 39.956 84.413 1.00 31.93 101 ASP B CA 1
ATOM 2563 C C . ASP B 2 120 ? 7.598 38.503 84.272 1.00 31.71 101 ASP B C 1
ATOM 2564 O O . ASP B 2 120 ? 8.486 37.652 84.209 1.00 32.77 101 ASP B O 1
ATOM 2569 N N . VAL B 2 121 ? 6.299 38.203 84.318 1.00 29.95 102 VAL B N 1
ATOM 2570 C CA . VAL B 2 121 ? 5.826 36.816 84.192 1.00 29.03 102 VAL B CA 1
ATOM 2571 C C . VAL B 2 121 ? 4.671 36.711 83.188 1.00 29.63 102 VAL B C 1
ATOM 2572 O O . VAL B 2 121 ? 3.708 37.474 83.255 1.00 31.34 102 VAL B O 1
ATOM 2576 N N . TRP B 2 122 ? 4.785 35.753 82.266 1.00 29.04 103 TRP B N 1
ATOM 2577 C CA . TRP B 2 122 ? 3.796 35.520 81.205 1.00 27.11 103 TRP B CA 1
ATOM 2578 C C . TRP B 2 122 ? 3.195 34.125 81.284 1.00 26.69 103 TRP B C 1
ATOM 2579 O O . TRP B 2 122 ? 3.758 33.233 81.909 1.00 25.94 103 TRP B O 1
ATOM 2590 N N . GLY B 2 123 ? 2.051 33.945 80.631 1.00 27.96 104 GLY B N 1
ATOM 2591 C CA . GLY B 2 123 ? 1.400 32.645 80.598 1.00 30.80 104 GLY B CA 1
ATOM 2592 C C . GLY B 2 123 ? 1.890 31.870 79.390 1.00 32.47 104 GLY B C 1
ATOM 2593 O O . GLY B 2 123 ? 2.579 32.441 78.555 1.00 32.58 104 GLY B O 1
ATOM 2594 N N . GLN B 2 124 ? 1.518 30.595 79.271 1.00 34.83 105 GLN B N 1
ATOM 2595 C CA . GLN B 2 124 ? 1.936 29.751 78.142 1.00 37.56 105 GLN B CA 1
ATOM 2596 C C . GLN B 2 124 ? 1.478 30.293 76.786 1.00 37.77 105 GLN B C 1
ATOM 2597 O O . GLN B 2 124 ? 2.185 30.164 75.783 1.00 39.92 105 GLN B O 1
ATOM 2603 N N . GLY B 2 125 ? 0.328 30.965 76.801 1.00 36.63 106 GLY B N 1
ATOM 2604 C CA . GLY B 2 125 ? -0.249 31.531 75.601 1.00 34.50 106 GLY B CA 1
ATOM 2605 C C . GLY B 2 125 ? -1.373 30.682 75.086 1.00 35.16 106 GLY B C 1
ATOM 2606 O O . GLY B 2 125 ? -1.412 29.480 75.356 1.00 36.52 106 GLY B O 1
ATOM 2607 N N . ILE B 2 126 ? -2.313 31.315 74.392 1.00 35.03 107 ILE B N 1
ATOM 2608 C CA . ILE B 2 126 ? -3.439 30.603 73.810 1.00 35.98 107 ILE B CA 1
ATOM 2609 C C . ILE B 2 126 ? -3.533 30.943 72.334 1.00 37.09 107 ILE B C 1
ATOM 2610 O O . ILE B 2 126 ? -3.546 32.114 71.972 1.00 38.65 107 ILE B O 1
ATOM 2615 N N . THR B 2 127 ? -3.568 29.916 71.488 1.00 38.04 108 THR B N 1
ATOM 2616 C CA . THR B 2 127 ? -3.675 30.126 70.051 1.00 38.60 108 THR B CA 1
ATOM 2617 C C . THR B 2 127 ? -5.142 30.272 69.710 1.00 38.25 108 THR B C 1
ATOM 2618 O O . THR B 2 127 ? -5.976 29.484 70.162 1.00 38.59 108 THR B O 1
ATOM 2622 N N . VAL B 2 128 ? -5.456 31.362 69.019 1.00 37.57 109 VAL B N 1
ATOM 2623 C CA . VAL B 2 128 ? -6.817 31.644 68.589 1.00 36.50 109 VAL B CA 1
ATOM 2624 C C . VAL B 2 128 ? -6.763 31.797 67.068 1.00 36.49 109 VAL B C 1
ATOM 2625 O O . VAL B 2 128 ? -5.940 32.544 66.531 1.00 36.98 109 VAL B O 1
ATOM 2629 N N . THR B 2 129 ? -7.607 31.027 66.390 1.00 37.10 110 THR B N 1
ATOM 2630 C CA . THR B 2 129 ? -7.708 31.044 64.936 1.00 36.77 110 THR B CA 1
ATOM 2631 C C . THR B 2 129 ? -9.086 31.558 64.540 1.00 37.78 110 THR B C 1
ATOM 2632 O O . THR B 2 129 ? -10.096 31.227 65.166 1.00 36.46 110 THR B O 1
ATOM 2636 N N . ILE B 2 130 ? -9.090 32.463 63.567 1.00 39.49 111 ILE B N 1
ATOM 2637 C CA . ILE B 2 130 ? -10.317 33.033 63.040 1.00 41.66 111 ILE B CA 1
ATOM 2638 C C . ILE B 2 130 ? -10.510 32.603 61.603 1.00 43.41 111 ILE B C 1
ATOM 2639 O O . ILE B 2 130 ? -9.669 32.870 60.726 1.00 42.12 111 ILE B O 1
ATOM 2644 N N . SER B 2 131 ? -11.661 31.972 61.382 1.00 46.29 112 SER B N 1
ATOM 2645 C CA . SER B 2 131 ? -12.039 31.445 60.082 1.00 48.34 112 SER B CA 1
ATOM 2646 C C . SER B 2 131 ? -13.540 31.264 60.002 1.00 49.94 112 SER B C 1
ATOM 2647 O O . SER B 2 131 ? -14.189 30.945 61.000 1.00 49.97 112 SER B O 1
ATOM 2650 N N . SER B 2 132 ? -14.075 31.463 58.797 1.00 53.07 113 SER B N 1
ATOM 2651 C CA . SER B 2 132 ? -15.504 31.292 58.484 1.00 56.15 113 SER B CA 1
ATOM 2652 C C . SER B 2 132 ? -15.690 29.812 58.152 1.00 57.91 113 SER B C 1
ATOM 2653 O O . SER B 2 132 ? -16.813 29.294 58.065 1.00 59.41 113 SER B O 1
ATOM 2656 N N . THR B 2 133 ? -14.540 29.153 58.042 1.00 58.44 114 THR B N 1
ATOM 2657 C CA . THR B 2 133 ? -14.379 27.777 57.628 1.00 58.64 114 THR B CA 1
ATOM 2658 C C . THR B 2 133 ? -14.757 26.567 58.467 1.00 58.06 114 THR B C 1
ATOM 2659 O O . THR B 2 133 ? -14.483 26.471 59.668 1.00 58.85 114 THR B O 1
ATOM 2663 N N . SER B 2 134 ? -15.348 25.620 57.740 1.00 57.65 115 SER B N 1
ATOM 2664 C CA . SER B 2 134 ? -15.806 24.338 58.247 1.00 56.12 115 SER B CA 1
ATOM 2665 C C . SER B 2 134 ? -14.692 23.306 58.150 1.00 53.01 115 SER B C 1
ATOM 2666 O O . SER B 2 134 ? -13.870 23.330 57.219 1.00 51.00 115 SER B O 1
ATOM 2669 N N . THR B 2 135 ? -14.709 22.389 59.116 1.00 50.18 116 THR B N 1
ATOM 2670 C CA . THR B 2 135 ? -13.760 21.286 59.230 1.00 48.46 116 THR B CA 1
ATOM 2671 C C . THR B 2 135 ? -13.789 20.440 57.964 1.00 47.92 116 THR B C 1
ATOM 2672 O O . THR B 2 135 ? -14.870 20.187 57.424 1.00 50.26 116 THR B O 1
ATOM 2676 N N . LYS B 2 136 ? -12.611 20.104 57.441 1.00 45.63 117 LYS B N 1
ATOM 2677 C CA . LYS B 2 136 ? -12.499 19.249 56.261 1.00 44.11 117 LYS B CA 1
ATOM 2678 C C . LYS B 2 136 ? -11.113 18.708 55.959 1.00 41.30 117 LYS B C 1
ATOM 2679 O O . LYS B 2 136 ? -10.100 19.372 56.175 1.00 40.35 117 LYS B O 1
ATOM 2685 N N . GLY B 2 137 ? -11.119 17.500 55.403 1.00 39.39 118 GLY B N 1
ATOM 2686 C CA . GLY B 2 137 ? -9.909 16.782 55.072 1.00 36.57 118 GLY B CA 1
ATOM 2687 C C . GLY B 2 137 ? -9.046 17.231 53.914 1.00 35.19 118 GLY B C 1
ATOM 2688 O O . GLY B 2 137 ? -9.517 17.868 52.964 1.00 36.71 118 GLY B O 1
ATOM 2689 N N . PRO B 2 138 ? -7.747 16.900 53.985 1.00 33.72 119 PRO B N 1
ATOM 2690 C CA . PRO B 2 138 ? -6.752 17.231 52.973 1.00 32.56 119 PRO B CA 1
ATOM 2691 C C . PRO B 2 138 ? -6.736 16.271 51.802 1.00 33.34 119 PRO B C 1
ATOM 2692 O O . PRO B 2 138 ? -7.106 15.098 51.920 1.00 34.76 119 PRO B O 1
ATOM 2696 N N . SER B 2 139 ? -6.333 16.798 50.662 1.00 33.00 120 SER B N 1
ATOM 2697 C CA . SER B 2 139 ? -6.186 16.007 49.459 1.00 33.23 120 SER B CA 1
ATOM 2698 C C . SER B 2 139 ? -4.660 15.872 49.381 1.00 33.18 120 SER B C 1
ATOM 2699 O O . SER B 2 139 ? -3.931 16.833 49.647 1.00 33.89 120 SER B O 1
ATOM 2702 N N . VAL B 2 140 ? -4.163 14.661 49.173 1.00 32.96 121 VAL B N 1
ATOM 2703 C CA . VAL B 2 140 ? -2.717 14.476 49.096 1.00 33.11 121 VAL B CA 1
ATOM 2704 C C . VAL B 2 140 ? -2.304 14.233 47.659 1.00 34.45 121 VAL B C 1
ATOM 2705 O O . VAL B 2 140 ? -2.870 13.381 46.971 1.00 36.95 121 VAL B O 1
ATOM 2709 N N . PHE B 2 141 ? -1.357 15.046 47.203 1.00 34.51 122 PHE B N 1
ATOM 2710 C CA . PHE B 2 141 ? -0.843 14.988 45.842 1.00 35.47 122 PHE B CA 1
ATOM 2711 C C . PHE B 2 141 ? 0.634 14.677 45.901 1.00 36.38 122 PHE B C 1
ATOM 2712 O O . PHE B 2 141 ? 1.296 15.073 46.854 1.00 38.59 122 PHE B O 1
ATOM 2720 N N . PRO B 2 142 ? 1.177 13.950 44.902 1.00 37.39 123 PRO B N 1
ATOM 2721 C CA . PRO B 2 142 ? 2.611 13.648 44.957 1.00 37.97 123 PRO B CA 1
ATOM 2722 C C . PRO B 2 142 ? 3.491 14.752 44.384 1.00 39.31 123 PRO B C 1
ATOM 2723 O O . PRO B 2 142 ? 3.025 15.603 43.618 1.00 40.15 123 PRO B O 1
ATOM 2727 N N . LEU B 2 143 ? 4.745 14.773 44.826 1.00 40.73 124 LEU B N 1
ATOM 2728 C CA . LEU B 2 143 ? 5.728 15.721 44.321 1.00 42.61 124 LEU B CA 1
ATOM 2729 C C . LEU B 2 143 ? 6.880 14.860 43.856 1.00 45.76 124 LEU B C 1
ATOM 2730 O O . LEU B 2 143 ? 7.794 14.569 44.611 1.00 46.44 124 LEU B O 1
ATOM 2735 N N . ALA B 2 144 ? 6.743 14.346 42.641 1.00 49.95 125 ALA B N 1
ATOM 2736 C CA . ALA B 2 144 ? 7.752 13.512 42.009 1.00 53.40 125 ALA B CA 1
ATOM 2737 C C . ALA B 2 144 ? 8.379 14.434 40.964 1.00 56.56 125 ALA B C 1
ATOM 2738 O O . ALA B 2 144 ? 7.683 15.322 40.453 1.00 57.34 125 ALA B O 1
ATOM 2740 N N . PRO B 2 145 ? 9.692 14.274 40.651 1.00 59.70 126 PRO B N 1
ATOM 2741 C CA . PRO B 2 145 ? 10.380 15.121 39.650 1.00 61.75 126 PRO B CA 1
ATOM 2742 C C . PRO B 2 145 ? 9.589 15.371 38.342 1.00 62.28 126 PRO B C 1
ATOM 2743 O O . PRO B 2 145 ? 9.959 16.201 37.504 1.00 62.71 126 PRO B O 1
ATOM 2747 N N . THR B 2 154 ? 21.704 14.144 44.549 1.00 51.91 136 THR B N 1
ATOM 2748 C CA . THR B 2 154 ? 20.590 13.548 45.281 1.00 52.75 136 THR B CA 1
ATOM 2749 C C . THR B 2 154 ? 19.254 13.738 44.540 1.00 52.17 136 THR B C 1
ATOM 2750 O O . THR B 2 154 ? 19.178 14.477 43.555 1.00 51.62 136 THR B O 1
ATOM 2752 N N . ALA B 2 155 ? 18.219 13.038 45.001 1.00 51.43 137 ALA B N 1
ATOM 2753 C CA . ALA B 2 155 ? 16.879 13.121 44.413 1.00 51.44 137 ALA B CA 1
ATOM 2754 C C . ALA B 2 155 ? 15.889 13.670 45.434 1.00 51.02 137 ALA B C 1
ATOM 2755 O O . ALA B 2 155 ? 16.053 13.458 46.635 1.00 52.08 137 ALA B O 1
ATOM 2757 N N . ALA B 2 156 ? 14.858 14.363 44.959 1.00 49.35 138 ALA B N 1
ATOM 2758 C CA . ALA B 2 156 ? 13.849 14.913 45.856 1.00 47.36 138 ALA B CA 1
ATOM 2759 C C . ALA B 2 156 ? 12.437 14.515 45.480 1.00 45.64 138 ALA B C 1
ATOM 2760 O O . ALA B 2 156 ? 12.081 14.434 44.304 1.00 45.76 138 ALA B O 1
ATOM 2762 N N . LEU B 2 157 ? 11.638 14.261 46.505 1.00 44.25 139 LEU B N 1
ATOM 2763 C CA . LEU B 2 157 ? 10.249 13.880 46.332 1.00 43.63 139 LEU B CA 1
ATOM 2764 C C . LEU B 2 157 ? 9.437 14.300 47.551 1.00 42.92 139 LEU B C 1
ATOM 2765 O O . LEU B 2 157 ? 10.007 14.603 48.603 1.00 42.40 139 LEU B O 1
ATOM 2770 N N . GLY B 2 158 ? 8.113 14.264 47.417 1.00 40.96 140 GLY B N 1
ATOM 2771 C CA . GLY B 2 158 ? 7.278 14.637 48.533 1.00 40.31 140 GLY B CA 1
ATOM 2772 C C . GLY B 2 158 ? 5.788 14.548 48.343 1.00 39.94 140 GLY B C 1
ATOM 2773 O O . GLY B 2 158 ? 5.299 14.044 47.335 1.00 39.26 140 GLY B O 1
ATOM 2774 N N . CYS B 2 159 ? 5.069 15.053 49.338 1.00 39.90 141 CYS B N 1
ATOM 2775 C CA . CYS B 2 159 ? 3.618 15.088 49.312 1.00 40.70 141 CYS B CA 1
ATOM 2776 C C . CYS B 2 159 ? 3.125 16.485 49.595 1.00 39.56 141 CYS B C 1
ATOM 2777 O O . CYS B 2 159 ? 3.664 17.173 50.463 1.00 39.90 141 CYS B O 1
ATOM 2780 N N . LEU B 2 160 ? 2.141 16.918 48.814 1.00 37.67 142 LEU B N 1
ATOM 2781 C CA . LEU B 2 160 ? 1.529 18.221 48.999 1.00 36.09 142 LEU B CA 1
ATOM 2782 C C . LEU B 2 160 ? 0.213 17.930 49.701 1.00 35.90 142 LEU B C 1
ATOM 2783 O O . LEU B 2 160 ? -0.702 17.356 49.110 1.00 37.70 142 LEU B O 1
ATOM 2788 N N . VAL B 2 161 ? 0.171 18.233 50.992 1.00 34.44 143 VAL B N 1
ATOM 2789 C CA . VAL B 2 161 ? -1.021 18.018 51.803 1.00 33.86 143 VAL B CA 1
ATOM 2790 C C . VAL B 2 161 ? -1.806 19.325 51.682 1.00 34.85 143 VAL B C 1
ATOM 2791 O O . VAL B 2 161 ? -1.537 20.299 52.386 1.00 36.42 143 VAL B O 1
ATOM 2795 N N . LYS B 2 162 ? -2.789 19.312 50.789 1.00 34.40 144 LYS B N 1
ATOM 2796 C CA . LYS B 2 162 ? -3.596 20.486 50.474 1.00 35.28 144 LYS B CA 1
ATOM 2797 C C . LYS B 2 162 ? -5.052 20.552 50.937 1.00 36.18 144 LYS B C 1
ATOM 2798 O O . LYS B 2 162 ? -5.714 19.535 51.096 1.00 38.31 144 LYS B O 1
ATOM 2804 N N . ASP B 2 163 ? -5.550 21.783 51.062 1.00 35.73 145 ASP B N 1
ATOM 2805 C CA . ASP B 2 163 ? -6.931 22.110 51.426 1.00 34.96 145 ASP B CA 1
ATOM 2806 C C . ASP B 2 163 ? -7.564 21.513 52.687 1.00 35.56 145 ASP B C 1
ATOM 2807 O O . ASP B 2 163 ? -8.644 20.919 52.622 1.00 34.55 145 ASP B O 1
ATOM 2812 N N . TYR B 2 164 ? -6.905 21.681 53.834 1.00 36.29 146 TYR B N 1
ATOM 2813 C CA . TYR B 2 164 ? -7.440 21.163 55.095 1.00 36.02 146 TYR B CA 1
ATOM 2814 C C . TYR B 2 164 ? -7.752 22.234 56.115 1.00 36.78 146 TYR B C 1
ATOM 2815 O O . TYR B 2 164 ? -7.158 23.312 56.103 1.00 35.93 146 TYR B O 1
ATOM 2824 N N . PHE B 2 165 ? -8.614 21.878 57.060 1.00 38.21 147 PHE B N 1
ATOM 2825 C CA . PHE B 2 165 ? -9.008 22.771 58.141 1.00 39.08 147 PHE B CA 1
ATOM 2826 C C . PHE B 2 165 ? -9.664 21.953 59.262 1.00 39.56 147 PHE B C 1
ATOM 2827 O O . PHE B 2 165 ? -10.508 21.109 58.982 1.00 41.82 147 PHE B O 1
ATOM 2835 N N . PRO B 2 166 ? -9.241 22.143 60.533 1.00 39.44 148 PRO B N 1
ATOM 2836 C CA . PRO B 2 166 ? -8.199 23.052 61.023 1.00 39.61 148 PRO B CA 1
ATOM 2837 C C . PRO B 2 166 ? -6.870 22.364 61.154 1.00 40.26 148 PRO B C 1
ATOM 2838 O O . PRO B 2 166 ? -6.693 21.252 60.663 1.00 40.45 148 PRO B O 1
ATOM 2842 N N . GLU B 2 167 ? -5.922 23.069 61.759 1.00 41.91 149 GLU B N 1
ATOM 2843 C CA . GLU B 2 167 ? -4.609 22.520 62.029 1.00 43.52 149 GLU B CA 1
ATOM 2844 C C . GLU B 2 167 ? -4.796 21.605 63.257 1.00 45.04 149 GLU B C 1
ATOM 2845 O O . GLU B 2 167 ? -5.753 21.795 64.030 1.00 45.50 149 GLU B O 1
ATOM 2851 N N . PRO B 2 168 ? -3.936 20.571 63.422 1.00 45.37 150 PRO B N 1
ATOM 2852 C CA . PRO B 2 168 ? -2.776 20.174 62.612 1.00 46.72 150 PRO B CA 1
ATOM 2853 C C . PRO B 2 168 ? -2.961 18.963 61.680 1.00 48.36 150 PRO B C 1
ATOM 2854 O O . PRO B 2 168 ? -4.078 18.466 61.487 1.00 49.02 150 PRO B O 1
ATOM 2858 N N . VAL B 2 169 ? -1.843 18.575 61.063 1.00 48.21 151 VAL B N 1
ATOM 2859 C CA . VAL B 2 169 ? -1.723 17.414 60.190 1.00 48.58 151 VAL B CA 1
ATOM 2860 C C . VAL B 2 169 ? -0.333 16.854 60.467 1.00 49.33 151 VAL B C 1
ATOM 2861 O O . VAL B 2 169 ? 0.656 17.593 60.434 1.00 50.58 151 VAL B O 1
ATOM 2865 N N . THR B 2 170 ? -0.277 15.556 60.764 1.00 49.52 152 THR B N 1
ATOM 2866 C CA . THR B 2 170 ? 0.981 14.850 61.012 1.00 49.35 152 THR B CA 1
ATOM 2867 C C . THR B 2 170 ? 1.351 14.144 59.709 1.00 48.55 152 THR B C 1
ATOM 2868 O O . THR B 2 170 ? 0.468 13.628 59.014 1.00 47.46 152 THR B O 1
ATOM 2872 N N . VAL B 2 171 ? 2.635 14.181 59.351 1.00 48.22 153 VAL B N 1
ATOM 2873 C CA . VAL B 2 171 ? 3.122 13.522 58.137 1.00 48.47 153 VAL B CA 1
ATOM 2874 C C . VAL B 2 171 ? 4.370 12.691 58.456 1.00 50.60 153 VAL B C 1
ATOM 2875 O O . VAL B 2 171 ? 5.384 13.229 58.924 1.00 50.75 153 VAL B O 1
ATOM 2879 N N . SER B 2 172 ? 4.284 11.385 58.205 1.00 52.14 154 SER B N 1
ATOM 2880 C CA . SER B 2 172 ? 5.408 10.469 58.418 1.00 53.89 154 SER B CA 1
ATOM 2881 C C . SER B 2 172 ? 5.706 9.761 57.096 1.00 54.30 154 SER B C 1
ATOM 2882 O O . SER B 2 172 ? 4.847 9.699 56.222 1.00 54.08 154 SER B O 1
ATOM 2885 N N . TRP B 2 173 ? 6.929 9.262 56.942 1.00 55.02 155 TRP B N 1
ATOM 2886 C CA . TRP B 2 173 ? 7.324 8.563 55.722 1.00 55.80 155 TRP B CA 1
ATOM 2887 C C . TRP B 2 173 ? 7.591 7.092 55.952 1.00 57.16 155 TRP B C 1
ATOM 2888 O O . TRP B 2 173 ? 8.172 6.722 56.974 1.00 58.72 155 TRP B O 1
ATOM 2899 N N . ASN B 2 174 ? 7.142 6.259 55.004 1.00 57.72 156 ASN B N 1
ATOM 2900 C CA . ASN B 2 174 ? 7.284 4.792 55.034 1.00 57.01 156 ASN B CA 1
ATOM 2901 C C . ASN B 2 174 ? 6.934 4.186 56.390 1.00 57.78 156 ASN B C 1
ATOM 2902 O O . ASN B 2 174 ? 7.653 3.338 56.923 1.00 58.35 156 ASN B O 1
ATOM 2907 N N . SER B 2 175 ? 5.854 4.724 56.963 1.00 58.06 157 SER B N 1
ATOM 2908 C CA . SER B 2 175 ? 5.295 4.342 58.266 1.00 57.72 157 SER B CA 1
ATOM 2909 C C . SER B 2 175 ? 6.220 4.585 59.464 1.00 57.06 157 SER B C 1
ATOM 2910 O O . SER B 2 175 ? 6.104 3.925 60.498 1.00 57.77 157 SER B O 1
ATOM 2913 N N . GLY B 2 176 ? 7.106 5.572 59.316 1.00 56.21 158 GLY B N 1
ATOM 2914 C CA . GLY B 2 176 ? 8.043 5.934 60.367 1.00 54.46 158 GLY B CA 1
ATOM 2915 C C . GLY B 2 176 ? 9.474 5.526 60.084 1.00 54.16 158 GLY B C 1
ATOM 2916 O O . GLY B 2 176 ? 10.402 6.082 60.677 1.00 53.50 158 GLY B O 1
ATOM 2917 N N . ALA B 2 177 ? 9.651 4.579 59.158 1.00 54.28 159 ALA B N 1
ATOM 2918 C CA . ALA B 2 177 ? 10.965 4.049 58.769 1.00 54.50 159 ALA B CA 1
ATOM 2919 C C . ALA B 2 177 ? 11.926 5.108 58.233 1.00 55.27 159 ALA B C 1
ATOM 2920 O O . ALA B 2 177 ? 13.112 5.118 58.583 1.00 55.57 159 ALA B O 1
ATOM 2922 N N . LEU B 2 178 ? 11.386 6.019 57.425 1.00 55.80 160 LEU B N 1
ATOM 2923 C CA . LEU B 2 178 ? 12.167 7.089 56.824 1.00 54.71 160 LEU B CA 1
ATOM 2924 C C . LEU B 2 178 ? 12.004 8.411 57.566 1.00 55.08 160 LEU B C 1
ATOM 2925 O O . LEU B 2 178 ? 10.887 8.934 57.702 1.00 55.26 160 LEU B O 1
ATOM 2930 N N . THR B 2 179 ? 13.130 8.894 58.103 1.00 54.91 161 THR B N 1
ATOM 2931 C CA . THR B 2 179 ? 13.201 10.148 58.860 1.00 54.73 161 THR B CA 1
ATOM 2932 C C . THR B 2 179 ? 14.389 11.012 58.427 1.00 54.23 161 THR B C 1
ATOM 2933 O O . THR B 2 179 ? 14.360 12.239 58.593 1.00 54.19 161 THR B O 1
ATOM 2937 N N . SER B 2 180 ? 15.436 10.368 57.910 1.00 53.24 162 SER B N 1
ATOM 2938 C CA . SER B 2 180 ? 16.644 11.069 57.472 1.00 53.88 162 SER B CA 1
ATOM 2939 C C . SER B 2 180 ? 16.451 11.771 56.131 1.00 52.30 162 SER B C 1
ATOM 2940 O O . SER B 2 180 ? 16.077 11.136 55.143 1.00 52.86 162 SER B O 1
ATOM 2943 N N . GLY B 2 181 ? 16.682 13.085 56.123 1.00 51.16 163 GLY B N 1
ATOM 2944 C CA . GLY B 2 181 ? 16.525 13.888 54.916 1.00 48.99 163 GLY B CA 1
ATOM 2945 C C . GLY B 2 181 ? 15.124 14.457 54.718 1.00 47.54 163 GLY B C 1
ATOM 2946 O O . GLY B 2 181 ? 14.882 15.184 53.751 1.00 46.84 163 GLY B O 1
ATOM 2947 N N . VAL B 2 182 ? 14.216 14.136 55.647 1.00 46.20 164 VAL B N 1
ATOM 2948 C CA . VAL B 2 182 ? 12.821 14.591 55.626 1.00 43.83 164 VAL B CA 1
ATOM 2949 C C . VAL B 2 182 ? 12.655 16.017 56.142 1.00 43.77 164 VAL B C 1
ATOM 2950 O O . VAL B 2 182 ? 13.276 16.414 57.130 1.00 44.56 164 VAL B O 1
ATOM 2954 N N . HIS B 2 183 ? 11.830 16.784 55.436 1.00 43.45 165 HIS B N 1
ATOM 2955 C CA . HIS B 2 183 ? 11.521 18.158 55.797 1.00 42.81 165 HIS B CA 1
ATOM 2956 C C . HIS B 2 183 ? 10.040 18.394 55.657 1.00 42.17 165 HIS B C 1
ATOM 2957 O O . HIS B 2 183 ? 9.517 18.486 54.545 1.00 42.58 165 HIS B O 1
ATOM 2964 N N . THR B 2 184 ? 9.356 18.398 56.797 1.00 42.20 166 THR B N 1
ATOM 2965 C CA . THR B 2 184 ? 7.927 18.662 56.837 1.00 41.81 166 THR B CA 1
ATOM 2966 C C . THR B 2 184 ? 7.809 20.144 57.180 1.00 41.78 166 THR B C 1
ATOM 2967 O O . THR B 2 184 ? 8.211 20.595 58.257 1.00 42.93 166 THR B O 1
ATOM 2971 N N . PHE B 2 185 ? 7.321 20.899 56.208 1.00 41.33 167 PHE B N 1
ATOM 2972 C CA . PHE B 2 185 ? 7.174 22.342 56.316 1.00 41.47 167 PHE B CA 1
ATOM 2973 C C . PHE B 2 185 ? 5.993 22.861 57.119 1.00 42.63 167 PHE B C 1
ATOM 2974 O O . PHE B 2 185 ? 5.060 22.108 57.407 1.00 44.21 167 PHE B O 1
ATOM 2982 N N . PRO B 2 186 ? 6.107 24.096 57.655 1.00 42.75 168 PRO B N 1
ATOM 2983 C CA . PRO B 2 186 ? 4.988 24.665 58.410 1.00 42.88 168 PRO B CA 1
ATOM 2984 C C . PRO B 2 186 ? 3.863 24.945 57.408 1.00 43.09 168 PRO B C 1
ATOM 2985 O O . PRO B 2 186 ? 4.130 25.301 56.249 1.00 42.66 168 PRO B O 1
ATOM 2989 N N . ALA B 2 187 ? 2.620 24.750 57.841 1.00 42.97 169 ALA B N 1
ATOM 2990 C CA . ALA B 2 187 ? 1.466 24.988 56.985 1.00 42.87 169 ALA B CA 1
ATOM 2991 C C . ALA B 2 187 ? 1.272 26.468 56.689 1.00 43.76 169 ALA B C 1
ATOM 2992 O O . ALA B 2 187 ? 1.725 27.326 57.453 1.00 44.23 169 ALA B O 1
ATOM 2994 N N . VAL B 2 188 ? 0.703 26.757 55.522 1.00 44.33 170 VAL B N 1
ATOM 2995 C CA . VAL B 2 188 ? 0.408 28.130 55.121 1.00 44.87 170 VAL B CA 1
ATOM 2996 C C . VAL B 2 188 ? -1.106 28.262 55.005 1.00 46.34 170 VAL B C 1
ATOM 2997 O O . VAL B 2 188 ? -1.774 27.340 54.516 1.00 46.20 170 VAL B O 1
ATOM 3001 N N . LEU B 2 189 ? -1.655 29.346 55.553 1.00 47.12 171 LEU B N 1
ATOM 3002 C CA . LEU B 2 189 ? -3.089 29.588 55.458 1.00 47.31 171 LEU B CA 1
ATOM 3003 C C . LEU B 2 189 ? -3.300 30.251 54.115 1.00 47.92 171 LEU B C 1
ATOM 3004 O O . LEU B 2 189 ? -2.735 31.312 53.847 1.00 49.27 171 LEU B O 1
ATOM 3009 N N . GLN B 2 190 ? -4.071 29.588 53.258 1.00 47.40 172 GLN B N 1
ATOM 3010 C CA . GLN B 2 190 ? -4.363 30.100 51.927 1.00 46.62 172 GLN B CA 1
ATOM 3011 C C . GLN B 2 190 ? -5.499 31.103 51.999 1.00 47.05 172 GLN B C 1
ATOM 3012 O O . GLN B 2 190 ? -6.203 31.209 53.010 1.00 46.44 172 GLN B O 1
ATOM 3018 N N . SER B 2 191 ? -5.687 31.801 50.885 1.00 48.01 173 SER B N 1
ATOM 3019 C CA . SER B 2 191 ? -6.724 32.815 50.704 1.00 48.90 173 SER B CA 1
ATOM 3020 C C . SER B 2 191 ? -8.143 32.271 50.891 1.00 48.40 173 SER B C 1
ATOM 3021 O O . SER B 2 191 ? -9.051 33.011 51.281 1.00 49.54 173 SER B O 1
ATOM 3024 N N . SER B 2 192 ? -8.299 30.968 50.649 1.00 46.59 174 SER B N 1
ATOM 3025 C CA . SER B 2 192 ? -9.576 30.267 50.789 1.00 45.93 174 SER B CA 1
ATOM 3026 C C . SER B 2 192 ? -9.930 29.915 52.245 1.00 44.23 174 SER B C 1
ATOM 3027 O O . SER B 2 192 ? -11.019 29.389 52.515 1.00 43.59 174 SER B O 1
ATOM 3030 N N . GLY B 2 193 ? -9.009 30.225 53.164 1.00 41.60 175 GLY B N 1
ATOM 3031 C CA . GLY B 2 193 ? -9.200 29.949 54.584 1.00 40.46 175 GLY B CA 1
ATOM 3032 C C . GLY B 2 193 ? -8.802 28.542 54.993 1.00 38.67 175 GLY B C 1
ATOM 3033 O O . GLY B 2 193 ? -8.913 28.165 56.167 1.00 38.54 175 GLY B O 1
ATOM 3034 N N . LEU B 2 194 ? -8.326 27.783 54.009 1.00 37.50 176 LEU B N 1
ATOM 3035 C CA . LEU B 2 194 ? -7.894 26.404 54.175 1.00 38.28 176 LEU B CA 1
ATOM 3036 C C . LEU B 2 194 ? -6.377 26.353 54.252 1.00 39.67 176 LEU B C 1
ATOM 3037 O O . LEU B 2 194 ? -5.707 27.218 53.707 1.00 41.10 176 LEU B O 1
ATOM 3042 N N . TYR B 2 195 ? -5.832 25.351 54.932 1.00 40.15 177 TYR B N 1
ATOM 3043 C CA . TYR B 2 195 ? -4.385 25.225 55.035 1.00 40.32 177 TYR B CA 1
ATOM 3044 C C . TYR B 2 195 ? -3.802 24.347 53.936 1.00 40.35 177 TYR B C 1
ATOM 3045 O O . TYR B 2 195 ? -4.512 23.584 53.283 1.00 39.27 177 TYR B O 1
ATOM 3054 N N . SER B 2 196 ? -2.500 24.504 53.728 1.00 40.44 178 SER B N 1
ATOM 3055 C CA . SER B 2 196 ? -1.747 23.752 52.741 1.00 41.12 178 SER B CA 1
ATOM 3056 C C . SER B 2 196 ? -0.384 23.531 53.369 1.00 41.74 178 SER B C 1
ATOM 3057 O O . SER B 2 196 ? 0.154 24.422 54.016 1.00 43.71 178 SER B O 1
ATOM 3060 N N . LEU B 2 197 ? 0.162 22.338 53.172 1.00 41.39 179 LEU B N 1
ATOM 3061 C CA . LEU B 2 197 ? 1.451 21.948 53.721 1.00 40.24 179 LEU B CA 1
ATOM 3062 C C . LEU B 2 197 ? 2.122 21.041 52.714 1.00 41.02 179 LEU B C 1
ATOM 3063 O O . LEU B 2 197 ? 1.457 20.429 51.883 1.00 42.08 179 LEU B O 1
ATOM 3068 N N . SER B 2 198 ? 3.444 20.968 52.790 1.00 41.68 180 SER B N 1
ATOM 3069 C CA . SER B 2 198 ? 4.216 20.103 51.915 1.00 42.29 180 SER B CA 1
ATOM 3070 C C . SER B 2 198 ? 5.311 19.433 52.735 1.00 42.68 180 SER B C 1
ATOM 3071 O O . SER B 2 198 ? 5.900 20.047 53.626 1.00 42.63 180 SER B O 1
ATOM 3074 N N . SER B 2 199 ? 5.502 18.144 52.490 1.00 42.78 181 SER B N 1
ATOM 3075 C CA . SER B 2 199 ? 6.528 17.373 53.171 1.00 43.22 181 SER B CA 1
ATOM 3076 C C . SER B 2 199 ? 7.416 16.812 52.080 1.00 43.79 181 SER B C 1
ATOM 3077 O O . SER B 2 199 ? 6.909 16.361 51.055 1.00 44.66 181 SER B O 1
ATOM 3080 N N . VAL B 2 200 ? 8.730 16.952 52.243 1.00 43.67 182 VAL B N 1
ATOM 3081 C CA . VAL B 2 200 ? 9.691 16.441 51.258 1.00 44.10 182 VAL B CA 1
ATOM 3082 C C . VAL B 2 200 ? 10.761 15.540 51.886 1.00 46.10 182 VAL B C 1
ATOM 3083 O O . VAL B 2 200 ? 10.857 15.451 53.111 1.00 48.48 182 VAL B O 1
ATOM 3087 N N . VAL B 2 201 ? 11.535 14.864 51.033 1.00 46.17 183 VAL B N 1
ATOM 3088 C CA . VAL B 2 201 ? 12.629 13.986 51.452 1.00 46.63 183 VAL B CA 1
ATOM 3089 C C . VAL B 2 201 ? 13.688 13.853 50.360 1.00 48.24 183 VAL B C 1
ATOM 3090 O O . VAL B 2 201 ? 13.359 13.662 49.189 1.00 48.62 183 VAL B O 1
ATOM 3094 N N . THR B 2 202 ? 14.949 14.043 50.753 1.00 50.62 184 THR B N 1
ATOM 3095 C CA . THR B 2 202 ? 16.090 13.918 49.851 1.00 52.55 184 THR B CA 1
ATOM 3096 C C . THR B 2 202 ? 16.668 12.532 49.985 1.00 55.58 184 THR B C 1
ATOM 3097 O O . THR B 2 202 ? 16.902 12.048 51.096 1.00 55.97 184 THR B O 1
ATOM 3101 N N . VAL B 2 203 ? 16.868 11.884 48.841 1.00 59.26 185 VAL B N 1
ATOM 3102 C CA . VAL B 2 203 ? 17.366 10.508 48.776 1.00 62.41 185 VAL B CA 1
ATOM 3103 C C . VAL B 2 203 ? 18.406 10.252 47.676 1.00 65.91 185 VAL B C 1
ATOM 3104 O O . VAL B 2 203 ? 18.536 11.064 46.757 1.00 66.05 185 VAL B O 1
ATOM 3108 N N . PRO B 2 204 ? 19.248 9.193 47.831 1.00 69.77 186 PRO B N 1
ATOM 3109 C CA . PRO B 2 204 ? 20.247 8.852 46.807 1.00 72.18 186 PRO B CA 1
ATOM 3110 C C . PRO B 2 204 ? 19.509 8.540 45.495 1.00 74.31 186 PRO B C 1
ATOM 3111 O O . PRO B 2 204 ? 18.535 7.761 45.489 1.00 74.08 186 PRO B O 1
ATOM 3115 N N . SER B 2 205 ? 19.960 9.175 44.407 1.00 76.00 187 SER B N 1
ATOM 3116 C CA . SER B 2 205 ? 19.376 9.017 43.065 1.00 77.81 187 SER B CA 1
ATOM 3117 C C . SER B 2 205 ? 19.541 7.609 42.479 1.00 79.46 187 SER B C 1
ATOM 3118 O O . SER B 2 205 ? 19.445 7.394 41.265 1.00 81.10 187 SER B O 1
ATOM 3121 N N . SER B 2 206 ? 19.750 6.654 43.384 1.00 80.35 188 SER B N 1
ATOM 3122 C CA . SER B 2 206 ? 19.924 5.245 43.078 1.00 80.24 188 SER B CA 1
ATOM 3123 C C . SER B 2 206 ? 18.542 4.591 43.155 1.00 80.62 188 SER B C 1
ATOM 3124 O O . SER B 2 206 ? 17.955 4.216 42.134 1.00 80.26 188 SER B O 1
ATOM 3127 N N . SER B 2 207 ? 18.003 4.586 44.374 1.00 80.62 189 SER B N 1
ATOM 3128 C CA . SER B 2 207 ? 16.725 3.976 44.713 1.00 80.36 189 SER B CA 1
ATOM 3129 C C . SER B 2 207 ? 15.444 4.741 44.348 1.00 80.05 189 SER B C 1
ATOM 3130 O O . SER B 2 207 ? 14.553 4.199 43.682 1.00 78.32 189 SER B O 1
ATOM 3133 N N . GLN B 2 211 ? 12.945 1.742 49.838 1.00 63.13 193 GLN B N 1
ATOM 3134 C CA . GLN B 2 211 ? 13.030 2.103 48.426 1.00 64.33 193 GLN B CA 1
ATOM 3135 C C . GLN B 2 211 ? 11.687 2.569 47.810 1.00 63.20 193 GLN B C 1
ATOM 3136 O O . GLN B 2 211 ? 11.665 3.114 46.698 1.00 63.72 193 GLN B O 1
ATOM 3142 N N . THR B 2 212 ? 10.566 2.270 48.468 1.00 60.42 194 THR B N 1
ATOM 3143 C CA . THR B 2 212 ? 9.272 2.784 48.006 1.00 57.04 194 THR B CA 1
ATOM 3144 C C . THR B 2 212 ? 9.070 3.935 48.973 1.00 56.02 194 THR B C 1
ATOM 3148 N N . TYR B 2 213 ? 8.384 4.985 48.536 1.00 54.15 195 TYR B N 1
ATOM 3149 C CA . TYR B 2 213 ? 8.182 6.138 49.400 1.00 50.60 195 TYR B CA 1
ATOM 3150 C C . TYR B 2 213 ? 6.719 6.431 49.541 1.00 48.62 195 TYR B C 1
ATOM 3151 O O . TYR B 2 213 ? 6.020 6.603 48.550 1.00 49.34 195 TYR B O 1
ATOM 3160 N N . THR B 2 214 ? 6.259 6.441 50.786 1.00 47.84 196 THR B N 1
ATOM 3161 C CA . THR B 2 214 ? 4.859 6.688 51.101 1.00 47.21 196 THR B CA 1
ATOM 3162 C C . THR B 2 214 ? 4.735 7.706 52.229 1.00 46.27 196 THR B C 1
ATOM 3163 O O . THR B 2 214 ? 5.415 7.584 53.242 1.00 46.11 196 THR B O 1
ATOM 3167 N N . CYS B 2 215 ? 3.933 8.748 52.017 1.00 45.38 197 CYS B N 1
ATOM 3168 C CA . CYS B 2 215 ? 3.706 9.738 53.060 1.00 44.56 197 CYS B CA 1
ATOM 3169 C C . CYS B 2 215 ? 2.422 9.333 53.772 1.00 44.01 197 CYS B C 1
ATOM 3170 O O . CYS B 2 215 ? 1.397 9.086 53.135 1.00 42.62 197 CYS B O 1
ATOM 3173 N N . ASN B 2 216 ? 2.521 9.178 55.088 1.00 43.65 198 ASN B N 1
ATOM 3174 C CA . ASN B 2 216 ? 1.392 8.785 55.916 1.00 44.27 198 ASN B CA 1
ATOM 3175 C C . ASN B 2 216 ? 0.850 10.050 56.544 1.00 44.54 198 ASN B C 1
ATOM 3176 O O . ASN B 2 216 ? 1.430 10.621 57.468 1.00 45.97 198 ASN B O 1
ATOM 3181 N N . VAL B 2 217 ? -0.244 10.509 55.954 1.00 44.26 199 VAL B N 1
ATOM 3182 C CA . VAL B 2 217 ? -0.922 11.737 56.331 1.00 43.87 199 VAL B CA 1
ATOM 3183 C C . VAL B 2 217 ? -2.120 11.497 57.249 1.00 45.38 199 VAL B C 1
ATOM 3184 O O . VAL B 2 217 ? -2.971 10.649 56.967 1.00 45.47 199 VAL B O 1
ATOM 3188 N N . ASN B 2 218 ? -2.173 12.255 58.345 1.00 46.87 200 ASN B N 1
ATOM 3189 C CA . ASN B 2 218 ? -3.278 12.161 59.287 1.00 48.01 200 ASN B CA 1
ATOM 3190 C C . ASN B 2 218 ? -3.753 13.546 59.713 1.00 48.51 200 ASN B C 1
ATOM 3191 O O . ASN B 2 218 ? -2.966 14.383 60.151 1.00 47.94 200 ASN B O 1
ATOM 3196 N N . HIS B 2 219 ? -5.049 13.772 59.519 1.00 48.69 201 HIS B N 1
ATOM 3197 C CA . HIS B 2 219 ? -5.720 15.003 59.891 1.00 48.75 201 HIS B CA 1
ATOM 3198 C C . HIS B 2 219 ? -6.870 14.529 60.767 1.00 50.53 201 HIS B C 1
ATOM 3199 O O . HIS B 2 219 ? -8.008 14.370 60.306 1.00 50.50 201 HIS B O 1
ATOM 3206 N N . LYS B 2 220 ? -6.558 14.368 62.055 1.00 52.61 202 LYS B N 1
ATOM 3207 C CA . LYS B 2 220 ? -7.507 13.913 63.080 1.00 54.29 202 LYS B CA 1
ATOM 3208 C C . LYS B 2 220 ? -8.845 14.669 63.211 1.00 53.51 202 LYS B C 1
ATOM 3209 O O . LYS B 2 220 ? -9.829 14.054 63.633 1.00 55.17 202 LYS B O 1
ATOM 3215 N N . PRO B 2 221 ? -8.893 16.005 62.940 1.00 52.73 203 PRO B N 1
ATOM 3216 C CA . PRO B 2 221 ? -10.186 16.697 63.057 1.00 52.77 203 PRO B CA 1
ATOM 3217 C C . PRO B 2 221 ? -11.302 16.234 62.101 1.00 52.70 203 PRO B C 1
ATOM 3218 O O . PRO B 2 221 ? -12.477 16.231 62.472 1.00 52.60 203 PRO B O 1
ATOM 3222 N N . SER B 2 222 ? -10.930 15.851 60.883 1.00 52.78 204 SER B N 1
ATOM 3223 C CA . SER B 2 222 ? -11.891 15.375 59.891 1.00 52.66 204 SER B CA 1
ATOM 3224 C C . SER B 2 222 ? -11.891 13.857 59.833 1.00 54.20 204 SER B C 1
ATOM 3225 O O . SER B 2 222 ? -12.749 13.253 59.173 1.00 55.11 204 SER B O 1
ATOM 3228 N N . ASN B 2 223 ? -10.915 13.261 60.527 1.00 55.26 205 ASN B N 1
ATOM 3229 C CA . ASN B 2 223 ? -10.683 11.816 60.586 1.00 57.47 205 ASN B CA 1
ATOM 3230 C C . ASN B 2 223 ? -10.413 11.318 59.165 1.00 57.99 205 ASN B C 1
ATOM 3231 O O . ASN B 2 223 ? -11.203 10.573 58.569 1.00 59.36 205 ASN B O 1
ATOM 3236 N N . THR B 2 224 ? -9.353 11.888 58.594 1.00 57.24 206 THR B N 1
ATOM 3237 C CA . THR B 2 224 ? -8.904 11.584 57.245 1.00 55.58 206 THR B CA 1
ATOM 3238 C C . THR B 2 224 ? -7.455 11.132 57.330 1.00 55.14 206 THR B C 1
ATOM 3239 O O . THR B 2 224 ? -6.549 11.916 57.623 1.00 56.04 206 THR B O 1
ATOM 3243 N N . LYS B 2 225 ? -7.270 9.838 57.110 1.00 53.91 207 LYS B N 1
ATOM 3244 C CA . LYS B 2 225 ? -5.967 9.202 57.138 1.00 51.31 207 LYS B CA 1
ATOM 3245 C C . LYS B 2 225 ? -5.665 8.765 55.706 1.00 49.18 207 LYS B C 1
ATOM 3246 O O . LYS B 2 225 ? -6.504 8.120 55.071 1.00 49.63 207 LYS B O 1
ATOM 3252 N N . VAL B 2 226 ? -4.511 9.178 55.174 1.00 45.93 208 VAL B N 1
ATOM 3253 C CA . VAL B 2 226 ? -4.117 8.859 53.793 1.00 42.91 208 VAL B CA 1
ATOM 3254 C C . VAL B 2 226 ? -2.671 8.371 53.688 1.00 43.05 208 VAL B C 1
ATOM 3255 O O . VAL B 2 226 ? -1.799 8.801 54.440 1.00 43.12 208 VAL B O 1
ATOM 3259 N N . ASP B 2 227 ? -2.449 7.442 52.761 1.00 43.60 209 ASP B N 1
ATOM 3260 C CA . ASP B 2 227 ? -1.128 6.900 52.470 1.00 45.32 209 ASP B CA 1
ATOM 3261 C C . ASP B 2 227 ? -0.918 7.111 50.979 1.00 46.13 209 ASP B C 1
ATOM 3262 O O . ASP B 2 227 ? -1.584 6.484 50.153 1.00 45.76 209 ASP B O 1
ATOM 3267 N N . LYS B 2 228 ? -0.060 8.072 50.647 1.00 47.95 210 LYS B N 1
ATOM 3268 C CA . LYS B 2 228 ? 0.232 8.393 49.259 1.00 49.40 210 LYS B CA 1
ATOM 3269 C C . LYS B 2 228 ? 1.611 7.929 48.864 1.00 51.41 210 LYS B C 1
ATOM 3270 O O . LYS B 2 228 ? 2.612 8.376 49.419 1.00 50.84 210 LYS B O 1
ATOM 3276 N N . ARG B 2 229 ? 1.640 7.029 47.890 1.00 54.41 211 ARG B N 1
ATOM 3277 C CA . ARG B 2 229 ? 2.878 6.507 47.346 1.00 57.63 211 ARG B CA 1
ATOM 3278 C C . ARG B 2 229 ? 3.375 7.492 46.271 1.00 58.98 211 ARG B C 1
ATOM 3279 O O . ARG B 2 229 ? 2.587 7.994 45.465 1.00 59.57 211 ARG B O 1
ATOM 3287 N N . VAL B 2 230 ? 4.678 7.777 46.295 1.00 60.25 212 VAL B N 1
ATOM 3288 C CA . VAL B 2 230 ? 5.311 8.738 45.385 1.00 62.71 212 VAL B CA 1
ATOM 3289 C C . VAL B 2 230 ? 6.456 8.111 44.554 1.00 65.16 212 VAL B C 1
ATOM 3290 O O . VAL B 2 230 ? 7.227 7.300 45.074 1.00 65.17 212 VAL B O 1
ATOM 3294 N N . GLU B 2 231 ? 6.564 8.509 43.274 1.00 68.65 213 GLU B N 1
ATOM 3295 C CA . GLU B 2 231 ? 7.601 8.017 42.338 1.00 73.14 213 GLU B CA 1
ATOM 3296 C C . GLU B 2 231 ? 7.750 8.816 41.008 1.00 76.40 213 GLU B C 1
ATOM 3297 O O . GLU B 2 231 ? 6.757 9.359 40.522 1.00 77.48 213 GLU B O 1
ATOM 3303 N N . PRO B 2 232 ? 8.975 8.861 40.387 1.00 79.40 214 PRO B N 1
ATOM 3304 C CA . PRO B 2 232 ? 9.310 9.570 39.122 1.00 81.14 214 PRO B CA 1
ATOM 3305 C C . PRO B 2 232 ? 8.472 9.380 37.825 1.00 81.67 214 PRO B C 1
ATOM 3306 O O . PRO B 2 232 ? 9.073 9.193 36.739 1.00 81.60 214 PRO B O 1
ATOM 3310 N N . LEU C 3 1 ? 2.205 61.689 72.654 1.00 71.82 0 LEU C N 1
ATOM 3311 C CA . LEU C 3 1 ? 1.620 60.414 73.158 1.00 71.64 0 LEU C CA 1
ATOM 3312 C C . LEU C 3 1 ? 1.399 60.547 74.657 1.00 70.82 0 LEU C C 1
ATOM 3313 O O . LEU C 3 1 ? 2.106 61.318 75.319 1.00 71.71 0 LEU C O 1
ATOM 3318 N N . GLU C 3 2 ? 0.433 59.788 75.189 1.00 69.13 1 GLU C N 1
ATOM 3319 C CA . GLU C 3 2 ? 0.123 59.782 76.634 1.00 66.90 1 GLU C CA 1
ATOM 3320 C C . GLU C 3 2 ? 1.266 59.012 77.310 1.00 64.11 1 GLU C C 1
ATOM 3321 O O . GLU C 3 2 ? 2.127 58.462 76.633 1.00 63.86 1 GLU C O 1
ATOM 3327 N N . LEU C 3 3 ? 1.311 59.003 78.627 1.00 61.53 2 LEU C N 1
ATOM 3328 C CA . LEU C 3 3 ? 2.376 58.279 79.238 1.00 59.12 2 LEU C CA 1
ATOM 3329 C C . LEU C 3 3 ? 2.054 57.323 80.333 1.00 56.84 2 LEU C C 1
ATOM 3330 O O . LEU C 3 3 ? 1.001 57.434 80.979 1.00 57.27 2 LEU C O 1
ATOM 3335 N N . ASP C 3 4 ? 2.968 56.354 80.475 1.00 53.44 3 ASP C N 1
ATOM 3336 C CA . ASP C 3 4 ? 2.879 55.290 81.431 1.00 50.20 3 ASP C CA 1
ATOM 3337 C C . ASP C 3 4 ? 2.475 55.793 82.778 1.00 49.81 3 ASP C C 1
ATOM 3338 O O . ASP C 3 4 ? 2.809 56.915 83.182 1.00 50.48 3 ASP C O 1
ATOM 3343 N N . LYS C 3 5 ? 1.702 54.940 83.431 1.00 48.79 4 LYS C N 1
ATOM 3344 C CA . LYS C 3 5 ? 1.186 55.156 84.754 1.00 47.53 4 LYS C CA 1
ATOM 3345 C C . LYS C 3 5 ? 2.276 55.608 85.719 1.00 47.59 4 LYS C C 1
ATOM 3346 O O . LYS C 3 5 ? 2.055 56.487 86.566 1.00 48.16 4 LYS C O 1
ATOM 3352 N N . TRP C 3 6 ? 3.470 55.063 85.497 1.00 46.77 5 TRP C N 1
ATOM 3353 C CA . TRP C 3 6 ? 4.615 55.334 86.351 1.00 46.08 5 TRP C CA 1
ATOM 3354 C C . TRP C 3 6 ? 5.753 56.130 85.727 1.00 47.52 5 TRP C C 1
ATOM 3355 O O . TRP C 3 6 ? 6.797 56.278 86.328 1.00 47.79 5 TRP C O 1
ATOM 3366 N N . ALA C 3 7 ? 5.513 56.687 84.541 1.00 49.09 6 ALA C N 1
ATOM 3367 C CA . ALA C 3 7 ? 6.480 57.489 83.797 1.00 50.30 6 ALA C CA 1
ATOM 3368 C C . ALA C 3 7 ? 6.982 58.632 84.685 1.00 50.91 6 ALA C C 1
ATOM 3369 O O . ALA C 3 7 ? 8.016 59.216 84.428 1.00 51.42 6 ALA C O 1
ATOM 3371 N N . SER C 3 8 ? 6.218 58.931 85.726 1.00 52.16 7 SER C N 1
ATOM 3372 C CA . SER C 3 8 ? 6.569 59.979 86.589 1.00 53.18 7 SER C CA 1
ATOM 3373 C C . SER C 3 8 ? 7.045 59.682 87.986 1.00 52.85 7 SER C C 1
ATOM 3374 O O . SER C 3 8 ? 7.074 60.578 88.849 1.00 53.52 7 SER C O 1
ATOM 3377 N N . LEU C 3 9 ? 7.222 58.413 88.318 1.00 51.25 8 LEU C N 1
ATOM 3378 C CA . LEU C 3 9 ? 7.776 58.250 89.633 1.00 50.30 8 LEU C CA 1
ATOM 3379 C C . LEU C 3 9 ? 9.219 57.912 89.525 1.00 50.26 8 LEU C C 1
ATOM 3380 O O . LEU C 3 9 ? 9.751 57.603 88.437 1.00 51.54 8 LEU C O 1
ATOM 3385 N N . TRP C 3 10 ? 9.881 58.393 90.553 1.00 49.03 9 TRP C N 1
ATOM 3386 C CA . TRP C 3 10 ? 11.288 58.238 90.729 1.00 47.76 9 TRP C CA 1
ATOM 3387 C C . TRP C 3 10 ? 11.561 56.753 90.839 1.00 47.70 9 TRP C C 1
ATOM 3388 O O . TRP C 3 10 ? 10.936 56.076 91.666 1.00 48.88 9 TRP C O 1
#

Secondary structure (P-SEA, 3-state):
cbbbbbccccccccccccbbbbbbbccccccbbbbbbbcccccccccccccccccccccccbbbbbcccbbbbbbccccccccbbbbbbbccccccccccbbbbbbbccccccbbbbbcccaaaaaacbbbbbbbbccccccbbbbbbbccccccccccccccccccccccbbbbbbbbbbcccccccccbbbbbbbccccccbbbbbbbcccc/cbbbbbbccccccccbbbbbbbbbccccccccbbbbbbbbbcccbbbbbcccccccccccccccccccbbbbbcccccbbbbbbccccccccbbbbbbbbbcccccccccccccccccccccccbbbbbbccccbbbbbbbbbccccccccccccccccbbbbbcccccccccccccccccccccbbbbbbbccccccccbbbbbcccccccbbbbbbbcc/cccccccccc

Foldseek 3Di:
DKDKEKPPLEDADAFFAKDKIKIFIPWFLFQQKWKWFDDPPDDTDTADGSQFHGDPPHDPQWGKDDTTTIIMIMRRGDDDSRQGKMKMWRDRDPPTDMYSIYGYAYDDDFFFWDKDKAWADPVVLVVFKTKIKMKRPWGDDPDKDKWKDFPNHTDDPQKDKDKDPQDPPSSTIMMMMIGMDTSVVVVVTFKIWIWMDDDSDPDTDIDIGTPPDD/DKAKAKDFDQEDEFQAKTKIKIAIDDDFLLQAWKKKFKWWDAVPGDIGGAKMAGSVRDIDGDVVQVPFWDWDDDRVRRMIMIMGGRDDQVPFTWMKMFMFDHADDDPSHHDGPPRRPDRPDMHPTGGHGYDPDDADAWDWDKAAPCHKIWIKGDFGDDDDKDKDKPVNPDDPQKDWDDWDQDPNRGIITMIMGNHNPPDPWIWIFMADVVHGDTDIDTYYD/DDDDPVPPDD

B-factor: mean 46.54, std 11.1, range [20.3, 85.9]

Radius of gyration: 24.62 Å; Cα contacts (8 Å, |Δi|>4): 1166; chains: 3; bounding box: 49×58×78 Å

Solvent-accessible surface area: 19857 Å² total; per-residue (Å²): 113,2,130,11,78,14,50,60,72,56,28,29,3,44,101,34,62,144,10,56,0,25,0,113,8,77,71,37,0,58,32,0,0,0,0,0,11,17,67,89,92,45,33,3,89,8,5,0,42,28,1,68,39,79,25,114,77,20,53,104,32,4,50,11,54,34,80,20,59,83,0,39,1,36,0,54,75,1,114,83,61,0,41,8,32,0,9,0,0,0,0,15,24,15,24,0,29,19,1,62,8,0,79,4,8,49,135,84,105,80,13,51,8,57,8,41,20,2,41,10,16,109,76,2,19,163,81,36,41,0,2,0,0,0,0,0,1,48,0,6,25,80,134,28,124,21,38,5,41,6,62,123,52,111,41,98,86,46,49,68,82,13,31,15,115,44,48,119,194,69,17,4,4,1,5,5,1,19,0,52,26,47,74,65,56,7,78,140,63,117,53,0,24,0,32,0,50,14,122,28,26,125,69,68,51,64,87,59,40,53,78,42,144,181,247,40,46,10,123,6,52,35,52,96,79,6,110,36,117,87,77,0,60,1,28,0,42,16,59,54,26,30,0,76,68,102,8,9,0,0,0,0,0,14,24,20,95,86,138,32,8,58,10,0,0,0,0,0,23,92,70,34,67,62,52,10,88,90,19,82,98,33,8,67,0,62,55,57,45,104,147,45,61,0,35,1,34,1,37,129,3,39,72,114,1,17,0,31,0,6,0,0,7,0,55,13,10,60,56,97,194,49,92,40,84,26,21,17,29,0,0,0,0,18,41,20,1,119,15,24,79,0,23,1,6,89,31,86,75,85,19,9,48,16,22,21,3,24,98,101,28,3,12,0,0,3,0,15,33,1,1,33,85,91,16,74,22,46,2,36,100,41,93,34,103,86,34,35,22,56,4,70,25,28,63,25,131,72,15,28,16,7,16,4,0,0,0,28,13,93,90,106,66,160,79,23,28,0,28,2,31,0,144,60,36,136,37,172,48,103,47,121,3,101,151,103,94,93,6,58,17,16,109,46,230